Protein AF-0000000075062075 (afdb_homodimer)

Secondary structure (DSSP, 8-state):
------TT--HHHHHHHHHHHHHHHHHHHHHHHHHHHH-S-TT-HHHHHHHHHHHHHHHHHHHHHHHHHHTT-GGGGTS-TTS-HHHHHT-BTTB--THHHHHHHHHHHHHHHHHHHHHHHHHHHHTTSS---TTS--------S----HHHHHHHHHHHHHHHHHHHHHHHHHHHHHHHTTSTTHHHHHHH-S-SS---HHHHHHHHHHHHHHHHHHHHHHHHHHHHHHIIIIIIS-HHHHHHHHHHHHHHHHHHHHHHHHHHHHTT---TT-/------TT--HHHHHHHHHHHHHHHHHHHHHHHHHHHH-S-TT-HHHHHHHHHHHHHHHHHHHHHHHHHHHH-GGGGTS-TTS-HHHHHT-BTTB--THHHHHHHHHHHHHHHHHHHHHHHHHHHHTTSS---TTS-S-S----S----HHHHHHHHHHHHHHHHHHHHHHHHHHHHHHHTTSTTHHHHHHH-S-SS---HHHHHHHHHHHHHHHHHHHHHHHHHHHHHHIIIIIIS-HHHHHHHHHHHHHHHHHHHHHHHHHHHHTT---TT-

Sequence (548 aa):
MAMDTSSGTTHQERSRCCFQEWMQLQRQDLTLLQSLHKKPNHNDQEEIKTLIRSCIAHFEDYISTRSCLAQEDPSTFFAPTWCTSLENSLLWIAGCRPTIFIRLVYALSGCEVEARLRKWLEGTRNNNDDNNNNFNSISSGSDSVGELSPTQMRRVDELHMRTLRAEEKLTSEMASLQEELADQPIAVIANEMEGIEEMNEEAEMALKEHETAMRGIMEKADELRLNTLKELVLEILKPPQALHFLAASKKLHLCLHQWGKWRDEKHGRRSYYDMAMDTSSGTTHQERSRCCFQEWMQLQRQDLTLLQSLHKKPNHNDQEEIKTLIRSCIAHFEDYISTRSCLAQEDPSTFFAPTWCTSLENSLLWIAGCRPTIFIRLVYALSGCEVEARLRKWLEGTRNNNDDNNNNFNSISSGSDSVGELSPTQMRRVDELHMRTLRAEEKLTSEMASLQEELADQPIAVIANEMEGIEEMNEEAEMALKEHETAMRGIMEKADELRLNTLKELVLEILKPPQALHFLAASKKLHLCLHQWGKWRDEKHGRRSYYD

InterPro domains:
  IPR025422 Transcription factor TGA like domain [PF14144] (33-107)
  IPR025422 Transcription factor TGA like domain [PS51806] (12-266)
  IPR051886 Seed Development and Stress Response Regulator [PTHR46354] (16-269)

Solvent-accessible surface area (backbone atoms only — not comparable to full-atom values): 29353 Å² total; per-residue (Å²): 129,77,74,77,80,65,90,85,65,44,64,62,54,52,53,41,48,52,50,52,53,50,52,51,49,43,51,52,50,34,54,52,40,52,54,56,67,66,41,84,75,66,76,48,55,64,57,52,47,52,51,52,51,48,54,52,50,52,52,51,50,49,55,52,52,51,53,58,56,30,72,78,51,37,38,41,52,48,40,43,76,56,49,35,44,51,52,38,48,53,47,44,74,56,33,70,55,54,60,28,62,56,37,30,50,51,35,44,28,46,47,39,49,48,52,48,48,48,51,48,51,53,50,53,63,66,44,73,63,85,83,78,69,69,76,66,65,77,54,79,71,76,59,47,43,26,88,65,46,72,68,40,48,50,51,52,51,51,50,46,55,55,47,50,52,52,49,50,52,52,51,48,52,50,51,52,55,55,31,40,53,29,19,79,62,48,30,53,51,39,58,68,41,93,63,54,72,73,77,46,70,66,55,52,54,49,50,50,52,52,42,51,53,50,38,52,54,36,50,53,47,51,47,48,36,50,52,52,49,46,46,45,44,73,67,56,36,52,63,54,27,26,46,42,46,51,31,42,51,42,42,34,54,49,25,47,52,41,46,16,47,53,50,36,48,75,51,67,45,84,68,68,64,118,130,76,75,77,79,64,91,86,65,44,64,61,54,54,52,40,48,52,52,51,51,49,53,50,50,44,51,54,50,33,55,52,40,51,54,56,67,67,41,83,75,65,73,47,54,62,58,51,46,51,52,51,52,47,55,52,50,52,51,52,51,49,55,52,53,51,52,58,56,31,72,77,50,36,38,40,53,46,38,42,77,60,49,37,43,50,53,38,47,53,48,44,76,56,34,69,54,56,60,27,61,54,38,31,51,50,36,46,30,47,48,42,50,48,52,49,49,49,51,48,50,53,50,55,63,67,46,75,62,86,81,78,69,68,73,64,66,70,71,86,72,80,58,45,38,35,86,65,44,72,68,40,47,51,51,51,50,51,49,46,53,52,47,49,52,53,50,50,51,53,51,50,52,51,51,52,55,55,32,39,53,28,19,79,62,49,32,53,51,41,58,68,41,92,62,54,78,69,76,45,71,68,54,51,52,49,50,50,52,51,42,52,52,51,39,53,52,37,51,52,46,51,49,49,36,51,52,52,50,46,46,44,42,73,68,55,37,51,62,55,29,26,47,39,45,52,31,43,52,42,41,35,54,50,25,48,52,39,45,17,48,52,50,36,48,75,51,66,45,82,69,68,65,116

Structure (mmCIF, N/CA/C/O backbone):
data_AF-0000000075062075-model_v1
#
loop_
_entity.id
_entity.type
_entity.pdbx_description
1 polymer 'Protein DOG1-like 1'
#
loop_
_atom_site.group_PDB
_atom_site.id
_atom_site.type_symbol
_atom_site.label_atom_id
_atom_site.label_alt_id
_atom_site.label_comp_id
_atom_site.label_asym_id
_atom_site.label_entity_id
_atom_site.label_seq_id
_atom_site.pdbx_PDB_ins_code
_atom_site.Cartn_x
_atom_site.Cartn_y
_atom_site.Cartn_z
_atom_site.occupancy
_atom_site.B_iso_or_equiv
_atom_site.auth_seq_id
_atom_site.auth_comp_id
_atom_site.auth_asym_id
_atom_site.auth_atom_id
_atom_site.pdbx_PDB_model_num
ATOM 1 N N . MET A 1 1 ? 23.906 -10.258 -19.703 1 17.97 1 MET A N 1
ATOM 2 C CA . MET A 1 1 ? 23.609 -9.234 -20.703 1 17.97 1 MET A CA 1
ATOM 3 C C . MET A 1 1 ? 23.203 -7.926 -20.031 1 17.97 1 MET A C 1
ATOM 5 O O . MET A 1 1 ? 22.203 -7.883 -19.312 1 17.97 1 MET A O 1
ATOM 9 N N . ALA A 1 2 ? 24.125 -7.16 -19.609 1 26.28 2 ALA A N 1
ATOM 10 C CA . ALA A 1 2 ? 24.031 -5.801 -19.078 1 26.28 2 ALA A CA 1
ATOM 11 C C . ALA A 1 2 ? 22.984 -4.988 -19.844 1 26.28 2 ALA A C 1
ATOM 13 O O . ALA A 1 2 ? 23.016 -4.918 -21.062 1 26.28 2 ALA A O 1
ATOM 14 N N . MET A 1 3 ? 21.688 -5.074 -19.406 1 33.25 3 MET A N 1
ATOM 15 C CA . MET A 1 3 ? 20.75 -4.156 -20.031 1 33.25 3 MET A CA 1
ATOM 16 C C . MET A 1 3 ? 21.453 -2.873 -20.469 1 33.25 3 MET A C 1
ATOM 18 O O . MET A 1 3 ? 22.219 -2.285 -19.703 1 33.25 3 MET A O 1
ATOM 22 N N . ASP A 1 4 ? 21.766 -2.785 -21.594 1 34.94 4 ASP A N 1
ATOM 23 C CA . ASP A 1 4 ? 22.266 -1.606 -22.297 1 34.94 4 ASP A CA 1
ATOM 24 C C . ASP A 1 4 ? 21.578 -0.34 -21.812 1 34.94 4 ASP A C 1
ATOM 26 O O . ASP A 1 4 ? 20.344 -0.216 -21.906 1 34.94 4 ASP A O 1
ATOM 30 N N . THR A 1 5 ? 21.906 0.308 -20.688 1 41.59 5 THR A N 1
ATOM 31 C CA . THR A 1 5 ? 21.703 1.673 -20.219 1 41.59 5 THR A CA 1
ATOM 32 C C . THR A 1 5 ? 21.672 2.65 -21.391 1 41.59 5 THR A C 1
ATOM 34 O O . THR A 1 5 ? 22.672 3.336 -21.656 1 41.59 5 THR A O 1
ATOM 37 N N . SER A 1 6 ? 21.344 2.314 -22.562 1 39.72 6 SER A N 1
ATOM 38 C CA . SER A 1 6 ? 21.328 3.344 -23.594 1 39.72 6 SER A CA 1
ATOM 39 C C . SER A 1 6 ? 20.656 4.617 -23.094 1 39.72 6 SER A C 1
ATOM 41 O O . SER A 1 6 ? 19.734 4.555 -22.266 1 39.72 6 SER A O 1
ATOM 43 N N . SER A 1 7 ? 21.188 5.938 -23.281 1 50.47 7 SER A N 1
ATOM 44 C CA . SER A 1 7 ? 21.172 7.352 -22.922 1 50.47 7 SER A CA 1
ATOM 45 C C . SER A 1 7 ? 19.734 7.863 -22.75 1 50.47 7 SER A C 1
ATOM 47 O O . SER A 1 7 ? 19.484 8.711 -21.891 1 50.47 7 SER A O 1
ATOM 49 N N . GLY A 1 8 ? 18.656 7.648 -23.719 1 61.66 8 GLY A N 1
ATOM 50 C CA . GLY A 1 8 ? 17.453 8.453 -23.906 1 61.66 8 GLY A CA 1
ATOM 51 C C . GLY A 1 8 ? 16.25 7.91 -23.156 1 61.66 8 GLY A C 1
ATOM 52 O O . GLY A 1 8 ? 15.18 8.516 -23.156 1 61.66 8 GLY A O 1
ATOM 53 N N . THR A 1 9 ? 16.344 6.738 -22.484 1 81.19 9 THR A N 1
ATOM 54 C CA . THR A 1 9 ? 15.094 6.23 -21.953 1 81.19 9 THR A CA 1
ATOM 55 C C . THR A 1 9 ? 14.914 6.668 -20.5 1 81.19 9 THR A C 1
ATOM 57 O O . THR A 1 9 ? 15.875 6.699 -19.734 1 81.19 9 THR A O 1
ATOM 60 N N . THR A 1 10 ? 13.812 7.082 -20.203 1 85.06 10 THR A N 1
ATOM 61 C CA . THR A 1 10 ? 13.469 7.547 -18.859 1 85.06 10 THR A CA 1
ATOM 62 C C . THR A 1 10 ? 13.422 6.379 -17.875 1 85.06 10 THR A C 1
ATOM 64 O O . THR A 1 10 ? 13.344 5.219 -18.297 1 85.06 10 THR A O 1
ATOM 67 N N . HIS A 1 11 ? 13.688 6.609 -16.672 1 88.31 11 HIS A N 1
ATOM 68 C CA . HIS A 1 11 ? 13.555 5.609 -15.617 1 88.31 11 HIS A CA 1
ATOM 69 C C . HIS A 1 11 ? 12.219 4.891 -15.703 1 88.31 11 HIS A C 1
ATOM 71 O O . HIS A 1 11 ? 12.148 3.67 -15.531 1 88.31 11 HIS A O 1
ATOM 77 N N . GLN A 1 12 ? 11.227 5.645 -15.945 1 86.94 12 GLN A N 1
ATOM 78 C CA . GLN A 1 12 ? 9.891 5.078 -16.047 1 86.94 12 GLN A CA 1
ATOM 79 C C . GLN A 1 12 ? 9.812 4.059 -17.188 1 86.94 12 GLN A C 1
ATOM 81 O O . GLN A 1 12 ? 9.234 2.984 -17.016 1 86.94 12 GLN A O 1
ATOM 86 N N . GLU A 1 13 ? 10.406 4.371 -18.266 1 88.62 13 GLU A N 1
ATOM 87 C CA . GLU A 1 13 ? 10.391 3.475 -19.406 1 88.62 13 GLU A CA 1
ATOM 88 C C . GLU A 1 13 ? 11.195 2.207 -19.141 1 88.62 13 GLU A C 1
ATOM 90 O O . GLU A 1 13 ? 10.781 1.109 -19.516 1 88.62 13 GLU A O 1
ATOM 95 N N . ARG A 1 14 ? 12.305 2.363 -18.484 1 91.62 14 ARG A N 1
ATOM 96 C CA . ARG A 1 14 ? 13.117 1.201 -18.156 1 91.62 14 ARG A CA 1
ATOM 97 C C . ARG A 1 14 ? 12.391 0.282 -17.172 1 91.62 14 ARG A C 1
ATOM 99 O O . ARG A 1 14 ? 12.43 -0.941 -17.312 1 91.62 14 ARG A O 1
ATOM 106 N N . SER A 1 15 ? 11.75 0.896 -16.219 1 91.81 15 SER A N 1
ATOM 107 C CA . SER A 1 15 ? 11 0.123 -15.227 1 91.81 15 SER A CA 1
ATOM 108 C C . SER A 1 15 ? 9.82 -0.592 -15.867 1 91.81 15 SER A C 1
ATOM 110 O O . SER A 1 15 ? 9.555 -1.758 -15.562 1 91.81 15 SER A O 1
ATOM 112 N N . ARG A 1 16 ? 9.164 0.116 -16.719 1 91.31 16 ARG A N 1
ATOM 113 C CA . ARG A 1 16 ? 8.055 -0.473 -17.469 1 91.31 16 ARG A CA 1
ATOM 114 C C . ARG A 1 16 ? 8.531 -1.639 -18.328 1 91.31 16 ARG A C 1
ATOM 116 O O . ARG A 1 16 ? 7.891 -2.691 -18.359 1 91.31 16 ARG A O 1
ATOM 123 N N . CYS A 1 17 ? 9.586 -1.471 -18.969 1 92.44 17 CYS A N 1
ATOM 124 C CA . CYS A 1 17 ? 10.141 -2.523 -19.812 1 92.44 17 CYS A CA 1
ATOM 125 C C . CYS A 1 17 ? 10.523 -3.742 -18.984 1 92.44 17 CYS A C 1
ATOM 127 O O . CYS A 1 17 ? 10.305 -4.879 -19.406 1 92.44 17 CYS A O 1
ATOM 129 N N . CYS A 1 18 ? 11.125 -3.461 -17.891 1 94.38 18 CYS A N 1
ATOM 130 C CA . CYS A 1 18 ? 11.469 -4.547 -16.969 1 94.38 18 CYS A CA 1
ATOM 131 C C . CYS A 1 18 ? 10.242 -5.371 -16.609 1 94.38 18 CYS A C 1
ATOM 133 O O . CYS A 1 18 ? 10.281 -6.602 -16.641 1 94.38 18 CYS A O 1
ATOM 135 N N . PHE A 1 19 ? 9.172 -4.73 -16.328 1 95.38 19 PHE A N 1
ATOM 136 C CA . PHE A 1 19 ? 7.934 -5.41 -15.969 1 95.38 19 PHE A CA 1
ATOM 137 C C . PHE A 1 19 ? 7.363 -6.168 -17.156 1 95.38 19 PHE A C 1
ATOM 139 O O . PHE A 1 19 ? 6.902 -7.301 -17.016 1 95.38 19 PHE A O 1
ATOM 146 N N . GLN A 1 20 ? 7.375 -5.559 -18.281 1 94.38 20 GLN A N 1
ATOM 147 C CA . GLN A 1 20 ? 6.844 -6.195 -19.484 1 94.38 20 GLN A CA 1
ATOM 148 C C . GLN A 1 20 ? 7.633 -7.453 -19.844 1 94.38 20 GLN A C 1
ATOM 150 O O . GLN A 1 20 ? 7.051 -8.469 -20.234 1 94.38 20 GLN A O 1
ATOM 155 N N . GLU A 1 21 ? 8.891 -7.332 -19.703 1 95.69 21 GLU A N 1
ATOM 156 C CA . GLU A 1 21 ? 9.727 -8.508 -19.938 1 95.69 21 GLU A CA 1
ATOM 157 C C . GLU A 1 21 ? 9.406 -9.617 -18.922 1 95.69 21 GLU A C 1
ATOM 159 O O . GLU A 1 21 ? 9.375 -10.797 -19.281 1 95.69 21 GLU A O 1
ATOM 164 N N . TRP A 1 22 ? 9.234 -9.242 -17.734 1 96.81 22 TRP A N 1
ATOM 165 C CA . TRP A 1 22 ? 8.844 -10.195 -16.703 1 96.81 22 TRP A CA 1
ATOM 166 C C . TRP A 1 22 ? 7.52 -10.875 -17.062 1 96.81 22 TRP A C 1
ATOM 168 O O . TRP A 1 22 ? 7.398 -12.094 -16.969 1 96.81 22 TRP A O 1
ATOM 178 N N . MET A 1 23 ? 6.566 -10.164 -17.531 1 95.25 23 MET A N 1
ATOM 179 C CA . MET A 1 23 ? 5.254 -10.703 -17.875 1 95.25 23 MET A CA 1
ATOM 180 C C . MET A 1 23 ? 5.363 -11.656 -19.062 1 95.25 23 MET A C 1
ATOM 182 O O . MET A 1 23 ? 4.676 -12.68 -19.109 1 95.25 23 MET A O 1
ATOM 186 N N . GLN A 1 24 ? 6.168 -11.273 -19.953 1 96.19 24 GLN A N 1
ATOM 187 C CA . GLN A 1 24 ? 6.395 -12.148 -21.109 1 96.19 24 GLN A CA 1
ATOM 188 C C . GLN A 1 24 ? 7.02 -13.469 -20.672 1 96.19 24 GLN A C 1
ATOM 190 O O . GLN A 1 24 ? 6.629 -14.531 -21.156 1 96.19 24 GLN A O 1
ATOM 195 N N . LEU A 1 25 ? 7.965 -13.359 -19.828 1 96.62 25 LEU A N 1
ATOM 196 C CA . LEU A 1 25 ? 8.609 -14.562 -19.297 1 96.62 25 LEU A CA 1
ATOM 197 C C . LEU A 1 25 ? 7.613 -15.438 -18.547 1 96.62 25 LEU A C 1
ATOM 199 O O . LEU A 1 25 ? 7.672 -16.656 -18.641 1 96.62 25 LEU A O 1
ATOM 203 N N . GLN A 1 26 ? 6.723 -14.836 -17.781 1 96.69 26 GLN A N 1
ATOM 204 C CA . GLN A 1 26 ? 5.676 -15.57 -17.078 1 96.69 26 GLN A CA 1
ATOM 205 C C . GLN A 1 26 ? 4.789 -16.344 -18.062 1 96.69 26 GLN A C 1
ATOM 207 O O . GLN A 1 26 ? 4.406 -17.484 -17.797 1 96.69 26 GLN A O 1
ATOM 212 N N . ARG A 1 27 ? 4.488 -15.734 -19.156 1 96.19 27 ARG A N 1
ATOM 213 C CA . ARG A 1 27 ? 3.666 -16.375 -20.172 1 96.19 27 ARG A CA 1
ATOM 214 C C . ARG A 1 27 ? 4.391 -17.578 -20.781 1 96.19 27 ARG A C 1
ATOM 216 O O . ARG A 1 27 ? 3.795 -18.641 -20.984 1 96.19 27 ARG A O 1
ATOM 223 N N . GLN A 1 28 ? 5.629 -17.375 -21.094 1 97.38 28 GLN A N 1
ATOM 224 C CA . GLN A 1 28 ? 6.43 -18.453 -21.672 1 97.38 28 GLN A CA 1
ATOM 225 C C . GLN A 1 28 ? 6.547 -19.625 -20.688 1 97.38 28 GLN A C 1
ATOM 227 O O . GLN A 1 28 ? 6.367 -20.781 -21.078 1 97.38 28 GLN A O 1
ATOM 232 N N . ASP A 1 29 ? 6.895 -19.312 -19.469 1 97.31 29 ASP A N 1
ATOM 233 C CA . ASP A 1 29 ? 6.98 -20.344 -18.438 1 97.31 29 ASP A CA 1
ATOM 234 C C . ASP A 1 29 ? 5.664 -21.109 -18.312 1 97.31 29 ASP A C 1
ATOM 236 O O . ASP A 1 29 ? 5.664 -22.328 -18.203 1 97.31 29 ASP A O 1
ATOM 240 N N . LEU A 1 30 ? 4.586 -20.344 -18.297 1 96.94 30 LEU A N 1
ATOM 241 C CA . LEU A 1 30 ? 3.275 -20.969 -18.125 1 96.94 30 LEU A CA 1
ATOM 242 C C . LEU A 1 30 ? 3.01 -21.969 -19.25 1 96.94 30 LEU A C 1
ATOM 244 O O . LEU A 1 30 ? 2.533 -23.078 -18.984 1 96.94 30 LEU A O 1
ATOM 248 N N . THR A 1 31 ? 3.295 -21.562 -20.453 1 95.75 31 THR A N 1
ATOM 249 C CA . THR A 1 31 ? 3.102 -22.453 -21.609 1 95.75 31 THR A CA 1
ATOM 250 C C . THR A 1 31 ? 3.912 -23.734 -21.453 1 95.75 31 THR A C 1
ATOM 252 O O . THR A 1 31 ? 3.4 -24.828 -21.688 1 95.75 31 THR A O 1
ATOM 255 N N . LEU A 1 32 ? 5.16 -23.594 -21.016 1 95.75 32 LEU A N 1
ATOM 256 C CA . LEU A 1 32 ? 6.035 -24.734 -20.828 1 95.75 32 LEU A CA 1
ATOM 257 C C . LEU A 1 32 ? 5.547 -25.625 -19.688 1 95.75 32 LEU A C 1
ATOM 259 O O . LEU A 1 32 ? 5.535 -26.844 -19.812 1 95.75 32 LEU A O 1
ATOM 263 N N . LEU A 1 33 ? 5.152 -25.016 -18.594 1 94.81 33 LEU A N 1
ATOM 264 C CA . LEU A 1 33 ? 4.652 -25.75 -17.438 1 94.81 33 LEU A CA 1
ATOM 265 C C . LEU A 1 33 ? 3.404 -26.547 -17.797 1 94.81 33 LEU A C 1
ATOM 267 O O . LEU A 1 33 ? 3.293 -27.719 -17.438 1 94.81 33 LEU A O 1
ATOM 271 N N . GLN A 1 34 ? 2.512 -25.969 -18.516 1 92.5 34 GLN A N 1
ATOM 272 C CA . GLN A 1 34 ? 1.266 -26.625 -18.906 1 92.5 34 GLN A CA 1
ATOM 273 C C . GLN A 1 34 ? 1.522 -27.75 -19.906 1 92.5 34 GLN A C 1
ATOM 275 O O . GLN A 1 34 ? 0.851 -28.781 -19.859 1 92.5 34 GLN A O 1
ATOM 280 N N . SER A 1 35 ? 2.443 -27.5 -20.781 1 91.75 35 SER A N 1
ATOM 281 C CA . SER A 1 35 ? 2.787 -28.531 -21.75 1 91.75 35 SER A CA 1
ATOM 282 C C . SER A 1 35 ? 3.35 -29.766 -21.047 1 91.75 35 SER A C 1
ATOM 284 O O . SER A 1 35 ? 3.027 -30.906 -21.422 1 91.75 35 SER A O 1
ATOM 286 N N . LEU A 1 36 ? 4.195 -29.562 -20.047 1 89.75 36 LEU A N 1
ATOM 287 C CA . LEU A 1 36 ? 4.793 -30.672 -19.328 1 89.75 36 LEU A CA 1
ATOM 288 C C . LEU A 1 36 ? 3.75 -31.375 -18.469 1 89.75 36 LEU A C 1
ATOM 290 O O . LEU A 1 36 ? 3.834 -32.594 -18.25 1 89.75 36 LEU A O 1
ATOM 294 N N . HIS A 1 37 ? 2.85 -30.656 -17.953 1 83.81 37 HIS A N 1
ATOM 295 C CA . HIS A 1 37 ? 1.795 -31.219 -17.125 1 83.81 37 HIS A CA 1
ATOM 296 C C . HIS A 1 37 ? 0.908 -32.156 -17.922 1 83.81 37 HIS A C 1
ATOM 298 O O . HIS A 1 37 ? 0.4 -33.156 -17.391 1 83.81 37 HIS A O 1
ATOM 304 N N . LYS A 1 38 ? 0.694 -31.891 -19.141 1 81.19 38 LYS A N 1
ATOM 305 C CA . LYS A 1 38 ? -0.179 -32.688 -20 1 81.19 38 LYS A CA 1
ATOM 306 C C . LYS A 1 38 ? 0.542 -33.906 -20.531 1 81.19 38 LYS A C 1
ATOM 308 O O . LYS A 1 38 ? -0.095 -34.844 -21.031 1 81.19 38 LYS A O 1
ATOM 313 N N . LYS A 1 39 ? 1.826 -33.969 -20.375 1 77.25 39 LYS A N 1
ATOM 314 C CA . LYS A 1 39 ? 2.566 -35.094 -20.875 1 77.25 39 LYS A CA 1
ATOM 315 C C . LYS A 1 39 ? 2.324 -36.344 -20 1 77.25 39 LYS A C 1
ATOM 317 O O . LYS A 1 39 ? 2.385 -36.25 -18.781 1 77.25 39 LYS A O 1
ATOM 322 N N . PRO A 1 40 ? 1.739 -37.406 -20.641 1 62.69 40 PRO A N 1
ATOM 323 C CA . PRO A 1 40 ? 1.425 -38.625 -19.922 1 62.69 40 PRO A CA 1
ATOM 324 C C . PRO A 1 40 ? 2.625 -39.188 -19.156 1 62.69 40 PRO A C 1
ATOM 326 O O . PRO A 1 40 ? 2.459 -39.812 -18.094 1 62.69 40 PRO A O 1
ATOM 329 N N . ASN A 1 41 ? 3.785 -39.281 -19.812 1 57.88 41 ASN A N 1
ATOM 330 C CA . ASN A 1 41 ? 4.93 -39.938 -19.188 1 57.88 41 ASN A CA 1
ATOM 331 C C . ASN A 1 41 ? 5.727 -39 -18.312 1 57.88 41 ASN A C 1
ATOM 333 O O . ASN A 1 41 ? 6.578 -38.25 -18.812 1 57.88 41 ASN A O 1
ATOM 337 N N . HIS A 1 42 ? 5.055 -38.594 -17.156 1 57.16 42 HIS A N 1
ATOM 338 C CA . HIS A 1 42 ? 5.609 -37.719 -16.125 1 57.16 42 HIS A CA 1
ATOM 339 C C . HIS A 1 42 ? 7.027 -38.125 -15.758 1 57.16 42 HIS A C 1
ATOM 341 O O . HIS A 1 42 ? 7.602 -37.625 -14.797 1 57.16 42 HIS A O 1
ATOM 347 N N . ASN A 1 43 ? 7.438 -39.188 -16.562 1 54.22 43 ASN A N 1
ATOM 348 C CA . ASN A 1 43 ? 8.68 -39.812 -16.109 1 54.22 43 ASN A CA 1
ATOM 349 C C . ASN A 1 43 ? 9.867 -38.875 -16.266 1 54.22 43 ASN A C 1
ATOM 351 O O . ASN A 1 43 ? 10.984 -39.188 -15.859 1 54.22 43 ASN A O 1
ATOM 355 N N . ASP A 1 44 ? 9.562 -37.781 -16.844 1 71.44 44 ASP A N 1
ATOM 356 C CA . ASP A 1 44 ? 10.844 -37.062 -16.953 1 71.44 44 ASP A CA 1
ATOM 357 C C . ASP A 1 44 ? 11.008 -36.062 -15.82 1 71.44 44 ASP A C 1
ATOM 359 O O . ASP A 1 44 ? 10.977 -34.844 -16.062 1 71.44 44 ASP A O 1
ATOM 363 N N . GLN A 1 45 ? 11.164 -36.562 -14.672 1 80.06 45 GLN A N 1
ATOM 364 C CA . GLN A 1 45 ? 11.352 -35.812 -13.43 1 80.06 45 GLN A CA 1
ATOM 365 C C . GLN A 1 45 ? 12.469 -34.781 -13.57 1 80.06 45 GLN A C 1
ATOM 367 O O . GLN A 1 45 ? 12.383 -33.688 -13.023 1 80.06 45 GLN A O 1
ATOM 372 N N . GLU A 1 46 ? 13.375 -35.188 -14.438 1 88.69 46 GLU A N 1
ATOM 373 C CA . GLU A 1 46 ? 14.5 -34.281 -14.602 1 88.69 46 GLU A CA 1
ATOM 374 C C . GLU A 1 46 ? 14.102 -33.062 -15.398 1 88.69 46 GLU A C 1
ATOM 376 O O . GLU A 1 46 ? 14.555 -31.938 -15.109 1 88.69 46 GLU A O 1
ATOM 381 N N . GLU A 1 47 ? 13.266 -33.25 -16.344 1 91.44 47 GLU A N 1
ATOM 382 C CA . GLU A 1 47 ? 12.789 -32.125 -17.141 1 91.44 47 GLU A CA 1
ATOM 383 C C . GLU A 1 47 ? 11.945 -31.188 -16.281 1 91.44 47 GLU A C 1
ATOM 385 O O . GLU A 1 47 ? 12.078 -29.969 -16.406 1 91.44 47 GLU A O 1
ATOM 390 N N . ILE A 1 48 ? 11.164 -31.766 -15.445 1 93.38 48 ILE A N 1
ATOM 391 C CA . ILE A 1 48 ? 10.312 -30.984 -14.562 1 93.38 48 ILE A CA 1
ATOM 392 C C . ILE A 1 48 ? 11.18 -30.172 -13.594 1 93.38 48 ILE A C 1
ATOM 394 O O . ILE A 1 48 ? 10.969 -28.969 -13.43 1 93.38 48 ILE A O 1
ATOM 398 N N . LYS A 1 49 ? 12.148 -30.828 -13.055 1 94.88 49 LYS A N 1
ATOM 399 C CA . LYS A 1 49 ? 13.031 -30.172 -12.102 1 94.88 49 LYS A CA 1
ATOM 400 C C . LYS A 1 49 ? 13.797 -29.031 -12.758 1 94.88 49 LYS A C 1
ATOM 402 O O . LYS A 1 49 ? 13.977 -27.969 -12.164 1 94.88 49 LYS A O 1
ATOM 407 N N . THR A 1 50 ? 14.211 -29.266 -13.945 1 95.75 50 THR A N 1
ATOM 408 C CA . THR A 1 50 ? 14.953 -28.234 -14.68 1 95.75 50 THR A CA 1
ATOM 409 C C . THR A 1 50 ? 14.078 -27.016 -14.938 1 95.75 50 THR A C 1
ATOM 411 O O . THR A 1 50 ? 14.523 -25.875 -14.773 1 95.75 50 THR A O 1
ATOM 414 N N . LEU A 1 51 ? 12.828 -27.25 -15.367 1 96.5 51 LEU A N 1
ATOM 415 C CA . LEU A 1 51 ? 11.906 -26.156 -15.641 1 96.5 51 LEU A CA 1
ATOM 416 C C . LEU A 1 51 ? 11.602 -25.375 -14.367 1 96.5 51 LEU A C 1
ATOM 418 O O . LEU A 1 51 ? 11.562 -24.141 -14.375 1 96.5 51 LEU A O 1
ATOM 422 N N . ILE A 1 52 ? 11.43 -26.109 -13.281 1 97.12 52 ILE A N 1
ATOM 423 C CA . ILE A 1 52 ? 11.148 -25.484 -11.992 1 97.12 52 ILE A CA 1
ATOM 424 C C . ILE A 1 52 ? 12.32 -24.578 -11.602 1 97.12 52 ILE A C 1
ATOM 426 O O . ILE A 1 52 ? 12.117 -23.438 -11.195 1 97.12 52 ILE A O 1
ATOM 430 N N . ARG A 1 53 ? 13.508 -25.047 -11.734 1 97.38 53 ARG A N 1
ATOM 431 C CA . ARG A 1 53 ? 14.695 -24.281 -11.391 1 97.38 53 ARG A CA 1
ATOM 432 C C . ARG A 1 53 ? 14.812 -23.047 -12.281 1 97.38 53 ARG A C 1
ATOM 434 O O . ARG A 1 53 ? 15.258 -21.984 -11.82 1 97.38 53 ARG A O 1
ATOM 441 N N . SER A 1 54 ? 14.445 -23.219 -13.477 1 97.75 54 SER A N 1
ATOM 442 C CA . SER A 1 54 ? 14.469 -22.078 -14.398 1 97.75 54 SER A CA 1
ATOM 443 C C . SER A 1 54 ? 13.492 -21 -13.969 1 97.75 54 SER A C 1
ATOM 445 O O . SER A 1 54 ? 13.805 -19.812 -14.023 1 97.75 54 SER A O 1
ATOM 447 N N . CYS A 1 55 ? 12.305 -21.391 -13.602 1 98.06 55 CYS A N 1
ATOM 448 C CA . CYS A 1 55 ? 11.297 -20.438 -13.141 1 98.06 55 CYS A CA 1
ATOM 449 C C . CYS A 1 55 ? 11.805 -19.641 -11.938 1 98.06 55 CYS A C 1
ATOM 451 O O . CYS A 1 55 ? 11.609 -18.438 -11.867 1 98.06 55 CYS A O 1
ATOM 453 N N . ILE A 1 56 ? 12.477 -20.328 -11.023 1 98.19 56 ILE A N 1
ATOM 454 C CA . ILE A 1 56 ? 13.016 -19.688 -9.836 1 98.19 56 ILE A CA 1
ATOM 455 C C . ILE A 1 56 ? 14.133 -18.719 -10.227 1 98.19 56 ILE A C 1
ATOM 457 O O . ILE A 1 56 ? 14.227 -17.625 -9.695 1 98.19 56 ILE A O 1
ATOM 461 N N . ALA A 1 57 ? 14.93 -19.125 -11.133 1 98.06 57 ALA A N 1
ATOM 462 C CA . ALA A 1 57 ? 16.016 -18.281 -11.609 1 98.06 57 ALA A CA 1
ATOM 463 C C . ALA A 1 57 ? 15.484 -17.016 -12.281 1 98.06 57 ALA A C 1
ATOM 465 O O . ALA A 1 57 ? 16.047 -15.938 -12.109 1 98.06 57 ALA A O 1
ATOM 466 N N . HIS A 1 58 ? 14.445 -17.156 -13.031 1 98 58 HIS A N 1
ATOM 467 C CA . HIS A 1 58 ? 13.812 -16 -13.656 1 98 58 HIS A CA 1
ATOM 468 C C . HIS A 1 58 ? 13.328 -15.008 -12.602 1 98 58 HIS A C 1
ATOM 470 O O . HIS A 1 58 ? 13.492 -13.797 -12.766 1 98 58 HIS A O 1
ATOM 476 N N . PHE A 1 59 ? 12.75 -15.516 -11.594 1 98.12 59 PHE A N 1
ATOM 477 C CA . PHE A 1 59 ? 12.25 -14.641 -10.539 1 98.12 59 PHE A CA 1
ATOM 478 C C . PHE A 1 59 ? 13.398 -13.945 -9.82 1 98.12 59 PHE A C 1
ATOM 480 O O . PHE A 1 59 ? 13.312 -12.766 -9.492 1 98.12 59 PHE A O 1
ATOM 487 N N . GLU A 1 60 ? 14.445 -14.656 -9.57 1 97.94 60 GLU A N 1
ATOM 488 C CA . GLU A 1 60 ? 15.641 -14.086 -8.953 1 97.94 60 GLU A CA 1
ATOM 489 C C . GLU A 1 60 ? 16.219 -12.953 -9.797 1 97.94 60 GLU A C 1
ATOM 491 O O . GLU A 1 60 ? 16.594 -11.906 -9.266 1 97.94 60 GLU A O 1
ATOM 496 N N . ASP A 1 61 ? 16.266 -13.188 -11.016 1 97.88 61 ASP A N 1
ATOM 497 C CA . ASP A 1 61 ? 16.766 -12.172 -11.938 1 97.88 61 ASP A CA 1
ATOM 498 C C . ASP A 1 61 ? 15.867 -10.945 -11.945 1 97.88 61 ASP A C 1
ATOM 500 O O . ASP A 1 61 ? 16.344 -9.812 -11.992 1 97.88 61 ASP A O 1
ATOM 504 N N . TYR A 1 62 ? 14.609 -11.141 -11.93 1 97.88 62 TYR A N 1
ATOM 505 C CA . TYR A 1 62 ? 13.648 -10.039 -11.93 1 97.88 62 TYR A CA 1
ATOM 506 C C . TYR A 1 62 ? 13.82 -9.164 -10.695 1 97.88 62 TYR A C 1
ATOM 508 O O . TYR A 1 62 ? 13.875 -7.941 -10.797 1 97.88 62 TYR A O 1
ATOM 516 N N . ILE A 1 63 ? 13.914 -9.828 -9.5 1 97.38 63 ILE A N 1
ATOM 517 C CA . ILE A 1 63 ? 14.055 -9.109 -8.242 1 97.38 63 ILE A CA 1
ATOM 518 C C . ILE A 1 63 ? 15.359 -8.32 -8.234 1 97.38 63 ILE A C 1
ATOM 520 O O . ILE A 1 63 ? 15.414 -7.195 -7.734 1 97.38 63 ILE A O 1
ATOM 524 N N . SER A 1 64 ? 16.375 -8.914 -8.82 1 97.25 64 SER A N 1
ATOM 525 C CA . SER A 1 64 ? 17.672 -8.25 -8.891 1 97.25 64 SER A CA 1
ATOM 526 C C . SER A 1 64 ? 17.625 -7.016 -9.781 1 97.25 64 SER A C 1
ATOM 528 O O . SER A 1 64 ? 18.109 -5.949 -9.398 1 97.25 64 SER A O 1
ATOM 530 N N . THR A 1 65 ? 17.016 -7.16 -10.898 1 96.75 65 THR A N 1
ATOM 531 C CA . THR A 1 65 ? 16.906 -6.055 -11.844 1 96.75 65 THR A CA 1
ATOM 532 C C . THR A 1 65 ? 16.047 -4.934 -11.258 1 96.75 65 THR A C 1
ATOM 534 O O . THR A 1 65 ? 16.406 -3.758 -11.375 1 96.75 65 THR A O 1
ATOM 537 N N . ARG A 1 66 ? 14.953 -5.305 -10.68 1 95.75 66 ARG A N 1
ATOM 538 C CA . ARG A 1 66 ? 14.055 -4.312 -10.102 1 95.75 66 ARG A CA 1
ATOM 539 C C . ARG A 1 66 ? 14.734 -3.562 -8.961 1 95.75 66 ARG A C 1
ATOM 541 O O . ARG A 1 66 ? 14.531 -2.357 -8.797 1 95.75 66 ARG A O 1
ATOM 548 N N . SER A 1 67 ? 15.562 -4.273 -8.172 1 95.81 67 SER A N 1
ATOM 549 C CA . SER A 1 67 ? 16.312 -3.646 -7.086 1 95.81 67 SER A CA 1
ATOM 550 C C . SER A 1 67 ? 17.281 -2.6 -7.617 1 95.81 67 SER A C 1
ATOM 552 O O . SER A 1 67 ? 17.438 -1.532 -7.02 1 95.81 67 SER A O 1
ATOM 554 N N . CYS A 1 68 ? 17.891 -2.881 -8.711 1 96.31 68 CYS A N 1
ATOM 555 C CA . CYS A 1 68 ? 18.797 -1.936 -9.344 1 96.31 68 CYS A CA 1
ATOM 556 C C . CYS A 1 68 ? 18.062 -0.691 -9.812 1 96.31 68 CYS A C 1
ATOM 558 O O . CYS A 1 68 ? 18.516 0.431 -9.602 1 96.31 68 CYS A O 1
ATOM 560 N N . LEU A 1 69 ? 16.953 -0.872 -10.398 1 95.19 69 LEU A N 1
ATOM 561 C CA . LEU A 1 69 ? 16.156 0.253 -10.875 1 95.19 69 LEU A CA 1
ATOM 562 C C . LEU A 1 69 ? 15.641 1.087 -9.703 1 95.19 69 LEU A C 1
ATOM 564 O O . LEU A 1 69 ? 15.562 2.314 -9.797 1 95.19 69 LEU A O 1
ATOM 568 N N . ALA A 1 70 ? 15.344 0.43 -8.586 1 95.44 70 ALA A N 1
ATOM 569 C CA . ALA A 1 70 ? 14.797 1.097 -7.414 1 95.44 70 ALA A CA 1
ATOM 570 C C . ALA A 1 70 ? 15.844 1.985 -6.742 1 95.44 70 ALA A C 1
ATOM 572 O O . ALA A 1 70 ? 15.5 2.865 -5.949 1 95.44 70 ALA A O 1
ATOM 573 N N . GLN A 1 71 ? 17.062 1.767 -7.047 1 94.5 71 GLN A N 1
ATOM 574 C CA . GLN A 1 71 ? 18.109 2.631 -6.512 1 94.5 71 GLN A CA 1
ATOM 575 C C . GLN A 1 71 ? 17.922 4.074 -6.977 1 94.5 71 GLN A C 1
ATOM 577 O O . GLN A 1 71 ? 18.219 5.012 -6.23 1 94.5 71 GLN A O 1
ATOM 582 N N . GLU A 1 72 ? 17.406 4.172 -8.141 1 91.88 72 GLU A N 1
ATOM 583 C CA . GLU A 1 72 ? 17.219 5.496 -8.727 1 91.88 72 GLU A CA 1
ATOM 584 C C . GLU A 1 72 ? 15.938 6.148 -8.234 1 91.88 72 GLU A C 1
ATOM 586 O O . GLU A 1 72 ? 15.914 7.348 -7.938 1 91.88 72 GLU A O 1
ATOM 591 N N . ASP A 1 73 ? 14.922 5.426 -8.148 1 92.56 73 ASP A N 1
ATOM 592 C CA . ASP A 1 73 ? 13.609 5.949 -7.781 1 92.56 73 ASP A CA 1
ATOM 593 C C . ASP A 1 73 ? 12.742 4.863 -7.145 1 92.56 73 ASP A C 1
ATOM 595 O O . ASP A 1 73 ? 11.883 4.277 -7.812 1 92.56 73 ASP A O 1
ATOM 599 N N . PRO A 1 74 ? 12.883 4.695 -5.871 1 94.19 74 PRO A N 1
ATOM 600 C CA . PRO A 1 74 ? 12.18 3.584 -5.223 1 94.19 74 PRO A CA 1
ATOM 601 C C . PRO A 1 74 ? 10.672 3.814 -5.129 1 94.19 74 PRO A C 1
ATOM 603 O O . PRO A 1 74 ? 9.898 2.857 -5.16 1 94.19 74 PRO A O 1
ATOM 606 N N . SER A 1 75 ? 10.211 5.078 -5.102 1 93.69 75 SER A N 1
ATOM 607 C CA . SER A 1 75 ? 8.812 5.41 -4.863 1 93.69 75 SER A CA 1
ATOM 608 C C . SER A 1 75 ? 7.914 4.844 -5.957 1 93.69 75 SER A C 1
ATOM 610 O O . SER A 1 75 ? 6.781 4.434 -5.691 1 93.69 75 SER A O 1
ATOM 612 N N . THR A 1 76 ? 8.398 4.695 -7.117 1 92.94 76 THR A N 1
ATOM 613 C CA . THR A 1 76 ? 7.59 4.293 -8.266 1 92.94 76 THR A CA 1
ATOM 614 C C . THR A 1 76 ? 7.191 2.822 -8.156 1 92.94 76 THR A C 1
ATOM 616 O O . THR A 1 76 ? 6.184 2.402 -8.727 1 92.94 76 THR A O 1
ATOM 619 N N . PHE A 1 77 ? 7.906 2.035 -7.387 1 95.5 77 PHE A N 1
ATOM 620 C CA . PHE A 1 77 ? 7.645 0.604 -7.305 1 95.5 77 PHE A CA 1
ATOM 621 C C . PHE A 1 77 ? 6.52 0.316 -6.316 1 95.5 77 PHE A C 1
ATOM 623 O O . PHE A 1 77 ? 5.957 -0.782 -6.309 1 95.5 77 PHE A O 1
ATOM 630 N N . PHE A 1 78 ? 6.168 1.316 -5.523 1 95 78 PHE A N 1
ATOM 631 C CA . PHE A 1 78 ? 5.105 1.141 -4.543 1 95 78 PHE A CA 1
ATOM 632 C C . PHE A 1 78 ? 3.744 1.445 -5.156 1 95 78 PHE A C 1
ATOM 634 O O . PHE A 1 78 ? 2.709 1.06 -4.609 1 95 78 PHE A O 1
ATOM 641 N N . ALA A 1 79 ? 3.748 2.102 -6.199 1 91.25 79 ALA A N 1
ATOM 642 C CA . ALA A 1 79 ? 2.564 2.342 -7.02 1 91.25 79 ALA A CA 1
ATOM 643 C C . ALA A 1 79 ? 2.945 2.529 -8.484 1 91.25 79 ALA A C 1
ATOM 645 O O . ALA A 1 79 ? 2.812 3.625 -9.031 1 91.25 79 ALA A O 1
ATOM 646 N N . PRO A 1 80 ? 3.271 1.458 -9.078 1 92.25 80 PRO A N 1
ATOM 647 C CA . PRO A 1 80 ? 3.787 1.56 -10.445 1 92.25 80 PRO A CA 1
ATOM 648 C C . PRO A 1 80 ? 2.73 2.043 -11.438 1 92.25 80 PRO A C 1
ATOM 650 O O . PRO A 1 80 ? 1.592 1.571 -11.414 1 92.25 80 PRO A O 1
ATOM 653 N N . THR A 1 81 ? 3.127 2.883 -12.312 1 87.06 81 THR A N 1
ATOM 654 C CA . THR A 1 81 ? 2.213 3.408 -13.32 1 87.06 81 THR A CA 1
ATOM 655 C C . THR A 1 81 ? 2.033 2.41 -14.461 1 87.06 81 THR A C 1
ATOM 657 O O . THR A 1 81 ? 1.117 2.547 -15.273 1 87.06 81 THR A O 1
ATOM 660 N N . TRP A 1 82 ? 2.816 1.396 -14.508 1 89.69 82 TRP A N 1
ATOM 661 C CA . TRP A 1 82 ? 2.771 0.404 -15.578 1 89.69 82 TRP A CA 1
ATOM 662 C C . TRP A 1 82 ? 1.915 -0.792 -15.172 1 89.69 82 TRP A C 1
ATOM 664 O O . TRP A 1 82 ? 1.79 -1.757 -15.93 1 89.69 82 TRP A O 1
ATOM 674 N N . CYS A 1 83 ? 1.338 -0.743 -14.008 1 92.81 83 CYS A N 1
ATOM 675 C CA . CYS A 1 83 ? 0.39 -1.754 -13.555 1 92.81 83 CYS A CA 1
ATOM 676 C C . CYS A 1 83 ? -1.031 -1.204 -13.547 1 92.81 83 CYS A C 1
ATOM 678 O O . CYS A 1 83 ? -1.231 0.011 -13.523 1 92.81 83 CYS A O 1
ATOM 680 N N . THR A 1 84 ? -1.984 -2.059 -13.562 1 92.69 84 THR A N 1
ATOM 681 C CA . THR A 1 84 ? -3.385 -1.656 -13.516 1 92.69 84 THR A CA 1
ATOM 682 C C . THR A 1 84 ? -3.773 -1.216 -12.109 1 92.69 84 THR A C 1
ATOM 684 O O . THR A 1 84 ? -3.055 -1.495 -11.148 1 92.69 84 THR A O 1
ATOM 687 N N . SER A 1 85 ? -4.906 -0.529 -12.055 1 92.19 85 SER A N 1
ATOM 688 C CA . SER A 1 85 ? -5.406 -0.109 -10.75 1 92.19 85 SER A CA 1
ATOM 689 C C . SER A 1 85 ? -5.676 -1.31 -9.852 1 92.19 85 SER A C 1
ATOM 691 O O . SER A 1 85 ? -5.41 -1.261 -8.648 1 92.19 85 SER A O 1
ATOM 693 N N . LEU A 1 86 ? -6.172 -2.344 -10.469 1 93.31 86 LEU A N 1
ATOM 694 C CA . LEU A 1 86 ? -6.434 -3.566 -9.711 1 93.31 86 LEU A CA 1
ATOM 695 C C . LEU A 1 86 ? -5.141 -4.141 -9.141 1 93.31 86 LEU A C 1
ATOM 697 O O . LEU A 1 86 ? -5.055 -4.418 -7.945 1 93.31 86 LEU A O 1
ATOM 701 N N . GLU A 1 87 ? -4.168 -4.27 -9.953 1 94.44 87 GLU A N 1
ATOM 702 C CA . GLU A 1 87 ? -2.885 -4.805 -9.508 1 94.44 87 GLU A CA 1
ATOM 703 C C . GLU A 1 87 ? -2.281 -3.947 -8.398 1 94.44 87 GLU A C 1
ATOM 705 O O . GLU A 1 87 ? -1.809 -4.473 -7.391 1 94.44 87 GLU A O 1
ATOM 710 N N . ASN A 1 88 ? -2.303 -2.701 -8.594 1 94.06 88 ASN A N 1
ATOM 711 C CA . ASN A 1 88 ? -1.746 -1.771 -7.617 1 94.06 88 ASN A CA 1
ATOM 712 C C . ASN A 1 88 ? -2.457 -1.877 -6.27 1 94.06 88 ASN A C 1
ATOM 714 O O . ASN A 1 88 ? -1.824 -1.766 -5.219 1 94.06 88 ASN A O 1
ATOM 718 N N . SER A 1 89 ? -3.732 -2.062 -6.332 1 93.56 89 SER A N 1
ATOM 719 C CA . SER A 1 89 ? -4.52 -2.121 -5.105 1 93.56 89 SER A CA 1
ATOM 720 C C . SER A 1 89 ? -4.203 -3.381 -4.309 1 93.56 89 SER A C 1
ATOM 722 O O . SER A 1 89 ? -4.535 -3.471 -3.123 1 93.56 89 SER A O 1
ATOM 724 N N . LEU A 1 90 ? -3.512 -4.309 -4.906 1 94.31 90 LEU A N 1
ATOM 725 C CA . LEU A 1 90 ? -3.238 -5.594 -4.273 1 94.31 90 LEU A CA 1
ATOM 726 C C . LEU A 1 90 ? -1.793 -5.668 -3.791 1 94.31 90 LEU A C 1
ATOM 728 O O . LEU A 1 90 ? -1.363 -6.691 -3.256 1 94.31 90 LEU A O 1
ATOM 732 N N . LEU A 1 91 ? -1.084 -4.578 -3.902 1 95.25 91 LEU A N 1
ATOM 733 C CA . LEU A 1 91 ? 0.336 -4.59 -3.568 1 95.25 91 LEU A CA 1
ATOM 734 C C . LEU A 1 91 ? 0.54 -4.508 -2.059 1 95.25 91 LEU A C 1
ATOM 736 O O . LEU A 1 91 ? -0.203 -3.809 -1.366 1 95.25 91 LEU A O 1
ATOM 740 N N . TRP A 1 92 ? 1.414 -5.238 -1.577 1 97 92 TRP A N 1
ATOM 741 C CA . TRP A 1 92 ? 2.055 -5.156 -0.269 1 97 92 TRP A CA 1
ATOM 742 C C . TRP A 1 92 ? 3.555 -4.922 -0.41 1 97 92 TRP A C 1
ATOM 744 O O . TRP A 1 92 ? 4.281 -5.793 -0.896 1 97 92 TRP A O 1
ATOM 754 N N . ILE A 1 93 ? 4.035 -3.756 -0.008 1 97 93 ILE A N 1
ATOM 755 C CA . ILE A 1 93 ? 5.434 -3.352 -0.111 1 97 93 ILE A CA 1
ATOM 756 C C . ILE A 1 93 ? 5.969 -3.691 -1.501 1 97 93 ILE A C 1
ATOM 758 O O . ILE A 1 93 ? 6.855 -4.535 -1.644 1 97 93 ILE A O 1
ATOM 762 N N . ALA A 1 94 ? 5.395 -3.096 -2.545 1 96.81 94 ALA A N 1
ATOM 763 C CA . ALA A 1 94 ? 5.852 -3.074 -3.932 1 96.81 94 ALA A CA 1
ATOM 764 C C . ALA A 1 94 ? 5.68 -4.441 -4.586 1 96.81 94 ALA A C 1
ATOM 766 O O . ALA A 1 94 ? 6.301 -4.727 -5.613 1 96.81 94 ALA A O 1
ATOM 767 N N . GLY A 1 95 ? 4.926 -5.375 -4.043 1 96.5 95 GLY A N 1
ATOM 768 C CA . GLY A 1 95 ? 4.637 -6.684 -4.613 1 96.5 95 GLY A CA 1
ATOM 769 C C . GLY A 1 95 ? 3.537 -7.426 -3.877 1 96.5 95 GLY A C 1
ATOM 770 O O . GLY A 1 95 ? 2.824 -6.84 -3.061 1 96.5 95 GLY A O 1
ATOM 771 N N . CYS A 1 96 ? 3.408 -8.711 -4.234 1 95.81 96 CYS A N 1
ATOM 772 C CA . CYS A 1 96 ? 2.395 -9.508 -3.557 1 95.81 96 CYS A CA 1
ATOM 773 C C . CYS A 1 96 ? 2.867 -9.922 -2.166 1 95.81 96 CYS A C 1
ATOM 775 O O . CYS A 1 96 ? 4.066 -9.914 -1.885 1 95.81 96 CYS A O 1
ATOM 777 N N . ARG A 1 97 ? 1.96 -10.195 -1.308 1 96.38 97 ARG A N 1
ATOM 778 C CA . ARG A 1 97 ? 2.311 -10.812 -0.031 1 96.38 97 ARG A CA 1
ATOM 779 C C . ARG A 1 97 ? 2.824 -12.234 -0.23 1 96.38 97 ARG A C 1
ATOM 781 O O . ARG A 1 97 ? 2.193 -13.039 -0.92 1 96.38 97 ARG A O 1
ATOM 788 N N . PRO A 1 98 ? 3.879 -12.57 0.427 1 97.31 98 PRO A N 1
ATOM 789 C CA . PRO A 1 98 ? 4.434 -13.914 0.272 1 97.31 98 PRO A CA 1
ATOM 790 C C . PRO A 1 98 ? 3.463 -15.008 0.719 1 97.31 98 PRO A C 1
ATOM 792 O O . PRO A 1 98 ? 3.463 -16.109 0.156 1 97.31 98 PRO A O 1
ATOM 795 N N . THR A 1 99 ? 2.646 -14.727 1.628 1 96.25 99 THR A N 1
ATOM 796 C CA . THR A 1 99 ? 1.713 -15.719 2.141 1 96.25 99 THR A CA 1
ATOM 797 C C . THR A 1 99 ? 0.717 -16.141 1.062 1 96.25 99 THR A C 1
ATOM 799 O O . THR A 1 99 ? 0.042 -17.156 1.192 1 96.25 99 THR A O 1
ATOM 802 N N . ILE A 1 100 ? 0.623 -15.375 0.007 1 96.25 100 ILE A N 1
ATOM 803 C CA . ILE A 1 100 ? -0.282 -15.695 -1.092 1 96.25 100 ILE A CA 1
ATOM 804 C C . ILE A 1 100 ? 0.158 -17 -1.762 1 96.25 100 ILE A C 1
ATOM 806 O O . ILE A 1 100 ? -0.677 -17.797 -2.203 1 96.25 100 ILE A O 1
ATOM 810 N N . PHE A 1 101 ? 1.434 -17.234 -1.812 1 97 101 PHE A N 1
ATOM 811 C CA . PHE A 1 101 ? 1.942 -18.484 -2.373 1 97 101 PHE A CA 1
ATOM 812 C C . PHE A 1 101 ? 1.423 -19.672 -1.587 1 97 101 PHE A C 1
ATOM 814 O O . PHE A 1 101 ? 0.999 -20.672 -2.174 1 97 101 PHE A O 1
ATOM 821 N N . ILE A 1 102 ? 1.477 -19.562 -0.337 1 95.81 102 ILE A N 1
ATOM 822 C CA . ILE A 1 102 ? 1.089 -20.641 0.562 1 95.81 102 ILE A CA 1
ATOM 823 C C . ILE A 1 102 ? -0.42 -20.859 0.484 1 95.81 102 ILE A C 1
ATOM 825 O O . ILE A 1 102 ? -0.884 -22 0.422 1 95.81 102 ILE A O 1
ATOM 829 N N . ARG A 1 103 ? -1.116 -19.75 0.458 1 94.06 103 ARG A N 1
ATOM 830 C CA . ARG A 1 103 ? -2.568 -19.828 0.336 1 94.06 103 ARG A CA 1
ATOM 831 C C . ARG A 1 103 ? -2.973 -20.547 -0.948 1 94.06 103 ARG A C 1
ATOM 833 O O . ARG A 1 103 ? -3.943 -21.312 -0.962 1 94.06 103 ARG A O 1
ATOM 840 N N . LEU A 1 104 ? -2.312 -20.266 -1.958 1 95.31 104 LEU A N 1
ATOM 841 C CA . LEU A 1 104 ? -2.6 -20.922 -3.236 1 95.31 104 LEU A CA 1
ATOM 842 C C . LEU A 1 104 ? -2.387 -22.422 -3.145 1 95.31 104 LEU A C 1
ATOM 844 O O . LEU A 1 104 ? -3.158 -23.203 -3.713 1 95.31 104 LEU A O 1
ATOM 848 N N . VAL A 1 105 ? -1.36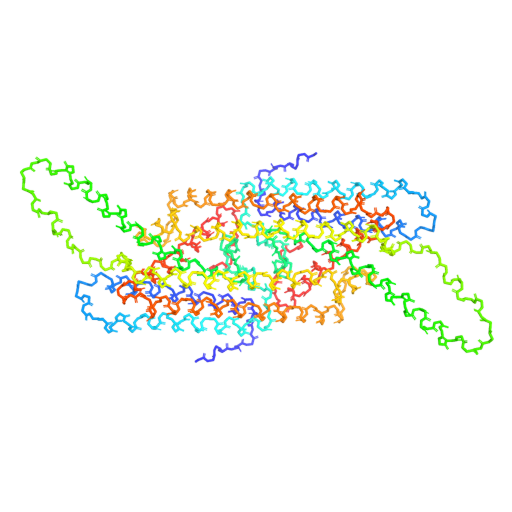6 -22.828 -2.443 1 94.12 105 VAL A N 1
ATOM 849 C CA . VAL A 1 105 ? -1.114 -24.25 -2.252 1 94.12 105 VAL A CA 1
ATOM 850 C C . VAL A 1 105 ? -2.301 -24.891 -1.537 1 94.12 105 VAL A C 1
ATOM 852 O O . VAL A 1 105 ? -2.764 -25.969 -1.932 1 94.12 105 VAL A O 1
ATOM 855 N N . TYR A 1 106 ? -2.779 -24.219 -0.54 1 88.25 106 TYR A N 1
ATOM 856 C CA . TYR A 1 106 ? -3.941 -24.719 0.185 1 88.25 106 TYR A CA 1
ATOM 857 C C . TYR A 1 106 ? -5.156 -24.812 -0.731 1 88.25 106 TYR A C 1
ATOM 859 O O . TYR A 1 106 ? -5.898 -25.797 -0.691 1 88.25 106 TYR A O 1
ATOM 867 N N . ALA A 1 107 ? -5.332 -23.828 -1.503 1 88.62 107 ALA A N 1
ATOM 868 C CA . ALA A 1 107 ? -6.477 -23.781 -2.408 1 88.62 107 ALA A CA 1
ATOM 869 C C . ALA A 1 107 ? -6.418 -24.906 -3.428 1 88.62 107 ALA A C 1
ATOM 871 O O . ALA A 1 107 ? -7.426 -25.562 -3.695 1 88.62 107 ALA A O 1
ATOM 872 N N . LEU A 1 108 ? -5.305 -25.109 -3.93 1 87 108 LEU A N 1
ATOM 873 C CA . LEU A 1 108 ? -5.117 -26.156 -4.93 1 87 108 LEU A CA 1
ATOM 874 C C . LEU A 1 108 ? -5.281 -27.547 -4.309 1 87 108 LEU A C 1
ATOM 876 O O . LEU A 1 108 ? -5.816 -28.453 -4.945 1 87 108 LEU A O 1
ATOM 880 N N . SER A 1 109 ? -4.805 -27.672 -3.102 1 83.56 109 SER A N 1
ATOM 881 C CA . SER A 1 109 ? -4.934 -28.938 -2.395 1 83.56 109 SER A CA 1
ATOM 882 C C . SER A 1 109 ? -6.387 -29.219 -2.02 1 83.56 109 SER A C 1
ATOM 884 O O . SER A 1 109 ? -6.836 -30.359 -2.053 1 83.56 109 SER A O 1
ATOM 886 N N . GLY A 1 110 ? -7.094 -28.141 -1.549 1 70.62 110 GLY A N 1
ATOM 887 C CA . GLY A 1 110 ? -8.5 -28.266 -1.203 1 70.62 110 GLY A CA 1
ATOM 888 C C . GLY A 1 110 ? -9.391 -28.531 -2.404 1 70.62 110 GLY A C 1
ATOM 889 O O . GLY A 1 110 ? -10.336 -29.312 -2.322 1 70.62 110 GLY A O 1
ATOM 890 N N . CYS A 1 111 ? -9.172 -27.859 -3.408 1 60.56 111 CYS A N 1
ATOM 891 C CA . CYS A 1 111 ? -9.938 -28.031 -4.637 1 60.56 111 CYS A CA 1
ATOM 892 C C . CYS A 1 111 ? -9.836 -29.453 -5.145 1 60.56 111 CYS A C 1
ATOM 894 O O . CYS A 1 111 ? -10.82 -30.016 -5.625 1 60.56 111 CYS A O 1
ATOM 896 N N . GLU A 1 112 ? -8.82 -29.859 -4.891 1 56.62 112 GLU A N 1
ATOM 897 C CA . GLU A 1 112 ? -8.609 -31.234 -5.336 1 56.62 112 GLU A CA 1
ATOM 898 C C . GLU A 1 112 ? -9.398 -32.219 -4.477 1 56.62 112 GLU A C 1
ATOM 900 O O . GLU A 1 112 ? -9.961 -33.188 -4.988 1 56.62 112 GLU A O 1
ATOM 905 N N . VAL A 1 113 ? -9.375 -31.719 -3.225 1 53.16 113 VAL A N 1
ATOM 906 C CA . VAL A 1 113 ? -10.164 -32.562 -2.33 1 53.16 113 VAL A CA 1
ATOM 907 C C . VAL A 1 113 ? -11.641 -32.469 -2.699 1 53.16 113 VAL A C 1
ATOM 909 O O . VAL A 1 113 ? -12.344 -33.469 -2.76 1 53.16 113 VAL A O 1
ATOM 912 N N . GLU A 1 114 ? -11.992 -31.297 -2.975 1 56.22 114 GLU A N 1
ATOM 913 C CA . GLU A 1 114 ? -13.391 -31.078 -3.357 1 56.22 114 GLU A CA 1
ATOM 914 C C . GLU A 1 114 ? -13.703 -31.766 -4.688 1 56.22 114 GLU A C 1
ATOM 916 O O . GLU A 1 114 ? -14.773 -32.375 -4.844 1 56.22 114 GLU A O 1
ATOM 921 N N . ALA A 1 115 ? -12.906 -31.625 -5.637 1 50.91 115 ALA A N 1
ATOM 922 C CA . ALA A 1 115 ? -13.102 -32.25 -6.938 1 50.91 115 ALA A CA 1
ATOM 923 C C . ALA A 1 115 ? -13.172 -33.781 -6.797 1 50.91 115 ALA A C 1
ATOM 925 O O . ALA A 1 115 ? -13.992 -34.438 -7.445 1 50.91 115 ALA A O 1
ATOM 926 N N . ARG A 1 116 ? -12.445 -34.344 -5.926 1 53.56 116 ARG A N 1
ATOM 927 C CA . ARG A 1 116 ? -12.469 -35.781 -5.664 1 53.56 116 ARG A CA 1
ATOM 928 C C . ARG A 1 116 ? -13.766 -36.188 -4.98 1 53.56 116 ARG A C 1
ATOM 930 O O . ARG A 1 116 ? -14.344 -37.219 -5.312 1 53.56 116 ARG A O 1
ATOM 937 N N . LEU A 1 117 ? -14.062 -35.219 -4.062 1 51.16 117 LEU A N 1
ATOM 938 C CA . LEU A 1 117 ? -15.312 -35.531 -3.369 1 51.16 117 LEU A CA 1
ATOM 939 C C . LEU A 1 117 ? -16.484 -35.469 -4.332 1 51.16 117 LEU A C 1
ATOM 941 O O . LEU A 1 117 ? -17.391 -36.312 -4.254 1 51.16 117 LEU A O 1
ATOM 945 N N . ARG A 1 118 ? -16.531 -34.594 -5.195 1 52.84 118 ARG A N 1
ATOM 946 C CA . ARG A 1 118 ? -17.594 -34.469 -6.176 1 52.84 118 ARG A CA 1
ATOM 947 C C . ARG A 1 118 ? -17.625 -35.688 -7.113 1 52.84 118 ARG A C 1
ATOM 949 O O . ARG A 1 118 ? -18.703 -36.219 -7.406 1 52.84 118 ARG A O 1
ATOM 956 N N . LYS A 1 119 ? -16.484 -36 -7.578 1 52.59 119 LYS A N 1
ATOM 957 C CA . LYS A 1 119 ? -16.406 -37.156 -8.43 1 52.59 119 LYS A CA 1
ATOM 958 C C . LYS A 1 119 ? -16.859 -38.406 -7.688 1 52.59 119 LYS A C 1
ATOM 960 O O . LYS A 1 119 ? -17.547 -39.281 -8.258 1 52.59 119 LYS A O 1
ATOM 965 N N . TRP A 1 120 ? -16.406 -38.438 -6.434 1 54.62 120 TRP A N 1
ATOM 966 C CA . TRP A 1 120 ? -16.844 -39.531 -5.59 1 54.62 120 TRP A CA 1
ATOM 967 C C . TRP A 1 120 ? -18.359 -39.5 -5.41 1 54.62 120 TRP A C 1
ATOM 969 O O . TRP A 1 120 ? -19.031 -40.562 -5.539 1 54.62 120 TRP A O 1
ATOM 979 N N . LEU A 1 121 ? -18.922 -38.438 -5.223 1 54.16 121 LEU A N 1
ATOM 980 C CA . LEU A 1 121 ? -20.359 -38.281 -5.023 1 54.16 121 LEU A CA 1
ATOM 981 C C . LEU A 1 121 ? -21.109 -38.562 -6.312 1 54.16 121 LEU A C 1
ATOM 983 O O . LEU A 1 121 ? -22.188 -39.188 -6.281 1 54.16 121 LEU A O 1
ATOM 987 N N . GLU A 1 122 ? -20.641 -38.125 -7.398 1 55.38 122 GLU A N 1
ATOM 988 C CA . GLU A 1 122 ? -21.266 -38.406 -8.688 1 55.38 122 GLU A CA 1
ATOM 989 C C . GLU A 1 122 ? -21.156 -39.906 -9.023 1 55.38 122 GLU A C 1
ATOM 991 O O . GLU A 1 122 ? -22.047 -40.469 -9.641 1 55.38 122 GLU A O 1
ATOM 996 N N . GLY A 1 123 ? -20 -40.344 -8.734 1 50.38 123 GLY A N 1
ATOM 997 C CA . GLY A 1 123 ? -19.812 -41.781 -8.922 1 50.38 123 GLY A CA 1
ATOM 998 C C . GLY A 1 123 ? -20.719 -42.625 -8.031 1 50.38 123 GLY A C 1
ATOM 999 O O . GLY A 1 123 ? -21.219 -43.656 -8.453 1 50.38 123 GLY A O 1
ATOM 1000 N N . THR A 1 124 ? -20.859 -42.219 -6.789 1 51.09 124 THR A N 1
ATOM 1001 C CA . THR A 1 124 ? -21.734 -42.906 -5.867 1 51.09 124 THR A CA 1
ATOM 1002 C C . THR A 1 124 ? -23.203 -42.781 -6.293 1 51.09 124 THR A C 1
ATOM 1004 O O . THR A 1 124 ? -24 -43.719 -6.117 1 51.09 124 THR A O 1
ATOM 1007 N N . ARG A 1 125 ? -23.484 -41.719 -6.754 1 51.19 125 ARG A N 1
ATOM 1008 C CA . ARG A 1 125 ? -24.875 -41.562 -7.203 1 51.19 125 ARG A CA 1
ATOM 1009 C C . ARG A 1 125 ? -25.172 -42.5 -8.375 1 51.19 125 ARG A C 1
ATOM 1011 O O . ARG A 1 125 ? -26.297 -43 -8.5 1 51.19 125 ARG A O 1
ATOM 1018 N N . ASN A 1 126 ? -24.344 -42.531 -9.242 1 42.31 126 ASN A N 1
ATOM 1019 C CA . ASN A 1 126 ? -24.562 -43.438 -10.359 1 42.31 126 ASN A CA 1
ATOM 1020 C C . ASN A 1 126 ? -24.391 -44.906 -9.945 1 42.31 126 ASN A C 1
ATOM 1022 O O . ASN A 1 126 ? -24.641 -45.812 -10.742 1 42.31 126 ASN A O 1
ATOM 1026 N N . ASN A 1 127 ? -23.672 -45.156 -8.969 1 40.22 127 ASN A N 1
ATOM 1027 C CA . ASN A 1 127 ? -23.484 -46.562 -8.602 1 40.22 127 ASN A CA 1
ATOM 1028 C C . ASN A 1 127 ? -24.672 -47.094 -7.82 1 40.22 127 ASN A C 1
ATOM 1030 O O . ASN A 1 127 ? -24.562 -48.125 -7.145 1 40.22 127 ASN A O 1
ATOM 1034 N N . ASN A 1 128 ? -25.938 -46.75 -7.793 1 36.16 128 ASN A N 1
ATOM 1035 C CA . ASN A 1 128 ? -26.875 -47.781 -7.359 1 36.16 128 ASN A CA 1
ATOM 1036 C C . ASN A 1 128 ? -26.703 -49.062 -8.148 1 36.16 128 ASN A C 1
ATOM 1038 O O . ASN A 1 128 ? -27.484 -50 -7.984 1 36.16 128 ASN A O 1
ATOM 1042 N N . ASP A 1 129 ? -26.594 -49.219 -9.477 1 34.91 129 ASP A N 1
ATOM 1043 C CA . ASP A 1 129 ? -26.438 -50.594 -9.844 1 34.91 129 ASP A CA 1
ATOM 1044 C C . ASP A 1 129 ? -25.297 -51.25 -9.07 1 34.91 129 ASP A C 1
ATOM 1046 O O . ASP A 1 129 ? -24.422 -50.562 -8.539 1 34.91 129 ASP A O 1
ATOM 1050 N N . ASP A 1 130 ? -25 -52.75 -9.203 1 33.38 130 ASP A N 1
ATOM 1051 C CA . ASP A 1 130 ? -24.297 -53.781 -8.461 1 33.38 130 ASP A CA 1
ATOM 1052 C C . ASP A 1 130 ? -22.891 -53.344 -8.078 1 33.38 130 ASP A C 1
ATOM 1054 O O . ASP A 1 130 ? -22.25 -53.938 -7.203 1 33.38 130 ASP A O 1
ATOM 1058 N N . ASN A 1 131 ? -21.922 -53.219 -9.18 1 30.97 131 ASN A N 1
ATOM 1059 C CA . ASN A 1 131 ? -20.5 -53.531 -9.078 1 30.97 131 ASN A CA 1
ATOM 1060 C C . ASN A 1 131 ? -19.781 -52.562 -8.148 1 30.97 131 ASN A C 1
ATOM 1062 O O . ASN A 1 131 ? -19.734 -51.344 -8.406 1 30.97 131 ASN A O 1
ATOM 1066 N N . ASN A 1 132 ? -19.578 -52.906 -6.84 1 32.59 132 ASN A N 1
ATOM 1067 C CA . ASN A 1 132 ? -18.875 -52.469 -5.637 1 32.59 132 ASN A CA 1
ATOM 1068 C C . ASN A 1 132 ? -17.578 -51.719 -5.973 1 32.59 132 ASN A C 1
ATOM 1070 O O . ASN A 1 132 ? -17.031 -51 -5.141 1 32.59 132 ASN A O 1
ATOM 1074 N N . ASN A 1 133 ? -16.641 -52.5 -6.789 1 28.55 133 ASN A N 1
ATOM 1075 C CA . ASN A 1 133 ? -15.188 -52.469 -6.762 1 28.55 133 ASN A CA 1
ATOM 1076 C C . ASN A 1 133 ? -14.633 -51.156 -7.25 1 28.55 133 ASN A C 1
ATOM 1078 O O . ASN A 1 133 ? -13.422 -50.938 -7.273 1 28.55 133 ASN A O 1
ATOM 1082 N N . ASN A 1 134 ? -15.383 -50.531 -8.188 1 27.64 134 ASN A N 1
ATOM 1083 C CA . ASN A 1 134 ? -14.602 -49.625 -9.023 1 27.64 134 ASN A CA 1
ATOM 1084 C C . ASN A 1 134 ? -14.219 -48.344 -8.266 1 27.64 134 ASN A C 1
ATOM 1086 O O . ASN A 1 134 ? -14.367 -47.25 -8.789 1 27.64 134 ASN A O 1
ATOM 1090 N N . PHE A 1 135 ? -14.562 -48.219 -7.035 1 32.94 135 PHE A N 1
ATOM 1091 C CA . PHE A 1 135 ? -14.062 -47.094 -6.277 1 32.94 135 PHE A CA 1
ATOM 1092 C C . PHE A 1 135 ? -12.555 -46.938 -6.434 1 32.94 135 PHE A C 1
ATOM 1094 O O . PHE A 1 135 ? -11.953 -46 -5.906 1 32.94 135 PHE A O 1
ATOM 1101 N N . ASN A 1 136 ? -11.797 -48.156 -6.555 1 30.56 136 ASN A N 1
ATOM 1102 C CA . ASN A 1 136 ? -10.344 -48.156 -6.637 1 30.56 136 ASN A CA 1
ATOM 1103 C C . ASN A 1 136 ? -9.836 -47.25 -7.734 1 30.56 136 ASN A C 1
ATOM 1105 O O . ASN A 1 136 ? -8.68 -46.812 -7.711 1 30.56 136 ASN A O 1
ATOM 1109 N N . SER A 1 137 ? -10.367 -47.406 -9.039 1 29.08 137 SER A N 1
ATOM 1110 C CA . SER A 1 137 ? -9.609 -46.906 -10.188 1 29.08 137 SER A CA 1
ATOM 1111 C C . SER A 1 137 ? -9.609 -45.375 -10.227 1 29.08 137 SER A C 1
ATOM 1113 O O . SER A 1 137 ? -9.312 -44.781 -11.258 1 29.08 137 SER A O 1
ATOM 1115 N N . ILE A 1 138 ? -10.477 -44.844 -9.508 1 32.41 138 ILE A N 1
ATOM 1116 C CA . ILE A 1 138 ? -10.148 -43.406 -9.609 1 32.41 138 ILE A CA 1
ATOM 1117 C C . ILE A 1 138 ? -8.672 -43.219 -9.273 1 32.41 138 ILE A C 1
ATOM 1119 O O . ILE A 1 138 ? -8.305 -43.094 -8.102 1 32.41 138 ILE A O 1
ATOM 1123 N N . SER A 1 139 ? -7.691 -44.031 -9.625 1 31.47 139 SER A N 1
ATOM 1124 C CA . SER A 1 139 ? -6.254 -43.938 -9.859 1 31.47 139 SER A CA 1
ATOM 1125 C C . SER A 1 139 ? -5.871 -42.594 -10.5 1 31.47 139 SER A C 1
ATOM 1127 O O . SER A 1 139 ? -4.754 -42.438 -10.992 1 31.47 139 SER A O 1
ATOM 1129 N N . SER A 1 140 ? -6.82 -42.125 -11.305 1 32 140 SER A N 1
ATOM 1130 C CA . SER A 1 140 ? -6.145 -41.219 -12.234 1 32 140 SER A CA 1
ATOM 1131 C C . SER A 1 140 ? -5.102 -40.375 -11.516 1 32 140 SER A C 1
ATOM 1133 O O . SER A 1 140 ? -5.348 -39.875 -10.414 1 32 140 SER A O 1
ATOM 1135 N N . GLY A 1 141 ? -3.809 -40.438 -11.695 1 33.59 141 GLY A N 1
ATOM 1136 C CA . GLY A 1 141 ? -2.441 -39.938 -11.734 1 33.59 141 GLY A CA 1
ATOM 1137 C C . GLY A 1 141 ? -2.361 -38.438 -11.805 1 33.59 141 GLY A C 1
ATOM 1138 O O . GLY A 1 141 ? -1.336 -37.875 -12.211 1 33.59 141 GLY A O 1
ATOM 1139 N N . SER A 1 142 ? -3.406 -37.844 -12.164 1 35.88 142 SER A N 1
ATOM 1140 C CA . SER A 1 142 ? -3.135 -36.438 -12.43 1 35.88 142 SER A CA 1
ATOM 1141 C C . SER A 1 142 ? -2.49 -35.75 -11.227 1 35.88 142 SER A C 1
ATOM 1143 O O . SER A 1 142 ? -3.055 -35.75 -10.133 1 35.88 142 SER A O 1
ATOM 1145 N N . ASP A 1 143 ? -1.225 -35.812 -10.977 1 40.56 143 ASP A N 1
ATOM 1146 C CA . ASP A 1 143 ? -0.197 -35.156 -10.18 1 40.56 143 ASP A CA 1
ATOM 1147 C C . ASP A 1 143 ? -0.593 -33.719 -9.852 1 40.56 143 ASP A C 1
ATOM 1149 O O . ASP A 1 143 ? -0.126 -32.781 -10.492 1 40.56 143 ASP A O 1
ATOM 1153 N N . SER A 1 144 ? -1.92 -33.406 -9.695 1 47.94 144 SER A N 1
ATOM 1154 C CA . SER A 1 144 ? -2.404 -32.125 -9.227 1 47.94 144 SER A CA 1
ATOM 1155 C C . SER A 1 144 ? -1.731 -31.719 -7.918 1 47.94 144 SER A C 1
ATOM 1157 O O . SER A 1 144 ? -1.151 -32.562 -7.23 1 47.94 144 SER A O 1
ATOM 1159 N N . VAL A 1 145 ? -1.399 -30.531 -7.613 1 53.25 145 VAL A N 1
ATOM 1160 C CA . VAL A 1 145 ? -0.963 -30.078 -6.293 1 53.25 145 VAL A CA 1
ATOM 1161 C C . VAL A 1 145 ? -1.742 -30.828 -5.215 1 53.25 145 VAL A C 1
ATOM 1163 O O . VAL A 1 145 ? -1.604 -30.547 -4.023 1 53.25 145 VAL A O 1
ATOM 1166 N N . GLY A 1 146 ? -2.5 -31.875 -5.605 1 56.59 146 GLY A N 1
ATOM 1167 C CA . GLY A 1 146 ? -3.492 -32.688 -4.898 1 56.59 146 GLY A CA 1
ATOM 1168 C C . GLY A 1 146 ? -3.07 -33.031 -3.486 1 56.59 146 GLY A C 1
ATOM 1169 O O . GLY A 1 146 ? -2.391 -32.25 -2.816 1 56.59 146 GLY A O 1
ATOM 1170 N N . GLU A 1 147 ? -2.664 -34.312 -3.137 1 71.81 147 GLU A N 1
ATOM 1171 C CA . GLU A 1 147 ? -2.646 -34.875 -1.782 1 71.81 147 GLU A CA 1
ATOM 1172 C C . GLU A 1 147 ? -1.322 -34.562 -1.084 1 71.81 147 GLU A C 1
ATOM 1174 O O . GLU A 1 147 ? -0.324 -35.25 -1.318 1 71.81 147 GLU A O 1
ATOM 1179 N N . LEU A 1 148 ? -1.327 -33.281 -0.611 1 85.75 148 LEU A N 1
ATOM 1180 C CA . LEU A 1 148 ? -0.179 -33.062 0.262 1 85.75 148 LEU A CA 1
ATOM 1181 C C . LEU A 1 148 ? -0.12 -34.125 1.358 1 85.75 148 LEU A C 1
ATOM 1183 O O . LEU A 1 148 ? -1.138 -34.438 1.98 1 85.75 148 LEU A O 1
ATOM 1187 N N . SER A 1 149 ? 0.986 -34.719 1.447 1 89.81 149 SER A N 1
ATOM 1188 C CA . SER A 1 149 ? 1.163 -35.625 2.574 1 89.81 149 SER A CA 1
ATOM 1189 C C . SER A 1 149 ? 1.06 -34.875 3.904 1 89.81 149 SER A C 1
ATOM 1191 O O . SER A 1 149 ? 1.21 -33.656 3.953 1 89.81 149 SER A O 1
ATOM 1193 N N . PRO A 1 150 ? 0.75 -35.625 4.922 1 88.5 150 PRO A N 1
ATOM 1194 C CA . PRO A 1 150 ? 0.713 -35 6.238 1 88.5 150 PRO A CA 1
ATOM 1195 C C . PRO A 1 150 ? 2.01 -34.25 6.574 1 88.5 150 PRO A C 1
ATOM 1197 O O . PRO A 1 150 ? 1.979 -33.188 7.18 1 88.5 150 PRO A O 1
ATOM 1200 N N . THR A 1 151 ? 3.096 -34.844 6.164 1 93.75 151 THR A N 1
ATOM 1201 C CA . THR A 1 151 ? 4.383 -34.219 6.41 1 93.75 151 THR A CA 1
ATOM 1202 C C . THR A 1 151 ? 4.5 -32.906 5.613 1 93.75 151 THR A C 1
ATOM 1204 O O . THR A 1 151 ? 4.984 -31.891 6.129 1 93.75 151 THR A O 1
ATOM 1207 N N . GLN A 1 152 ? 4.094 -32.938 4.355 1 94.88 152 GLN A N 1
ATOM 1208 C CA . GLN A 1 152 ? 4.094 -31.719 3.545 1 94.88 152 GLN A CA 1
ATOM 1209 C C . GLN A 1 152 ? 3.182 -30.656 4.145 1 94.88 152 GLN A C 1
ATOM 1211 O O . GLN A 1 152 ? 3.551 -29.484 4.219 1 94.88 152 GLN A O 1
ATOM 1216 N N . MET A 1 153 ? 2.045 -31.109 4.617 1 91.56 153 MET A N 1
ATOM 1217 C CA . MET A 1 153 ? 1.087 -30.172 5.211 1 91.56 153 MET A CA 1
ATOM 1218 C C . MET A 1 153 ? 1.679 -29.5 6.438 1 91.56 153 MET A C 1
ATOM 1220 O O . MET A 1 153 ? 1.498 -28.297 6.633 1 91.56 153 MET A O 1
ATOM 1224 N N . ARG A 1 154 ? 2.385 -30.25 7.238 1 93.5 154 ARG A N 1
ATOM 1225 C CA . ARG A 1 154 ? 3.037 -29.688 8.414 1 93.5 154 ARG A CA 1
ATOM 1226 C C . ARG A 1 154 ? 4.105 -28.672 8.023 1 93.5 154 ARG A C 1
ATOM 1228 O O . ARG A 1 154 ? 4.215 -27.609 8.633 1 93.5 154 ARG A O 1
ATOM 1235 N N . ARG A 1 155 ? 4.836 -29 7 1 96.69 155 ARG A N 1
ATOM 1236 C CA . ARG A 1 155 ? 5.906 -28.109 6.551 1 96.69 155 ARG A CA 1
ATOM 1237 C C . ARG A 1 155 ? 5.34 -26.844 5.934 1 96.69 155 ARG A C 1
ATOM 1239 O O . ARG A 1 155 ? 5.902 -25.766 6.102 1 96.69 155 ARG A O 1
ATOM 1246 N N . VAL A 1 156 ? 4.254 -26.953 5.203 1 95.62 156 VAL A N 1
ATOM 1247 C CA . VAL A 1 156 ? 3.59 -25.781 4.633 1 95.62 156 VAL A CA 1
ATOM 1248 C C . VAL A 1 156 ? 3.074 -24.875 5.75 1 95.62 156 VAL A C 1
ATOM 1250 O O . VAL A 1 156 ? 3.211 -23.656 5.684 1 95.62 156 VAL A O 1
ATOM 1253 N N . ASP A 1 157 ? 2.539 -25.516 6.801 1 93.38 157 ASP A N 1
ATOM 1254 C CA . ASP A 1 157 ? 2.023 -24.766 7.938 1 93.38 157 ASP A CA 1
ATOM 1255 C C . ASP A 1 157 ? 3.146 -24.016 8.656 1 93.38 157 ASP A C 1
ATOM 1257 O O . ASP A 1 157 ? 2.971 -22.875 9.07 1 93.38 157 ASP A O 1
ATOM 1261 N N . GLU A 1 158 ? 4.203 -24.688 8.82 1 96.5 158 GLU A N 1
ATOM 1262 C CA . GLU A 1 158 ? 5.355 -24.078 9.469 1 96.5 158 GLU A CA 1
ATOM 1263 C C . GLU A 1 158 ? 5.887 -22.906 8.641 1 96.5 158 GLU A C 1
ATOM 1265 O O . GLU A 1 158 ? 6.211 -21.844 9.188 1 96.5 158 GLU A O 1
ATOM 1270 N N . LEU A 1 159 ? 5.977 -23.094 7.328 1 97.62 159 LEU A N 1
ATOM 1271 C CA . LEU A 1 159 ? 6.395 -22.031 6.434 1 97.62 159 LEU A CA 1
ATOM 1272 C C . LEU A 1 159 ? 5.426 -20.844 6.5 1 97.62 159 LEU A C 1
ATOM 1274 O O . LEU A 1 159 ? 5.844 -19.688 6.48 1 97.62 159 LEU A O 1
ATOM 1278 N N . HIS A 1 160 ? 4.148 -21.172 6.582 1 95.56 160 HIS A N 1
ATOM 1279 C CA . HIS A 1 160 ? 3.123 -20.141 6.68 1 95.56 160 HIS A CA 1
ATOM 1280 C C . HIS A 1 160 ? 3.338 -19.266 7.91 1 95.56 160 HIS A C 1
ATOM 1282 O O . HIS A 1 160 ? 3.328 -18.031 7.812 1 95.56 160 HIS A O 1
ATOM 1288 N N . MET A 1 161 ? 3.576 -19.891 9.055 1 96.06 161 MET A N 1
ATOM 1289 C CA . MET A 1 161 ? 3.748 -19.172 10.312 1 96.06 161 MET A CA 1
ATOM 1290 C C . MET A 1 161 ? 5.004 -18.297 10.273 1 96.06 161 MET A C 1
ATOM 1292 O O . MET A 1 161 ? 4.973 -17.141 10.688 1 96.06 161 MET A O 1
ATOM 1296 N N . ARG A 1 162 ? 6.043 -18.812 9.742 1 97.56 162 ARG A N 1
ATOM 1297 C CA . ARG A 1 162 ? 7.289 -18.062 9.648 1 97.56 162 ARG A CA 1
ATOM 1298 C C . ARG A 1 162 ? 7.145 -16.891 8.688 1 97.56 162 ARG A C 1
ATOM 1300 O O . ARG A 1 162 ? 7.621 -15.781 8.969 1 97.56 162 ARG A O 1
ATOM 1307 N N . THR A 1 163 ? 6.484 -17.141 7.578 1 97.44 163 THR A N 1
ATOM 1308 C CA . THR A 1 163 ? 6.297 -16.094 6.57 1 97.44 163 THR A CA 1
ATOM 1309 C C . THR A 1 163 ? 5.379 -14.992 7.098 1 97.44 163 THR A C 1
ATOM 1311 O O . THR A 1 163 ? 5.637 -13.805 6.883 1 97.44 163 THR A O 1
ATOM 1314 N N . LEU A 1 164 ? 4.355 -15.422 7.773 1 95.5 164 LEU A N 1
ATOM 1315 C CA . LEU A 1 164 ? 3.43 -14.469 8.367 1 95.5 164 LEU A CA 1
ATOM 1316 C C . LEU A 1 164 ? 4.152 -13.547 9.344 1 95.5 164 LEU A C 1
ATOM 1318 O O . LEU A 1 164 ? 3.938 -12.336 9.336 1 95.5 164 LEU A O 1
ATOM 1322 N N . ARG A 1 165 ? 4.98 -14.07 10.172 1 96.38 165 ARG A N 1
ATOM 1323 C CA . ARG A 1 165 ? 5.738 -13.289 11.148 1 96.38 165 ARG A CA 1
ATOM 1324 C C . ARG A 1 165 ? 6.695 -12.328 10.453 1 96.38 165 ARG A C 1
ATOM 1326 O O . ARG A 1 165 ? 6.828 -11.172 10.859 1 96.38 165 ARG A O 1
ATOM 1333 N N . ALA A 1 166 ? 7.332 -12.82 9.469 1 98.31 166 ALA A N 1
ATOM 1334 C CA . ALA A 1 166 ? 8.258 -11.977 8.711 1 98.31 166 ALA A CA 1
ATOM 1335 C C .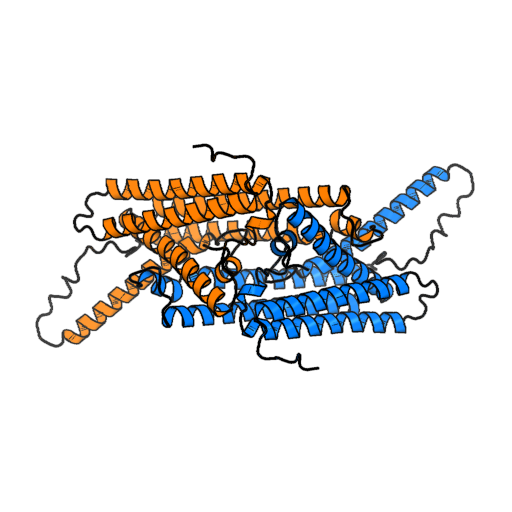 ALA A 1 166 ? 7.512 -10.836 8.023 1 98.31 166 ALA A C 1
ATOM 1337 O O . ALA A 1 166 ? 8.008 -9.703 7.973 1 98.31 166 ALA A O 1
ATOM 1338 N N . GLU A 1 167 ? 6.305 -11.109 7.477 1 97.75 167 GLU A N 1
ATOM 1339 C CA . GLU A 1 167 ? 5.469 -10.078 6.875 1 97.75 167 GLU A CA 1
ATOM 1340 C C . GLU A 1 167 ? 5.082 -9.008 7.898 1 97.75 167 GLU A C 1
ATOM 1342 O O . GLU A 1 167 ? 5.098 -7.816 7.594 1 97.75 167 GLU A O 1
ATOM 1347 N N . GLU A 1 168 ? 4.73 -9.484 9.031 1 95 168 GLU A N 1
ATOM 1348 C CA . GLU A 1 168 ? 4.344 -8.555 10.086 1 95 168 GLU A CA 1
ATOM 1349 C C . GLU A 1 168 ? 5.504 -7.637 10.469 1 95 168 GLU A C 1
ATOM 1351 O O . GLU A 1 168 ? 5.309 -6.441 10.703 1 95 168 GLU A O 1
ATOM 1356 N N . LYS A 1 169 ? 6.613 -8.227 10.586 1 96.44 169 LYS A N 1
ATOM 1357 C CA . LYS A 1 169 ? 7.797 -7.441 10.914 1 96.44 169 LYS A CA 1
ATOM 1358 C C . LYS A 1 169 ? 8.055 -6.371 9.859 1 96.44 169 LYS A C 1
ATOM 1360 O O . LYS A 1 169 ? 8.305 -5.211 10.188 1 96.44 169 LYS A O 1
ATOM 1365 N N . LEU A 1 170 ? 7.992 -6.719 8.625 1 97.94 170 LEU A N 1
ATOM 1366 C CA . LEU A 1 170 ? 8.234 -5.773 7.539 1 97.94 170 LEU A CA 1
ATOM 1367 C C . LEU A 1 170 ? 7.137 -4.719 7.477 1 97.94 170 LEU A C 1
ATOM 1369 O O . LEU A 1 170 ? 7.41 -3.549 7.191 1 97.94 170 LEU A O 1
ATOM 1373 N N . THR A 1 171 ? 5.887 -5.156 7.742 1 96.62 171 THR A N 1
ATOM 1374 C CA . THR A 1 171 ? 4.773 -4.219 7.801 1 96.62 171 THR A CA 1
ATOM 1375 C C . THR A 1 171 ? 5 -3.18 8.891 1 96.62 171 THR A C 1
ATOM 1377 O O . THR A 1 171 ? 4.738 -1.991 8.695 1 96.62 171 THR A O 1
ATOM 1380 N N . SER A 1 172 ? 5.48 -3.652 10.008 1 94.38 172 SER A N 1
ATOM 1381 C CA . SER A 1 172 ? 5.762 -2.754 11.125 1 94.38 172 SER A CA 1
ATOM 1382 C C . SER A 1 172 ? 6.898 -1.797 10.789 1 94.38 172 SER A C 1
ATOM 1384 O O . SER A 1 172 ? 6.863 -0.624 11.164 1 94.38 172 SER A O 1
ATOM 1386 N N . GLU A 1 173 ? 7.922 -2.307 10.148 1 95.31 173 GLU A N 1
ATOM 1387 C CA . GLU A 1 173 ? 9.031 -1.453 9.719 1 95.31 173 GLU A CA 1
ATOM 1388 C C . GLU A 1 173 ? 8.547 -0.362 8.766 1 95.31 173 GLU A C 1
ATOM 1390 O O . GLU A 1 173 ? 8.945 0.797 8.891 1 95.31 173 GLU A O 1
ATOM 1395 N N . MET A 1 174 ? 7.703 -0.739 7.848 1 96.12 174 MET A N 1
ATOM 1396 C CA . MET A 1 174 ? 7.16 0.225 6.895 1 96.12 174 MET A CA 1
ATOM 1397 C C . MET A 1 174 ? 6.293 1.261 7.605 1 96.12 174 MET A C 1
ATOM 1399 O O . MET A 1 174 ? 6.355 2.449 7.285 1 96.12 174 MET A O 1
ATOM 1403 N N . ALA A 1 175 ? 5.465 0.81 8.539 1 94.12 175 ALA A N 1
ATOM 1404 C CA . ALA A 1 175 ? 4.613 1.707 9.312 1 94.12 175 ALA A CA 1
ATOM 1405 C C . ALA A 1 175 ? 5.445 2.748 10.055 1 94.12 175 ALA A C 1
ATOM 1407 O O . ALA A 1 175 ? 5.105 3.934 10.07 1 94.12 175 ALA A O 1
ATOM 1408 N N . SER A 1 176 ? 6.516 2.252 10.641 1 92.81 176 SER A N 1
ATOM 1409 C CA . SER A 1 176 ? 7.406 3.148 11.367 1 92.81 176 SER A CA 1
ATOM 1410 C C . SER A 1 176 ? 8.016 4.195 10.445 1 92.81 176 SER A C 1
ATOM 1412 O O . SER A 1 176 ? 8.109 5.371 10.805 1 92.81 176 SER A O 1
ATOM 1414 N N . LEU A 1 177 ? 8.422 3.77 9.352 1 93 177 LEU A N 1
ATOM 1415 C CA . LEU A 1 177 ? 9 4.684 8.375 1 93 177 LEU A CA 1
ATOM 1416 C C . LEU A 1 177 ? 7.973 5.719 7.926 1 93 177 LEU A C 1
ATOM 1418 O O . LEU A 1 177 ? 8.305 6.895 7.754 1 93 177 LEU A O 1
ATOM 1422 N N . GLN A 1 178 ? 6.766 5.297 7.703 1 92.12 178 GLN A N 1
ATOM 1423 C CA . GLN A 1 178 ? 5.684 6.195 7.312 1 92.12 178 GLN A CA 1
ATOM 1424 C C . GLN A 1 178 ? 5.41 7.234 8.398 1 92.12 178 GLN A C 1
ATOM 1426 O O . GLN A 1 178 ? 5.168 8.406 8.094 1 92.12 178 GLN A O 1
ATOM 1431 N N . GLU A 1 179 ? 5.484 6.844 9.594 1 89.75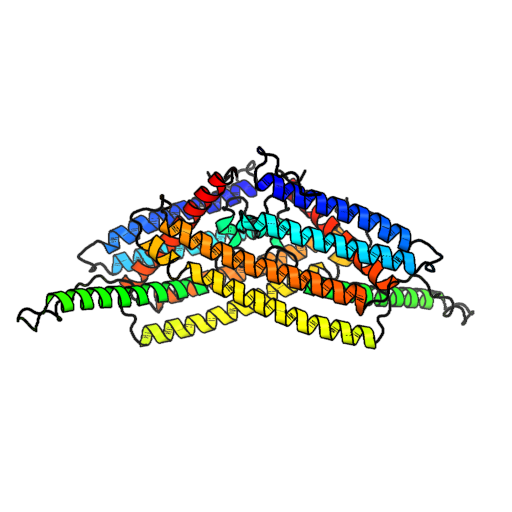 179 GLU A N 1
ATOM 1432 C CA . GLU A 1 179 ? 5.27 7.762 10.711 1 89.75 179 GLU A CA 1
ATOM 1433 C C . GLU A 1 179 ? 6.391 8.789 10.805 1 89.7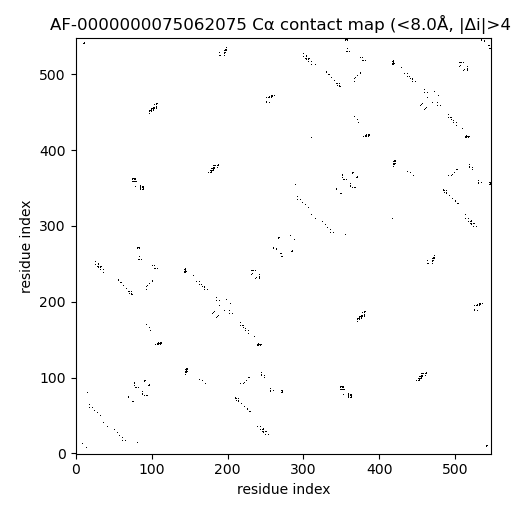5 179 GLU A C 1
ATOM 1435 O O . GLU A 1 179 ? 6.168 9.922 11.25 1 89.75 179 GLU A O 1
ATOM 1440 N N . GLU A 1 180 ? 7.516 8.391 10.375 1 89.75 180 GLU A N 1
ATOM 1441 C CA . GLU A 1 180 ? 8.688 9.25 10.469 1 89.75 180 GLU A CA 1
ATOM 1442 C C . GLU A 1 180 ? 8.555 10.469 9.562 1 89.75 180 GLU A C 1
ATOM 1444 O O . GLU A 1 180 ? 9.234 11.477 9.758 1 89.75 180 GLU A O 1
ATOM 1449 N N . LEU A 1 181 ? 7.715 10.422 8.617 1 90.56 181 LEU A N 1
ATOM 1450 C CA . LEU A 1 181 ? 7.457 11.57 7.75 1 90.56 181 LEU A CA 1
ATOM 1451 C C . LEU A 1 181 ? 6.965 12.766 8.562 1 90.56 181 LEU A C 1
ATOM 1453 O O . LEU A 1 181 ? 7.203 13.914 8.188 1 90.56 181 LEU A O 1
ATOM 1457 N N . ALA A 1 182 ? 6.273 12.43 9.633 1 91.12 182 ALA A N 1
ATOM 1458 C CA . ALA A 1 182 ? 5.676 13.469 10.469 1 91.12 182 ALA A CA 1
ATOM 1459 C C . ALA A 1 182 ? 6.602 13.844 11.625 1 91.12 182 ALA A C 1
ATOM 1461 O O . ALA A 1 182 ? 6.195 14.555 12.547 1 91.12 182 ALA A O 1
ATOM 1462 N N . ASP A 1 183 ? 7.793 13.359 11.539 1 88.56 183 ASP A N 1
ATOM 1463 C CA . ASP A 1 183 ? 8.797 13.656 12.555 1 88.56 183 ASP A CA 1
ATOM 1464 C C . ASP A 1 183 ? 9.992 14.383 11.945 1 88.56 183 ASP A C 1
ATOM 1466 O O . ASP A 1 183 ? 9.938 14.836 10.805 1 88.56 183 ASP A O 1
ATOM 1470 N N . GLN A 1 184 ? 10.984 14.633 12.766 1 85 184 GLN A N 1
ATOM 1471 C CA . GLN A 1 184 ? 12.242 15.172 12.242 1 85 184 GLN A CA 1
ATOM 1472 C C . GLN A 1 184 ? 12.906 14.188 11.297 1 85 184 GLN A C 1
ATOM 1474 O O . GLN A 1 184 ? 12.891 12.977 11.531 1 85 184 GLN A O 1
ATOM 1479 N N . PRO A 1 185 ? 13.391 14.719 10.219 1 90 185 PRO A N 1
ATOM 1480 C CA . PRO A 1 185 ? 13.547 16.141 9.906 1 90 185 PRO A CA 1
ATOM 1481 C C . PRO A 1 185 ? 12.461 16.672 8.977 1 90 185 PRO A C 1
ATOM 1483 O O . PRO A 1 185 ? 12.297 17.891 8.844 1 90 185 PRO A O 1
ATOM 1486 N N . ILE A 1 186 ? 11.695 15.828 8.367 1 91.56 186 ILE A N 1
ATOM 1487 C CA . ILE A 1 186 ? 10.852 16.188 7.238 1 91.56 186 ILE A CA 1
ATOM 1488 C C . ILE A 1 186 ? 9.758 17.141 7.699 1 91.56 186 ILE A C 1
ATOM 1490 O O . ILE A 1 186 ? 9.586 18.219 7.133 1 91.56 186 ILE A O 1
ATOM 1494 N N . ALA A 1 187 ? 9.125 16.781 8.719 1 90.69 187 ALA A N 1
ATOM 1495 C CA . ALA A 1 187 ? 8.023 17.609 9.195 1 90.69 187 ALA A CA 1
ATOM 1496 C C . ALA A 1 187 ? 8.523 18.969 9.664 1 90.69 187 ALA A C 1
ATOM 1498 O O . ALA A 1 187 ? 7.855 19.984 9.469 1 90.69 187 ALA A O 1
ATOM 1499 N N . VAL A 1 188 ? 9.68 19 10.25 1 86.62 188 VAL A N 1
ATOM 1500 C CA . VAL A 1 188 ? 10.266 20.234 10.75 1 86.62 188 VAL A CA 1
ATOM 1501 C C . VAL A 1 188 ? 10.68 21.125 9.57 1 86.62 188 VAL A C 1
ATOM 1503 O O . VAL A 1 188 ? 10.445 22.328 9.586 1 86.62 188 VAL A O 1
ATOM 1506 N N . ILE A 1 189 ? 11.242 20.516 8.633 1 89.62 189 ILE A N 1
ATOM 1507 C CA . ILE A 1 189 ? 11.625 21.25 7.43 1 89.62 189 ILE A CA 1
ATOM 1508 C C . ILE A 1 189 ? 10.391 21.875 6.793 1 89.62 189 ILE A C 1
ATOM 1510 O O . ILE A 1 189 ? 10.383 23.062 6.469 1 89.62 189 ILE A O 1
ATOM 1514 N N . ALA A 1 190 ? 9.367 21.094 6.613 1 92 190 ALA A N 1
ATOM 1515 C CA . ALA A 1 190 ? 8.125 21.578 6.023 1 92 190 ALA A CA 1
ATOM 1516 C C . ALA A 1 190 ? 7.555 22.734 6.832 1 92 190 ALA A C 1
ATOM 1518 O O . ALA A 1 190 ? 7.121 23.734 6.266 1 92 190 ALA A O 1
ATOM 1519 N N . ASN A 1 191 ? 7.598 22.578 8.07 1 88.19 191 ASN A N 1
ATOM 1520 C CA . ASN A 1 191 ? 7.016 23.562 8.969 1 88.19 191 ASN A CA 1
ATOM 1521 C C . ASN A 1 191 ? 7.797 24.875 8.93 1 88.19 191 ASN A C 1
ATOM 1523 O O . ASN A 1 191 ? 7.223 25.953 9.109 1 88.19 191 ASN A O 1
ATOM 1527 N N . GLU A 1 192 ? 9.086 24.828 8.758 1 85.88 192 GLU A N 1
ATOM 1528 C CA . GLU A 1 192 ? 9.953 26 8.812 1 85.88 192 GLU A CA 1
ATOM 1529 C C . GLU A 1 192 ? 10 26.719 7.469 1 85.88 192 GLU A C 1
ATOM 1531 O O . GLU A 1 192 ? 10.43 27.875 7.391 1 85.88 192 GLU A O 1
ATOM 1536 N N . MET A 1 193 ? 9.547 26.062 6.555 1 87.06 193 MET A N 1
ATOM 1537 C CA . MET A 1 193 ? 9.555 26.688 5.234 1 87.06 193 MET A CA 1
ATOM 1538 C C . MET A 1 193 ? 8.586 27.859 5.184 1 87.06 193 MET A C 1
ATOM 1540 O O . MET A 1 193 ? 7.535 27.828 5.82 1 87.06 193 MET A O 1
ATOM 1544 N N . GLU A 1 194 ? 8.938 28.906 4.535 1 79.81 194 GLU A N 1
ATOM 1545 C CA . GLU A 1 194 ? 8.062 30.078 4.395 1 79.81 194 GLU A CA 1
ATOM 1546 C C . GLU A 1 194 ? 6.859 29.766 3.506 1 79.81 194 GLU A C 1
ATOM 1548 O O . GLU A 1 194 ? 5.746 30.203 3.777 1 79.81 194 GLU A O 1
ATOM 1553 N N . GLY A 1 195 ? 7.09 28.906 2.438 1 81.5 195 GLY A N 1
ATOM 1554 C CA . GLY A 1 195 ? 6.035 28.516 1.522 1 81.5 195 GLY A CA 1
ATOM 1555 C C . GLY A 1 195 ? 6.023 27.016 1.233 1 81.5 195 GLY A C 1
ATOM 1556 O O . GLY A 1 195 ? 6.648 26.234 1.953 1 81.5 195 GLY A O 1
ATOM 1557 N N . ILE A 1 196 ? 5.098 26.688 0.393 1 80.62 196 ILE A N 1
ATOM 1558 C CA . ILE A 1 196 ? 4.91 25.266 0.077 1 80.62 196 ILE A CA 1
ATOM 1559 C C . ILE A 1 196 ? 5.703 24.922 -1.18 1 80.62 196 ILE A C 1
ATOM 1561 O O . ILE A 1 196 ? 6.012 23.75 -1.415 1 80.62 196 ILE A O 1
ATOM 1565 N N . GLU A 1 197 ? 6.129 25.797 -1.855 1 69.25 197 GLU A N 1
ATOM 1566 C CA . GLU A 1 197 ? 6.453 25.562 -3.26 1 69.25 197 GLU A CA 1
ATOM 1567 C C . GLU A 1 197 ? 7.871 25.016 -3.418 1 69.25 197 GLU A C 1
ATOM 1569 O O . GLU A 1 197 ? 8.141 24.234 -4.324 1 69.25 197 GLU A O 1
ATOM 1574 N N . GLU A 1 198 ? 8.719 25.422 -2.648 1 74.75 198 GLU A N 1
ATOM 1575 C CA . GLU A 1 198 ? 10.062 25.141 -3.141 1 74.75 198 GLU A CA 1
ATOM 1576 C C . GLU A 1 198 ? 10.719 24.016 -2.338 1 74.75 198 GLU A C 1
ATOM 1578 O O . GLU A 1 198 ? 10.641 24 -1.107 1 74.75 198 GLU A O 1
ATOM 1583 N N . MET A 1 199 ? 11.102 23.031 -3.24 1 82.56 199 MET A N 1
ATOM 1584 C CA . MET A 1 199 ? 11.953 22 -2.65 1 82.56 199 MET A CA 1
ATOM 1585 C C . MET A 1 199 ? 13.344 22.547 -2.354 1 82.56 199 MET A C 1
ATOM 1587 O O . MET A 1 199 ? 14.016 23.062 -3.248 1 82.56 199 MET A O 1
ATOM 1591 N N . ASN A 1 200 ? 13.672 22.547 -1.142 1 85.19 200 ASN A N 1
ATOM 1592 C CA . ASN A 1 200 ? 15.031 22.969 -0.817 1 85.19 200 ASN A CA 1
ATOM 1593 C C . ASN A 1 200 ? 15.953 21.766 -0.622 1 85.19 200 ASN A C 1
ATOM 1595 O O . ASN A 1 200 ? 15.5 20.609 -0.658 1 85.19 200 ASN A O 1
ATOM 1599 N N . GLU A 1 201 ? 17.172 22.016 -0.508 1 89.19 201 GLU A N 1
ATOM 1600 C CA . GLU A 1 201 ? 18.188 20.969 -0.458 1 89.19 201 GLU A CA 1
ATOM 1601 C C . GLU A 1 201 ? 18.016 20.094 0.776 1 89.19 201 GLU A C 1
ATOM 1603 O O . GLU A 1 201 ? 18.219 18.875 0.716 1 89.19 201 GLU A O 1
ATOM 1608 N N . GLU A 1 202 ? 17.641 20.672 1.813 1 91.06 202 GLU A N 1
ATOM 1609 C CA . GLU A 1 202 ? 17.453 19.922 3.049 1 91.06 202 GLU A CA 1
ATOM 1610 C C . GLU A 1 202 ? 16.297 18.938 2.922 1 91.06 202 GLU A C 1
ATOM 1612 O O . GLU A 1 202 ? 16.406 17.781 3.35 1 91.06 202 GLU A O 1
ATOM 1617 N N . ALA A 1 203 ? 15.25 19.453 2.369 1 91.69 203 ALA A N 1
ATOM 1618 C CA . ALA A 1 203 ? 14.086 18.594 2.152 1 91.69 203 ALA A CA 1
ATOM 1619 C C . ALA A 1 203 ? 14.414 17.438 1.2 1 91.69 203 ALA A C 1
ATOM 1621 O O . ALA A 1 203 ? 14.016 16.297 1.436 1 91.69 203 ALA A O 1
ATOM 1622 N N . GLU A 1 204 ? 15.141 17.734 0.178 1 92.19 204 GLU A N 1
ATOM 1623 C CA . GLU A 1 204 ? 15.531 16.719 -0.796 1 92.19 204 GLU A CA 1
ATOM 1624 C C . GLU A 1 204 ? 16.406 15.641 -0.154 1 92.19 204 GLU A C 1
ATOM 1626 O O . GLU A 1 204 ? 16.219 14.453 -0.404 1 92.19 204 GLU A O 1
ATOM 1631 N N . MET A 1 205 ? 17.328 16.094 0.634 1 93.94 205 MET A N 1
ATOM 1632 C CA . MET A 1 205 ? 18.219 15.141 1.298 1 93.94 205 MET A CA 1
ATOM 1633 C C . MET A 1 205 ? 17.453 14.258 2.27 1 93.94 205 MET A C 1
ATOM 1635 O O . MET A 1 205 ? 17.688 13.055 2.34 1 93.94 205 MET A O 1
ATOM 1639 N N . ALA A 1 206 ? 16.547 14.852 3.012 1 94.19 206 ALA A N 1
ATOM 1640 C CA . ALA A 1 206 ? 15.734 14.102 3.965 1 94.19 206 ALA A CA 1
ATOM 1641 C C . ALA A 1 206 ? 14.852 13.086 3.252 1 94.19 206 ALA A C 1
ATOM 1643 O O . ALA A 1 206 ? 14.719 11.945 3.705 1 94.19 206 ALA A O 1
ATOM 1644 N N . LEU A 1 207 ? 14.281 13.5 2.186 1 94.19 207 LEU A N 1
ATOM 1645 C CA . LEU A 1 207 ? 13.414 12.602 1.43 1 94.19 207 LEU A CA 1
ATOM 1646 C C . LEU A 1 207 ? 14.227 11.484 0.788 1 94.19 207 LEU A C 1
ATOM 1648 O O . LEU A 1 207 ? 13.758 10.344 0.701 1 94.19 207 LEU A O 1
ATOM 1652 N N . LYS A 1 208 ? 15.398 11.789 0.332 1 93.81 208 LYS A N 1
ATOM 1653 C CA . LYS A 1 208 ? 16.266 10.766 -0.234 1 93.81 208 LYS A CA 1
ATOM 1654 C C . LYS A 1 208 ? 16.625 9.703 0.809 1 93.81 208 LYS A C 1
ATOM 1656 O O . LYS A 1 208 ? 16.688 8.516 0.499 1 93.81 208 LYS A O 1
ATOM 1661 N N . GLU A 1 209 ? 16.906 10.156 1.972 1 95.38 209 GLU A N 1
ATOM 1662 C CA . GLU A 1 209 ? 17.188 9.219 3.055 1 95.38 209 GLU A CA 1
ATOM 1663 C C . GLU A 1 209 ? 15.977 8.344 3.35 1 95.38 209 GLU A C 1
ATOM 1665 O O . GLU A 1 209 ? 16.125 7.137 3.57 1 95.38 209 GLU A O 1
ATOM 1670 N N . HIS A 1 210 ? 14.859 8.977 3.393 1 95.5 210 HIS A N 1
ATOM 1671 C CA . HIS A 1 210 ? 13.617 8.242 3.611 1 95.5 210 HIS A CA 1
ATOM 1672 C C . HIS A 1 210 ? 13.398 7.195 2.521 1 95.5 210 HIS A C 1
ATOM 1674 O O . HIS A 1 210 ? 13.031 6.055 2.816 1 95.5 210 HIS A O 1
ATOM 1680 N N . GLU A 1 211 ? 13.625 7.547 1.326 1 94.81 211 GLU A N 1
ATOM 1681 C CA . GLU A 1 211 ? 13.445 6.645 0.192 1 94.81 211 GLU A CA 1
ATOM 1682 C C . GLU A 1 211 ? 14.453 5.496 0.235 1 94.81 211 GLU A C 1
ATOM 1684 O O . GLU A 1 211 ? 14.141 4.375 -0.169 1 94.81 211 GLU A O 1
ATOM 1689 N N . THR A 1 212 ? 15.648 5.816 0.653 1 95.75 212 THR A N 1
ATOM 1690 C CA . THR A 1 212 ? 16.656 4.77 0.796 1 95.75 212 THR A CA 1
ATOM 1691 C C . THR A 1 212 ? 16.203 3.715 1.8 1 95.75 212 THR A C 1
ATOM 1693 O O . THR A 1 212 ? 16.375 2.518 1.566 1 95.75 212 THR A O 1
ATOM 1696 N N . ALA A 1 213 ? 15.648 4.203 2.869 1 96.38 213 ALA A N 1
ATOM 1697 C CA . ALA A 1 213 ? 15.109 3.275 3.861 1 96.38 213 ALA A CA 1
ATOM 1698 C C . ALA A 1 213 ? 13.961 2.455 3.281 1 96.38 213 ALA A C 1
ATOM 1700 O O . ALA A 1 213 ? 13.859 1.251 3.525 1 96.38 213 ALA A O 1
ATOM 1701 N N . MET A 1 214 ? 13.102 3.084 2.533 1 96.38 214 MET A N 1
ATOM 1702 C CA . MET A 1 214 ? 11.984 2.41 1.877 1 96.38 214 MET A CA 1
ATOM 1703 C C . MET A 1 214 ? 12.484 1.321 0.933 1 96.38 214 MET A C 1
ATOM 1705 O O . MET A 1 214 ? 11.93 0.223 0.894 1 96.38 214 MET A O 1
ATOM 1709 N N . ARG A 1 215 ? 13.492 1.638 0.195 1 97.25 215 ARG A N 1
ATOM 1710 C CA . ARG A 1 215 ? 14.094 0.667 -0.711 1 97.25 215 ARG A CA 1
ATOM 1711 C C . ARG A 1 215 ? 14.625 -0.541 0.054 1 97.25 215 ARG A C 1
ATOM 1713 O O . ARG A 1 215 ? 14.461 -1.681 -0.385 1 97.25 215 ARG A O 1
ATOM 1720 N N . GLY A 1 216 ? 15.273 -0.275 1.157 1 97.88 216 GLY A N 1
ATOM 1721 C CA . GLY A 1 216 ? 15.75 -1.373 1.982 1 97.88 216 GLY A CA 1
ATOM 1722 C C . GLY A 1 216 ? 14.648 -2.326 2.406 1 97.88 216 GLY A C 1
ATOM 1723 O O . GLY A 1 216 ? 14.828 -3.545 2.361 1 97.88 216 GLY A O 1
ATOM 1724 N N . ILE A 1 217 ? 13.531 -1.793 2.803 1 97.94 217 ILE A N 1
ATOM 1725 C CA . ILE A 1 217 ? 12.391 -2.605 3.221 1 97.94 217 ILE A CA 1
ATOM 1726 C C . ILE A 1 217 ? 11.844 -3.379 2.023 1 97.94 217 ILE A C 1
ATOM 1728 O O . ILE A 1 217 ? 11.492 -4.555 2.145 1 97.94 217 ILE A O 1
ATOM 1732 N N . MET A 1 218 ? 11.766 -2.715 0.871 1 98.19 218 MET A N 1
ATOM 1733 C CA . MET A 1 218 ? 11.32 -3.363 -0.359 1 98.19 218 MET A CA 1
ATOM 1734 C C . MET A 1 218 ? 12.203 -4.555 -0.7 1 98.19 218 MET A C 1
ATOM 1736 O O . MET A 1 218 ? 11.711 -5.617 -1.076 1 98.19 218 MET A O 1
ATOM 1740 N N . GLU A 1 219 ? 13.469 -4.406 -0.561 1 98.25 219 GLU A N 1
ATOM 1741 C CA . GLU A 1 219 ? 14.422 -5.477 -0.865 1 98.25 219 GLU A CA 1
ATOM 1742 C C . GLU A 1 219 ? 14.242 -6.656 0.087 1 98.25 219 GLU A C 1
ATOM 1744 O O . GLU A 1 219 ? 14.305 -7.812 -0.332 1 98.25 219 GLU A O 1
ATOM 1749 N N . LYS A 1 220 ? 14.023 -6.355 1.335 1 98.56 220 LYS A N 1
ATOM 1750 C CA . LYS A 1 220 ? 13.75 -7.414 2.301 1 98.56 220 LYS A CA 1
ATOM 1751 C C . LYS A 1 220 ? 12.469 -8.164 1.939 1 98.56 220 LYS A C 1
ATOM 1753 O O . LYS A 1 220 ? 12.398 -9.383 2.088 1 98.56 220 LYS A O 1
ATOM 1758 N N . ALA A 1 221 ? 11.508 -7.422 1.52 1 98.69 221 ALA A N 1
ATOM 1759 C CA . ALA A 1 221 ? 10.242 -8.039 1.119 1 98.69 221 ALA A CA 1
ATOM 1760 C C . ALA A 1 221 ? 10.438 -8.945 -0.09 1 98.69 221 ALA A C 1
ATOM 1762 O O . ALA A 1 221 ? 9.875 -10.047 -0.145 1 98.69 221 ALA A O 1
ATOM 1763 N N . ASP A 1 222 ? 11.203 -8.5 -1.057 1 98.56 222 ASP A N 1
ATOM 1764 C CA . ASP A 1 222 ? 11.492 -9.312 -2.234 1 98.56 222 ASP A CA 1
ATOM 1765 C C . ASP A 1 222 ? 12.25 -10.578 -1.854 1 98.56 222 ASP A C 1
ATOM 1767 O O . ASP A 1 222 ? 12.008 -11.648 -2.414 1 98.56 222 ASP A O 1
ATOM 1771 N N . GLU A 1 223 ? 13.172 -10.414 -0.97 1 98.5 223 GLU A N 1
ATOM 1772 C CA . GLU A 1 223 ? 13.898 -11.586 -0.483 1 98.5 223 GLU A CA 1
ATOM 1773 C C . GLU A 1 223 ? 12.961 -12.578 0.195 1 98.5 223 GLU A C 1
ATOM 1775 O O . GLU A 1 223 ? 13.094 -13.789 0.021 1 98.5 223 GLU A O 1
ATOM 1780 N N . LEU A 1 224 ? 12.078 -12.094 0.99 1 98.81 224 LEU A N 1
ATOM 1781 C CA . LEU A 1 224 ? 11.094 -12.953 1.646 1 98.81 224 LEU A CA 1
ATOM 1782 C C . LEU A 1 224 ? 10.242 -13.688 0.617 1 98.81 224 LEU A C 1
ATOM 1784 O O . LEU A 1 224 ? 9.969 -14.883 0.773 1 98.81 224 LEU A O 1
ATOM 1788 N N . ARG A 1 225 ? 9.773 -13.016 -0.423 1 98.62 225 ARG A N 1
ATOM 1789 C CA . ARG A 1 225 ? 9.008 -13.633 -1.502 1 98.62 225 ARG A CA 1
ATOM 1790 C C . ARG A 1 225 ? 9.797 -14.75 -2.162 1 98.62 225 ARG A C 1
ATOM 1792 O O . ARG A 1 225 ? 9.289 -15.859 -2.338 1 98.62 225 ARG A O 1
ATOM 1799 N N . LEU A 1 226 ? 11.062 -14.414 -2.475 1 98.69 226 LEU A N 1
ATOM 1800 C CA . LEU A 1 226 ? 11.914 -15.375 -3.158 1 98.69 226 LEU A CA 1
ATOM 1801 C C . LEU A 1 226 ? 12.164 -16.594 -2.281 1 98.69 226 LEU A C 1
ATOM 1803 O O . LEU A 1 226 ? 12.039 -17.734 -2.742 1 98.69 226 LEU A O 1
ATOM 1807 N N . ASN A 1 227 ? 12.5 -16.359 -1.029 1 98.62 227 ASN A N 1
ATOM 1808 C CA . ASN A 1 227 ? 12.812 -17.469 -0.122 1 98.62 227 ASN A CA 1
ATOM 1809 C C . ASN A 1 227 ? 11.586 -18.328 0.153 1 98.62 227 ASN A C 1
ATOM 1811 O O . ASN A 1 227 ? 11.695 -19.547 0.265 1 98.62 227 ASN A O 1
ATOM 1815 N N . THR A 1 228 ? 10.438 -17.703 0.286 1 98.62 228 THR A N 1
ATOM 1816 C CA . THR A 1 228 ? 9.203 -18.453 0.496 1 98.62 228 THR A CA 1
ATOM 1817 C C . THR A 1 228 ? 8.891 -19.328 -0.71 1 98.62 228 THR A C 1
ATOM 1819 O O . THR A 1 228 ? 8.57 -20.516 -0.557 1 98.62 228 THR A O 1
ATOM 1822 N N . LEU A 1 229 ? 9.039 -18.766 -1.858 1 98.5 229 LEU A N 1
ATOM 1823 C CA . LEU A 1 229 ? 8.773 -19.5 -3.088 1 98.5 229 LEU A CA 1
ATOM 1824 C C . LEU A 1 229 ? 9.75 -20.672 -3.248 1 98.5 229 LEU A C 1
ATOM 1826 O O . LEU A 1 229 ? 9.344 -21.781 -3.582 1 98.5 229 LEU A O 1
ATOM 1830 N N . LYS A 1 230 ? 11.016 -20.406 -3.006 1 98.31 230 LYS A N 1
ATOM 1831 C CA . LYS A 1 230 ? 12.047 -21.422 -3.123 1 98.31 230 LYS A CA 1
ATOM 1832 C C . LYS A 1 230 ? 11.781 -22.594 -2.178 1 98.31 230 LYS A C 1
ATOM 1834 O O . LYS A 1 230 ? 11.844 -23.75 -2.584 1 98.31 230 LYS A O 1
ATOM 1839 N N . GLU A 1 231 ? 11.555 -22.281 -0.943 1 98.5 231 GLU A N 1
ATOM 1840 C CA . GLU A 1 231 ? 11.32 -23.344 0.035 1 98.5 231 GLU A CA 1
ATOM 1841 C C . GLU A 1 231 ? 10.078 -24.156 -0.325 1 98.5 231 GLU A C 1
ATOM 1843 O O . GLU A 1 231 ? 10.078 -25.391 -0.198 1 98.5 231 GLU A O 1
ATOM 1848 N N . LEU A 1 232 ? 9.055 -23.516 -0.784 1 97.81 232 LEU A N 1
ATOM 1849 C CA . LEU A 1 232 ? 7.812 -24.172 -1.147 1 97.81 232 LEU A CA 1
ATOM 1850 C C . LEU A 1 232 ? 8.023 -25.125 -2.328 1 97.81 232 LEU A C 1
ATOM 1852 O O . LEU A 1 232 ? 7.664 -26.297 -2.262 1 97.81 232 LEU A O 1
ATOM 1856 N N . VAL A 1 233 ? 8.695 -24.672 -3.367 1 97.5 233 VAL A N 1
ATOM 1857 C CA . VAL A 1 233 ? 8.727 -25.359 -4.656 1 97.5 233 VAL A CA 1
ATOM 1858 C C . VAL A 1 233 ? 9.891 -26.344 -4.691 1 97.5 233 VAL A C 1
ATOM 1860 O O . VAL A 1 233 ? 9.797 -27.406 -5.316 1 97.5 233 VAL A O 1
ATOM 1863 N N . LEU A 1 234 ? 11 -26.031 -3.98 1 97.12 234 LEU A N 1
ATOM 1864 C CA . LEU A 1 234 ? 12.195 -26.859 -4.09 1 97.12 234 LEU A CA 1
ATOM 1865 C C . LEU A 1 234 ? 12.312 -27.812 -2.906 1 97.12 234 LEU A C 1
ATOM 1867 O O . LEU A 1 234 ? 12.984 -28.844 -2.994 1 97.12 234 LEU A O 1
ATOM 1871 N N . GLU A 1 235 ? 11.648 -27.5 -1.8 1 97.31 235 GLU A N 1
ATOM 1872 C CA . GLU A 1 235 ? 11.922 -28.281 -0.599 1 97.31 235 GLU A CA 1
ATOM 1873 C C . GLU A 1 235 ? 10.664 -29 -0.109 1 97.31 235 GLU A C 1
ATOM 1875 O O . GLU A 1 235 ? 10.742 -30.109 0.41 1 97.31 235 GLU A O 1
ATOM 1880 N N . ILE A 1 236 ? 9.531 -28.406 -0.248 1 97.62 236 ILE A N 1
ATOM 1881 C CA . ILE A 1 236 ? 8.336 -28.969 0.384 1 97.62 236 ILE A CA 1
ATOM 1882 C C . ILE A 1 236 ? 7.543 -29.781 -0.639 1 97.62 236 ILE A C 1
ATOM 1884 O O . ILE A 1 236 ? 7.211 -30.938 -0.4 1 97.62 236 ILE A O 1
ATOM 1888 N N . LEU A 1 237 ? 7.277 -29.203 -1.825 1 95.88 237 LEU A N 1
ATOM 1889 C CA . LEU A 1 237 ? 6.438 -29.844 -2.83 1 95.88 237 LEU A CA 1
ATOM 1890 C C . LEU A 1 237 ? 7.242 -30.844 -3.652 1 95.88 237 LEU A C 1
ATOM 1892 O O . LEU A 1 237 ? 8.43 -30.641 -3.9 1 95.88 237 LEU A O 1
ATOM 1896 N N . LYS A 1 238 ? 6.566 -31.891 -3.984 1 93.19 238 LYS A N 1
ATOM 1897 C CA . LYS A 1 238 ? 7.164 -32.781 -4.98 1 93.19 238 LYS A CA 1
ATOM 1898 C C . LYS A 1 238 ? 7.156 -32.125 -6.363 1 93.19 238 LYS A C 1
ATOM 1900 O O . LYS A 1 238 ? 6.328 -31.266 -6.645 1 93.19 238 LYS A O 1
ATOM 1905 N N . PRO A 1 239 ? 8.016 -32.562 -7.188 1 92.75 239 PRO A N 1
ATOM 1906 C CA . PRO A 1 239 ? 8.188 -31.922 -8.484 1 92.75 239 PRO A CA 1
ATOM 1907 C C . PRO A 1 239 ? 6.871 -31.766 -9.242 1 92.75 239 PRO A C 1
ATOM 1909 O O . PRO A 1 239 ? 6.566 -30.688 -9.758 1 92.75 239 PRO A O 1
ATOM 1912 N N . PRO A 1 240 ? 6.016 -32.781 -9.328 1 90.12 240 PRO A N 1
ATOM 1913 C CA . PRO A 1 240 ? 4.754 -32.594 -10.039 1 90.12 240 PRO A CA 1
ATOM 1914 C C . PRO A 1 240 ? 3.848 -31.562 -9.359 1 90.12 240 PRO A C 1
ATOM 1916 O O . PRO A 1 240 ? 3.135 -30.812 -10.031 1 90.12 240 PRO A O 1
ATOM 1919 N N . GLN A 1 241 ? 3.887 -31.578 -8 1 91.75 241 GLN A N 1
ATOM 1920 C CA . GLN A 1 241 ? 3.107 -30.609 -7.242 1 91.75 241 GLN A CA 1
ATOM 1921 C C . GLN A 1 241 ? 3.602 -29.188 -7.492 1 91.75 241 GLN A C 1
ATOM 1923 O O . GLN A 1 241 ? 2.801 -28.266 -7.656 1 91.75 241 GLN A O 1
ATOM 1928 N N . ALA A 1 242 ? 4.91 -29.078 -7.496 1 95.31 242 ALA A N 1
ATOM 1929 C CA . ALA A 1 242 ? 5.531 -27.781 -7.738 1 95.31 242 ALA A CA 1
ATOM 1930 C C . ALA A 1 242 ? 5.207 -27.266 -9.141 1 95.31 242 ALA A C 1
ATOM 1932 O O . ALA A 1 242 ? 4.969 -26.062 -9.328 1 95.31 242 ALA A O 1
ATOM 1933 N N . LEU A 1 243 ? 5.242 -28.156 -10.047 1 94.56 243 LEU A N 1
ATOM 1934 C CA . LEU A 1 243 ? 4.898 -27.812 -11.422 1 94.56 243 LEU A CA 1
ATOM 1935 C C . LEU A 1 243 ? 3.492 -27.234 -11.508 1 94.56 243 LEU A C 1
ATOM 1937 O O . LEU A 1 243 ? 3.279 -26.203 -12.141 1 94.56 243 LEU A O 1
ATOM 1941 N N . HIS A 1 244 ? 2.553 -27.875 -10.859 1 92.75 244 HIS A N 1
ATOM 1942 C CA . HIS A 1 244 ? 1.163 -27.422 -10.852 1 92.75 244 HIS A CA 1
ATOM 1943 C C . HIS A 1 244 ? 1.017 -26.094 -10.141 1 92.75 244 HIS A C 1
ATOM 1945 O O . HIS A 1 244 ? 0.296 -25.203 -10.609 1 92.75 244 HIS A O 1
ATOM 1951 N N . PHE A 1 245 ? 1.63 -26 -9.062 1 95.69 245 PHE A N 1
ATOM 1952 C CA . PHE A 1 245 ? 1.581 -24.766 -8.281 1 95.69 245 PHE A CA 1
ATOM 1953 C C . PHE A 1 245 ? 2.1 -23.578 -9.102 1 95.69 245 PHE A C 1
ATOM 1955 O O . PHE A 1 245 ? 1.475 -22.531 -9.133 1 95.69 245 PHE A O 1
ATOM 1962 N N . LEU A 1 246 ? 3.268 -23.766 -9.695 1 97.5 246 LEU A N 1
ATOM 1963 C CA . LEU A 1 246 ? 3.873 -22.688 -10.461 1 97.5 246 LEU A CA 1
ATOM 1964 C C . LEU A 1 246 ? 2.979 -22.281 -11.633 1 97.5 246 LEU A C 1
ATOM 1966 O O . LEU A 1 246 ? 2.828 -21.094 -11.922 1 97.5 246 LEU A O 1
ATOM 1970 N N . ALA A 1 247 ? 2.412 -23.25 -12.273 1 96.12 247 ALA A N 1
ATOM 1971 C CA . ALA A 1 247 ? 1.494 -22.953 -13.375 1 96.12 247 ALA A CA 1
ATOM 1972 C C . ALA A 1 247 ? 0.302 -22.141 -12.883 1 96.12 247 ALA A C 1
ATOM 1974 O O . ALA A 1 247 ? -0.056 -21.125 -13.492 1 96.12 247 ALA A O 1
ATOM 1975 N N . ALA A 1 248 ? -0.256 -22.562 -11.758 1 94.38 248 ALA A N 1
ATOM 1976 C CA . ALA A 1 248 ? -1.416 -21.875 -11.203 1 94.38 248 ALA A CA 1
ATOM 1977 C C . ALA A 1 248 ? -1.052 -20.453 -10.758 1 94.38 248 ALA A C 1
ATOM 1979 O O . ALA A 1 248 ? -1.827 -19.516 -10.953 1 94.38 248 ALA A O 1
ATOM 1980 N N . SER A 1 249 ? 0.067 -20.344 -10.133 1 96.62 249 SER A N 1
ATOM 1981 C CA . SER A 1 249 ? 0.526 -19.047 -9.641 1 96.62 249 SER A CA 1
ATOM 1982 C C . SER A 1 249 ? 0.732 -18.062 -10.781 1 96.62 249 SER A C 1
ATOM 1984 O O . SER A 1 249 ? 0.275 -16.922 -10.719 1 96.62 249 SER A O 1
ATOM 1986 N N . LYS A 1 250 ? 1.441 -18.5 -11.805 1 96.94 250 LYS A N 1
ATOM 1987 C CA . LYS A 1 250 ? 1.699 -17.656 -12.953 1 96.94 250 LYS A CA 1
ATOM 1988 C C . LYS A 1 250 ? 0.404 -17.312 -13.688 1 96.94 250 LYS A C 1
ATOM 1990 O O . LYS A 1 250 ? 0.233 -16.188 -14.172 1 96.94 250 LYS A O 1
ATOM 1995 N N . LYS A 1 251 ? -0.418 -18.297 -13.836 1 95.56 251 LYS A N 1
ATOM 1996 C CA . LYS A 1 251 ? -1.7 -18.062 -14.492 1 95.56 251 LYS A CA 1
ATOM 1997 C C . LYS A 1 251 ? -2.527 -17.031 -13.727 1 95.56 251 LYS A C 1
ATOM 1999 O O . LYS A 1 251 ? -3.133 -16.141 -14.336 1 95.56 251 LYS A O 1
ATOM 2004 N N . LEU A 1 252 ? -2.574 -17.203 -12.414 1 95.31 252 LEU A N 1
ATOM 2005 C CA . LEU A 1 252 ? -3.293 -16.25 -11.586 1 95.31 252 LEU A CA 1
ATOM 2006 C C . LEU A 1 252 ? -2.758 -14.836 -11.805 1 95.31 252 LEU A C 1
ATOM 2008 O O . LEU A 1 252 ? -3.533 -13.891 -11.969 1 95.31 252 LEU A O 1
ATOM 2012 N N . HIS A 1 253 ? -1.475 -14.672 -11.742 1 95.75 253 HIS A N 1
ATOM 2013 C CA . HIS A 1 253 ? -0.841 -13.375 -11.953 1 95.75 253 HIS A CA 1
ATOM 2014 C C . HIS A 1 253 ? -1.221 -12.789 -13.305 1 95.75 253 HIS A C 1
ATOM 2016 O O . HIS A 1 253 ? -1.591 -11.617 -13.398 1 95.75 253 HIS A O 1
ATOM 2022 N N . LEU A 1 254 ? -1.125 -13.555 -14.312 1 95.88 254 LEU A N 1
ATOM 2023 C CA . LEU A 1 254 ? -1.424 -13.109 -15.672 1 95.88 254 LEU A CA 1
ATOM 2024 C C . LEU A 1 254 ? -2.902 -12.766 -15.812 1 95.88 254 LEU A C 1
ATOM 2026 O O . LEU A 1 254 ? -3.254 -11.781 -16.469 1 95.88 254 LEU A O 1
ATOM 2030 N N . CYS A 1 255 ? -3.744 -13.57 -15.219 1 95 255 CYS A N 1
ATOM 2031 C CA . CYS A 1 255 ? -5.176 -13.297 -15.25 1 95 255 CYS A CA 1
ATOM 2032 C C . CYS A 1 255 ? -5.496 -11.977 -14.562 1 95 255 CYS A C 1
ATOM 2034 O O . CYS A 1 255 ? -6.242 -11.156 -15.102 1 95 255 CYS A O 1
ATOM 2036 N N . LEU A 1 256 ? -4.926 -11.797 -13.453 1 94.19 256 LEU A N 1
ATOM 2037 C CA . LEU A 1 256 ? -5.168 -10.562 -12.727 1 94.19 256 LEU A CA 1
ATOM 2038 C C . LEU A 1 256 ? -4.727 -9.352 -13.539 1 94.19 256 LEU A C 1
ATOM 2040 O O . LEU A 1 256 ? -5.371 -8.305 -13.508 1 94.19 256 LEU A O 1
ATOM 2044 N N . HIS A 1 257 ? -3.639 -9.484 -14.203 1 94.31 257 HIS A N 1
ATOM 2045 C CA . HIS A 1 257 ? -3.162 -8.422 -15.078 1 94.31 257 HIS A CA 1
ATOM 2046 C C . HIS A 1 257 ? -4.164 -8.133 -16.188 1 94.31 257 HIS A C 1
ATOM 2048 O O . HIS A 1 257 ? -4.508 -6.973 -16.438 1 94.31 257 HIS A O 1
ATOM 2054 N N . GLN A 1 258 ? -4.633 -9.117 -16.797 1 93.38 258 GLN A N 1
ATOM 2055 C CA . GLN A 1 258 ? -5.57 -8.961 -17.906 1 93.38 258 GLN A CA 1
ATOM 2056 C C . GLN A 1 258 ? -6.914 -8.438 -17.406 1 93.38 258 GLN A C 1
ATOM 2058 O O . GLN A 1 258 ? -7.527 -7.586 -18.062 1 93.38 258 GLN A O 1
ATOM 2063 N N . TRP A 1 259 ? -7.355 -9.039 -16.328 1 93.19 259 TRP A N 1
ATOM 2064 C CA . TRP A 1 259 ? -8.609 -8.57 -15.742 1 93.19 259 TRP A CA 1
ATOM 2065 C C . TRP A 1 259 ? -8.516 -7.102 -15.344 1 93.19 259 TRP A C 1
ATOM 2067 O O . TRP A 1 259 ? -9.469 -6.344 -15.516 1 93.19 259 TRP A O 1
ATOM 2077 N N . GLY A 1 260 ? -7.371 -6.734 -14.781 1 93 260 GLY A N 1
ATOM 2078 C CA . GLY A 1 260 ? -7.141 -5.336 -14.453 1 93 260 GLY A CA 1
ATOM 2079 C C . GLY A 1 260 ? -7.176 -4.426 -15.664 1 93 260 GLY A C 1
ATOM 2080 O O . GLY A 1 260 ? -7.734 -3.326 -15.602 1 93 260 GLY A O 1
ATOM 2081 N N . LYS A 1 261 ? -6.598 -4.844 -16.719 1 91.44 261 LYS A N 1
ATOM 2082 C CA . LYS A 1 261 ? -6.613 -4.074 -17.953 1 91.44 261 LYS A CA 1
ATOM 2083 C C . LYS A 1 261 ? -8.039 -3.873 -18.453 1 91.44 261 LYS A C 1
ATOM 2085 O O . LYS A 1 261 ? -8.414 -2.771 -18.859 1 91.44 261 LYS A O 1
ATOM 2090 N N . TRP A 1 262 ? -8.719 -4.941 -18.422 1 90.19 262 TRP A N 1
ATOM 2091 C CA . TRP A 1 262 ? -10.109 -4.895 -18.859 1 90.19 262 TRP A CA 1
ATOM 2092 C C . TRP A 1 262 ? -10.914 -3.9 -18.016 1 90.19 262 TRP A C 1
ATOM 2094 O O . TRP A 1 262 ? -11.695 -3.113 -18.562 1 90.19 262 TRP A O 1
ATOM 2104 N N . ARG A 1 263 ? -10.688 -3.916 -16.812 1 89.25 263 ARG A N 1
ATOM 2105 C CA . ARG A 1 263 ? -11.43 -3.045 -15.906 1 89.25 263 ARG A CA 1
ATOM 2106 C C . ARG A 1 263 ? -11.016 -1.589 -16.094 1 89.25 263 ARG A C 1
ATOM 2108 O O . ARG A 1 263 ? -11.859 -0.689 -16.031 1 89.25 263 ARG A O 1
ATOM 2115 N N . ASP A 1 264 ? -9.766 -1.365 -16.188 1 89.31 264 ASP A N 1
ATOM 2116 C CA . ASP A 1 264 ? -9.305 -0.006 -16.453 1 89.31 264 ASP A CA 1
ATOM 2117 C C . ASP A 1 264 ? -9.93 0.549 -17.734 1 89.31 264 ASP A C 1
ATOM 2119 O O . ASP A 1 264 ? -10.352 1.707 -17.766 1 89.31 264 ASP A O 1
ATOM 2123 N N . GLU A 1 265 ? -9.977 -0.207 -18.719 1 86.62 265 GLU A N 1
ATOM 2124 C CA . GLU A 1 265 ? -10.586 0.205 -19.984 1 86.62 265 GLU A CA 1
ATOM 2125 C C . GLU A 1 265 ? -12.07 0.52 -19.797 1 86.62 265 GLU A C 1
ATOM 2127 O O . GLU A 1 265 ? -12.578 1.495 -20.359 1 86.62 265 GLU A O 1
ATOM 2132 N N . LYS A 1 266 ? -12.68 -0.303 -19.094 1 84.12 266 LYS A N 1
ATOM 2133 C CA . LYS A 1 266 ? -14.102 -0.107 -18.828 1 84.12 266 LYS A CA 1
ATOM 2134 C C . LYS A 1 266 ? -14.352 1.223 -18.125 1 84.12 266 LYS A C 1
ATOM 2136 O O . LYS A 1 266 ? -15.383 1.862 -18.328 1 84.12 266 LYS A O 1
ATOM 2141 N N . HIS A 1 267 ? -13.391 1.594 -17.359 1 84.31 267 HIS A N 1
ATOM 2142 C CA . HIS A 1 267 ? -13.531 2.832 -16.609 1 84.31 267 HIS A CA 1
ATOM 2143 C C . HIS A 1 267 ? -12.898 4.008 -17.344 1 84.31 267 HIS A C 1
ATOM 2145 O O . HIS A 1 267 ? -12.781 5.102 -16.797 1 84.31 267 HIS A O 1
ATOM 2151 N N . GLY A 1 268 ? -12.391 3.785 -18.516 1 77.44 268 GLY A N 1
ATOM 2152 C CA . GLY A 1 268 ? -11.898 4.848 -19.375 1 77.44 268 GLY A CA 1
ATOM 2153 C C . GLY A 1 268 ? -10.453 5.219 -19.094 1 77.44 268 GLY A C 1
ATOM 2154 O O . GLY A 1 268 ? -10.016 6.324 -19.422 1 77.44 268 GLY A O 1
ATOM 2155 N N . ARG A 1 269 ? -9.812 4.414 -18.328 1 77.69 269 ARG A N 1
ATOM 2156 C CA . ARG A 1 269 ? -8.414 4.711 -18.047 1 77.69 269 ARG A CA 1
ATOM 2157 C C . ARG A 1 269 ? -7.504 4.18 -19.156 1 77.69 269 ARG A C 1
ATOM 2159 O O . ARG A 1 269 ? -7.797 3.148 -19.766 1 77.69 269 ARG A O 1
ATOM 2166 N N . ARG A 1 270 ? -6.621 5.172 -19.703 1 58.75 270 ARG A N 1
ATOM 2167 C CA . ARG A 1 270 ? -5.707 4.758 -20.766 1 58.75 270 ARG A CA 1
ATOM 2168 C C . ARG A 1 270 ? -4.531 3.965 -20.188 1 58.75 270 ARG A C 1
ATOM 2170 O O . ARG A 1 270 ? -4.008 4.297 -19.125 1 58.75 270 ARG A O 1
ATOM 2177 N N . SER A 1 271 ? -4.453 2.65 -20.438 1 55.53 271 SER A N 1
ATOM 2178 C CA . SER A 1 271 ? -3.445 1.705 -19.969 1 55.53 271 SER A CA 1
ATOM 2179 C C . SER A 1 271 ? -2.072 2.033 -20.547 1 55.53 271 SER A C 1
ATOM 2181 O O . SER A 1 271 ? -1.925 2.211 -21.75 1 55.53 271 SER A O 1
ATOM 2183 N N . TYR A 1 272 ? -1.188 2.777 -19.859 1 51.22 272 TYR A N 1
ATOM 2184 C CA . TYR A 1 272 ? 0.193 2.738 -20.328 1 51.22 272 TYR A CA 1
ATOM 2185 C C . TYR A 1 272 ? 0.693 1.304 -20.438 1 51.22 272 TYR A C 1
ATOM 2187 O O . TYR A 1 272 ? 1.896 1.067 -20.578 1 51.22 272 TYR A O 1
ATOM 2195 N N . TYR A 1 273 ? -0.233 0.309 -20.406 1 49.19 273 TYR A N 1
ATOM 2196 C CA . TYR A 1 273 ? 0.195 -1.061 -20.141 1 49.19 273 TYR A CA 1
ATOM 2197 C C . TYR A 1 273 ? 0.759 -1.707 -21.406 1 49.19 273 TYR A C 1
ATOM 2199 O O . TYR A 1 273 ? 1.431 -2.738 -21.328 1 49.19 273 TYR A O 1
ATOM 2207 N N . ASP A 1 274 ? 0.27 -1.17 -22.578 1 45.53 274 ASP A N 1
ATOM 2208 C CA . ASP A 1 274 ? 0.751 -1.794 -23.812 1 45.53 274 ASP A CA 1
ATOM 2209 C C . ASP A 1 274 ? 1.96 -1.046 -24.375 1 45.53 274 ASP A C 1
ATOM 2211 O O . ASP A 1 274 ? 2.037 0.18 -24.281 1 45.53 274 ASP A O 1
ATOM 2215 N N . MET B 1 1 ? -24.422 20.812 -2.025 1 18 1 MET B N 1
ATOM 2216 C CA . MET B 1 1 ? -24.234 20.938 -3.467 1 18 1 MET B CA 1
ATOM 2217 C C . MET B 1 1 ? -23.812 19.609 -4.09 1 18 1 MET B C 1
ATOM 2219 O O . MET B 1 1 ? -22.766 19.062 -3.748 1 18 1 MET B O 1
ATOM 2223 N N . ALA B 1 2 ? -24.719 18.766 -4.336 1 26.09 2 ALA B N 1
ATOM 2224 C CA . ALA B 1 2 ? -24.641 17.516 -5.09 1 26.09 2 ALA B CA 1
ATOM 2225 C C . ALA B 1 2 ? -23.703 17.656 -6.285 1 26.09 2 ALA B C 1
ATOM 2227 O O . ALA B 1 2 ? -23.844 18.594 -7.086 1 26.09 2 ALA B O 1
ATOM 2228 N N . MET B 1 3 ? -22.375 17.391 -6.078 1 33.66 3 MET B N 1
ATOM 2229 C CA . MET B 1 3 ? -21.547 17.375 -7.289 1 33.66 3 MET B CA 1
ATOM 2230 C C . MET B 1 3 ? -22.375 16.938 -8.492 1 33.66 3 MET B C 1
ATOM 2232 O O . MET B 1 3 ? -23.109 15.953 -8.43 1 33.66 3 MET B O 1
ATOM 2236 N N . ASP B 1 4 ? -22.781 17.797 -9.203 1 34.94 4 ASP B N 1
ATOM 2237 C CA . ASP B 1 4 ? -23.406 17.625 -10.516 1 34.94 4 ASP B CA 1
ATOM 2238 C C . ASP B 1 4 ? -22.75 16.5 -11.305 1 34.94 4 ASP B C 1
ATOM 2240 O O . ASP B 1 4 ? -21.562 16.531 -11.578 1 34.94 4 ASP B O 1
ATOM 2244 N N . THR B 1 5 ? -23.016 15.195 -11.102 1 41.88 5 THR B N 1
ATOM 2245 C CA . THR B 1 5 ? -22.828 14.016 -11.938 1 41.88 5 THR B CA 1
ATOM 2246 C C . THR B 1 5 ? -22.969 14.367 -13.414 1 41.88 5 THR B C 1
ATOM 2248 O O . THR B 1 5 ? -24.016 14.117 -14.016 1 41.88 5 THR B O 1
ATOM 2251 N N . SER B 1 6 ? -22.734 15.508 -13.859 1 39.75 6 SER B N 1
ATOM 2252 C CA . SER B 1 6 ? -22.875 15.719 -15.297 1 39.75 6 SER B CA 1
ATOM 2253 C C . SER B 1 6 ? -22.234 14.586 -16.094 1 39.75 6 SER B C 1
ATOM 2255 O O . SER B 1 6 ? -21.25 13.984 -15.641 1 39.75 6 SER B O 1
ATOM 2257 N N . SER B 1 7 ? -22.844 13.914 -17.203 1 50.56 7 SER B N 1
ATOM 2258 C CA . SER B 1 7 ? -22.875 12.781 -18.125 1 50.56 7 SER B CA 1
ATOM 2259 C C . SER B 1 7 ? -21.469 12.406 -18.578 1 50.56 7 SER B C 1
ATOM 2261 O O . SER B 1 7 ? -21.188 11.227 -18.797 1 50.56 7 SER B O 1
ATOM 2263 N N . GLY B 1 8 ? -20.453 13.359 -19.031 1 62.03 8 GLY B N 1
ATOM 2264 C CA . GLY B 1 8 ? -19.312 13.078 -19.891 1 62.03 8 GLY B CA 1
ATOM 2265 C C . GLY B 1 8 ? -18.031 12.852 -19.109 1 62.03 8 GLY B C 1
ATOM 2266 O O . GLY B 1 8 ? -16.984 12.531 -19.703 1 62.03 8 GLY B O 1
ATOM 2267 N N . THR B 1 9 ? -18.016 13.016 -17.75 1 81.19 9 THR B N 1
ATOM 2268 C CA . THR B 1 9 ? -16.688 12.938 -17.141 1 81.19 9 THR B CA 1
ATOM 2269 C C . THR B 1 9 ? -16.406 11.523 -16.625 1 81.19 9 THR B C 1
ATOM 2271 O O . THR B 1 9 ? -17.312 10.859 -16.109 1 81.19 9 THR B O 1
ATOM 2274 N N . THR B 1 10 ? -15.305 11.086 -16.859 1 85.06 10 THR B N 1
ATOM 2275 C CA . THR B 1 10 ? -14.883 9.75 -16.453 1 85.06 10 THR B CA 1
ATOM 2276 C C . THR B 1 10 ? -14.703 9.68 -14.938 1 85.06 10 THR B C 1
ATOM 2278 O O . THR B 1 10 ? -14.609 10.711 -14.273 1 85.06 10 THR B O 1
ATOM 2281 N N . HIS B 1 11 ? -14.891 8.562 -14.375 1 88.31 11 HIS B N 1
ATOM 2282 C CA . HIS B 1 11 ? -14.641 8.328 -12.953 1 88.31 11 HIS B CA 1
ATOM 2283 C C . HIS B 1 11 ? -13.281 8.883 -12.539 1 88.31 11 HIS B C 1
ATOM 2285 O O . HIS B 1 11 ? -13.156 9.492 -11.469 1 88.31 11 HIS B O 1
ATOM 2291 N N . GLN B 1 12 ? -12.352 8.656 -13.367 1 86.94 12 GLN B N 1
ATOM 2292 C CA . GLN B 1 12 ? -11 9.133 -13.086 1 86.94 12 GLN B CA 1
ATOM 2293 C C . GLN B 1 12 ? -10.969 10.648 -12.961 1 86.94 12 GLN B C 1
ATOM 2295 O O . GLN B 1 12 ? -10.336 11.188 -12.047 1 86.94 12 GLN B O 1
ATOM 2300 N N . GLU B 1 13 ? -11.656 11.297 -13.805 1 88.81 13 GLU B N 1
ATOM 2301 C CA . GLU B 1 13 ? -11.688 12.758 -13.789 1 88.81 13 GLU B CA 1
ATOM 2302 C C . GLU B 1 13 ? -12.414 13.281 -12.555 1 88.81 13 GLU B C 1
ATOM 2304 O O . GLU B 1 13 ? -11.992 14.258 -11.938 1 88.81 13 GLU B O 1
ATOM 2309 N N . ARG B 1 14 ? -13.477 12.625 -12.195 1 91.69 14 ARG B N 1
ATOM 2310 C CA . ARG B 1 14 ? -14.219 13.039 -11.008 1 91.69 14 ARG B CA 1
ATOM 2311 C C . ARG B 1 14 ? -13.391 12.836 -9.742 1 91.69 14 ARG B C 1
ATOM 2313 O O . ARG B 1 14 ? -13.398 13.688 -8.852 1 91.69 14 ARG B O 1
ATOM 2320 N N . SER B 1 15 ? -12.703 11.727 -9.703 1 91.88 15 SER B N 1
ATOM 2321 C CA . SER B 1 15 ? -11.859 11.43 -8.555 1 91.88 15 SER B CA 1
ATOM 2322 C C . SER B 1 15 ? -10.695 12.414 -8.453 1 91.88 15 SER B C 1
ATOM 2324 O O . SER B 1 15 ? -10.367 12.891 -7.367 1 91.88 15 SER B O 1
ATOM 2326 N N . ARG B 1 16 ? -10.141 12.703 -9.586 1 91.5 16 ARG B N 1
ATOM 2327 C CA . ARG B 1 16 ? -9.07 13.688 -9.648 1 91.5 16 ARG B CA 1
ATOM 2328 C C . ARG B 1 16 ? -9.562 15.055 -9.203 1 91.5 16 ARG B C 1
ATOM 2330 O O . ARG B 1 16 ? -8.883 15.742 -8.43 1 91.5 16 ARG B O 1
ATOM 2337 N N . CYS B 1 17 ? -10.656 15.43 -9.641 1 92.56 17 CYS B N 1
ATOM 2338 C CA . CYS B 1 17 ? -11.234 16.719 -9.273 1 92.56 17 CYS B CA 1
ATOM 2339 C C . CYS B 1 17 ? -11.516 16.781 -7.773 1 92.56 17 CYS B C 1
ATOM 2341 O O . CYS B 1 17 ? -11.281 17.812 -7.141 1 92.56 17 CYS B O 1
ATOM 2343 N N . CYS B 1 18 ? -12.023 15.719 -7.289 1 94.25 18 CYS B N 1
ATOM 2344 C CA . CYS B 1 18 ? -12.266 15.641 -5.852 1 94.25 18 CYS B CA 1
ATOM 2345 C C . CYS B 1 18 ? -10.984 15.898 -5.07 1 94.25 18 CYS B C 1
ATOM 2347 O O . CYS B 1 18 ? -10.984 16.672 -4.105 1 94.25 18 CYS B O 1
ATOM 2349 N N . PHE B 1 19 ? -9.93 15.328 -5.484 1 95.31 19 PHE B N 1
ATOM 2350 C CA . PHE B 1 19 ? -8.641 15.5 -4.82 1 95.31 19 PHE B CA 1
ATOM 2351 C C . PHE B 1 19 ? -8.133 16.922 -4.984 1 95.31 19 PHE B C 1
ATOM 2353 O O . PHE B 1 19 ? -7.617 17.516 -4.035 1 95.31 19 PHE B O 1
ATOM 2360 N N . GLN B 1 20 ? -8.25 17.453 -6.145 1 94.38 20 GLN B N 1
ATOM 2361 C CA . GLN B 1 20 ? -7.781 18.812 -6.41 1 94.38 20 GLN B CA 1
ATOM 2362 C C . GLN B 1 20 ? -8.547 19.828 -5.57 1 94.38 20 GLN B C 1
ATOM 2364 O O . GLN B 1 20 ? -7.957 20.781 -5.055 1 94.38 20 GLN B O 1
ATOM 2369 N N . GLU B 1 21 ? -9.789 19.594 -5.488 1 95.69 21 GLU B N 1
ATOM 2370 C CA . GLU B 1 21 ? -10.594 20.469 -4.633 1 95.69 21 GLU B CA 1
ATOM 2371 C C . GLU B 1 21 ? -10.172 20.359 -3.174 1 95.69 21 GLU B C 1
ATOM 2373 O O . GLU B 1 21 ? -10.117 21.359 -2.457 1 95.69 21 GLU B O 1
ATOM 2378 N N . TRP B 1 22 ? -9.922 19.188 -2.764 1 96.75 22 TRP B N 1
ATOM 2379 C CA . TRP B 1 22 ? -9.422 18.953 -1.41 1 96.75 22 TRP B CA 1
ATOM 2380 C C . TRP B 1 22 ? -8.109 19.688 -1.181 1 96.75 22 TRP B C 1
ATOM 2382 O O . TRP B 1 22 ? -7.93 20.359 -0.157 1 96.75 22 TRP B O 1
ATOM 2392 N N . MET B 1 23 ? -7.23 19.656 -2.096 1 95.19 23 MET B N 1
ATOM 2393 C CA . MET B 1 23 ? -5.93 20.312 -1.982 1 95.19 23 MET B CA 1
ATOM 2394 C C . MET B 1 23 ? -6.086 21.828 -1.935 1 95.19 23 MET B C 1
ATOM 2396 O O . MET B 1 23 ? -5.367 22.516 -1.2 1 95.19 23 MET B O 1
ATOM 2400 N N . GLN B 1 24 ? -6.961 22.297 -2.715 1 96.12 24 GLN B N 1
ATOM 2401 C CA . GLN B 1 24 ? -7.238 23.719 -2.695 1 96.12 24 GLN B CA 1
ATOM 2402 C C . GLN B 1 24 ? -7.785 24.156 -1.339 1 96.12 24 GLN B C 1
ATOM 2404 O O . GLN B 1 24 ? -7.391 25.203 -0.812 1 96.12 24 GLN B O 1
ATOM 2409 N N . LEU B 1 25 ? -8.656 23.375 -0.837 1 96.62 25 LEU B N 1
ATOM 2410 C CA . LEU B 1 25 ? -9.219 23.672 0.476 1 96.62 25 LEU B CA 1
ATOM 2411 C C . LEU B 1 25 ? -8.141 23.641 1.551 1 96.62 25 LEU B C 1
ATOM 2413 O O . LEU B 1 25 ? -8.164 24.438 2.482 1 96.62 25 LEU B O 1
ATOM 2417 N N . GLN B 1 26 ? -7.215 22.703 1.46 1 96.56 26 GLN B N 1
ATOM 2418 C CA . GLN B 1 26 ? -6.098 22.625 2.393 1 96.56 26 GLN B CA 1
ATOM 2419 C C . GLN B 1 26 ? -5.258 23.906 2.342 1 96.56 26 GLN B C 1
ATOM 2421 O O . GLN B 1 26 ? -4.812 24.391 3.379 1 96.56 26 GLN B O 1
ATOM 2426 N N . ARG B 1 27 ? -5.062 24.422 1.19 1 96 27 ARG B N 1
ATOM 2427 C CA . ARG B 1 27 ? -4.293 25.641 1.027 1 96 27 ARG B CA 1
ATOM 2428 C C . ARG B 1 27 ? -5.02 26.828 1.66 1 96 27 ARG B C 1
ATOM 2430 O O . ARG B 1 27 ? -4.398 27.656 2.334 1 96 27 ARG B O 1
ATOM 2437 N N . GLN B 1 28 ? -6.281 26.906 1.415 1 97.25 28 GLN B N 1
ATOM 2438 C CA . GLN B 1 28 ? -7.082 27.984 1.986 1 97.25 28 GLN B CA 1
ATOM 2439 C C . GLN B 1 28 ? -7.086 27.922 3.512 1 97.25 28 GLN B C 1
ATOM 2441 O O . GLN B 1 28 ? -6.895 28.938 4.184 1 97.25 28 GLN B O 1
ATOM 2446 N N . ASP B 1 29 ? -7.34 26.734 4.023 1 97.25 29 ASP B N 1
ATOM 2447 C CA . ASP B 1 29 ? -7.312 26.531 5.469 1 97.25 29 ASP B CA 1
ATOM 2448 C C . ASP B 1 29 ? -5.965 26.953 6.055 1 97.25 29 ASP B C 1
ATOM 2450 O O . ASP B 1 29 ? -5.91 27.609 7.094 1 97.25 29 ASP B O 1
ATOM 2454 N N . LEU B 1 30 ? -4.918 26.516 5.387 1 96.81 30 LEU B N 1
ATOM 2455 C CA . LEU B 1 30 ? -3.578 26.812 5.875 1 96.81 30 LEU B CA 1
ATOM 2456 C C . LEU B 1 30 ? -3.355 28.312 5.977 1 96.81 30 LEU B C 1
ATOM 2458 O O . LEU B 1 30 ? -2.816 28.797 6.977 1 96.81 30 LEU B O 1
ATOM 2462 N N . THR B 1 31 ? -3.752 29.031 4.961 1 95.62 31 THR B N 1
ATOM 2463 C CA . THR B 1 31 ? -3.607 30.484 4.953 1 95.62 31 THR B CA 1
ATOM 2464 C C . THR B 1 31 ? -4.355 31.109 6.125 1 95.62 31 THR B C 1
ATOM 2466 O O . THR B 1 31 ? -3.818 31.984 6.816 1 95.62 31 THR B O 1
ATOM 2469 N N . LEU B 1 32 ? -5.57 30.625 6.371 1 95.69 32 LEU B N 1
ATOM 2470 C CA . LEU B 1 32 ? -6.387 31.156 7.461 1 95.69 32 LEU B CA 1
ATOM 2471 C C . LEU B 1 32 ? -5.777 30.797 8.812 1 95.69 32 LEU B C 1
ATOM 2473 O O . LEU B 1 32 ? -5.727 31.641 9.711 1 95.69 32 LEU B O 1
ATOM 2477 N N . LEU B 1 33 ? -5.312 29.594 8.961 1 94.69 33 LEU B N 1
ATOM 2478 C CA . LEU B 1 33 ? -4.703 29.125 10.203 1 94.69 33 LEU B CA 1
ATOM 2479 C C . LEU B 1 33 ? -3.451 29.938 10.523 1 94.69 33 LEU B C 1
ATOM 2481 O O . LEU B 1 33 ? -3.264 30.375 11.664 1 94.69 33 LEU B O 1
ATOM 2485 N N . GLN B 1 34 ? -2.652 30.188 9.555 1 92.31 34 GLN B N 1
ATOM 2486 C CA . GLN B 1 34 ? -1.412 30.938 9.742 1 92.31 34 GLN B CA 1
ATOM 2487 C C . GLN B 1 34 ? -1.693 32.406 10.062 1 92.31 34 GLN B C 1
ATOM 2489 O O . GLN B 1 34 ? -0.977 33.031 10.852 1 92.31 34 GLN B O 1
ATOM 2494 N N . SER B 1 35 ? -2.686 32.906 9.398 1 91.75 35 SER B N 1
ATOM 2495 C CA . SER B 1 35 ? -3.057 34.312 9.664 1 91.75 35 SER B CA 1
ATOM 2496 C C . SER B 1 35 ? -3.512 34.469 11.109 1 91.75 35 SER B C 1
ATOM 2498 O O . SER B 1 35 ? -3.172 35.469 11.758 1 91.75 35 SER B O 1
ATOM 2500 N N . LEU B 1 36 ? -4.277 33.5 11.602 1 89.62 36 LEU B N 1
ATOM 2501 C CA . LEU B 1 36 ? -4.773 33.594 12.977 1 89.62 36 LEU B CA 1
ATOM 2502 C C . LEU B 1 36 ? -3.643 33.375 13.969 1 89.62 36 LEU B C 1
ATOM 2504 O O . LEU B 1 36 ? -3.66 33.938 15.07 1 89.62 36 LEU B O 1
ATOM 2508 N N . HIS B 1 37 ? -2.748 32.562 13.633 1 83.75 37 HIS B N 1
ATOM 2509 C CA . HIS B 1 37 ? -1.612 32.281 14.5 1 83.75 37 HIS B CA 1
ATOM 2510 C C . HIS B 1 37 ? -0.75 33.531 14.703 1 83.75 37 HIS B C 1
ATOM 2512 O O . HIS B 1 37 ? -0.163 33.719 15.766 1 83.75 37 HIS B O 1
ATOM 2518 N N . LYS B 1 38 ? -0.639 34.344 13.742 1 80.69 38 LYS B N 1
ATOM 2519 C CA . LYS B 1 38 ? 0.198 35.531 13.781 1 80.69 38 LYS B CA 1
ATOM 2520 C C . LYS B 1 38 ? -0.509 36.688 14.5 1 80.69 38 LYS B C 1
ATOM 2522 O O . LYS B 1 38 ? 0.128 37.656 14.898 1 80.69 38 LYS B O 1
ATOM 2527 N N . LYS B 1 39 ? -1.767 36.562 14.75 1 77.25 39 LYS B N 1
ATOM 2528 C CA . LYS B 1 39 ? -2.492 37.625 15.43 1 77.25 39 LYS B CA 1
ATOM 2529 C C . LYS B 1 39 ? -2.135 37.688 16.906 1 77.25 39 LYS B C 1
ATOM 2531 O O . LYS B 1 39 ? -2.111 36.656 17.578 1 77.25 39 LYS B O 1
ATOM 2536 N N . PRO B 1 40 ? -1.546 38.812 17.312 1 62.91 40 PRO B N 1
ATOM 2537 C CA . PRO B 1 40 ? -1.128 39 18.703 1 62.91 40 PRO B CA 1
ATOM 2538 C C . PRO B 1 40 ? -2.244 38.688 19.703 1 62.91 40 PRO B C 1
ATOM 2540 O O . PRO B 1 40 ? -1.978 38.188 20.797 1 62.91 40 PRO B O 1
ATOM 2543 N N . ASN B 1 41 ? -3.453 39.188 19.453 1 57.91 41 ASN B N 1
ATOM 2544 C CA . ASN B 1 41 ? -4.512 39.062 20.453 1 57.91 41 ASN B CA 1
ATOM 2545 C C . ASN B 1 41 ? -5.293 37.75 20.266 1 57.91 41 ASN B C 1
ATOM 2547 O O . ASN B 1 41 ? -6.215 37.688 19.453 1 57.91 41 ASN B O 1
ATOM 2551 N N . HIS B 1 42 ? -4.555 36.562 20.594 1 57.41 42 HIS B N 1
ATOM 2552 C CA . HIS B 1 42 ? -5.074 35.219 20.562 1 57.41 42 HIS B CA 1
ATOM 2553 C C . HIS B 1 42 ? -6.441 35.125 21.219 1 57.41 42 HIS B C 1
ATOM 2555 O O . HIS B 1 42 ? -6.965 34.031 21.438 1 57.41 42 HIS B O 1
ATOM 2561 N N . ASN B 1 43 ? -6.859 36.406 21.594 1 54.06 43 ASN B N 1
ATOM 2562 C CA . ASN B 1 43 ? -8.031 36.375 22.469 1 54.06 43 ASN B CA 1
ATOM 2563 C C . ASN B 1 43 ? -9.273 35.906 21.719 1 54.06 43 ASN B C 1
ATOM 2565 O O . ASN B 1 43 ? -10.328 35.719 22.328 1 54.06 43 ASN B O 1
ATOM 2569 N N . ASP B 1 44 ? -9.07 35.719 20.484 1 71.31 44 ASP B N 1
ATOM 2570 C CA . ASP B 1 44 ? -10.383 35.344 19.969 1 71.31 44 ASP B CA 1
ATOM 2571 C C . ASP B 1 44 ? -10.516 33.844 19.844 1 71.31 44 ASP B C 1
ATOM 2573 O O . ASP B 1 44 ? -10.539 33.281 18.734 1 71.31 44 ASP B O 1
ATOM 2577 N N . GLN B 1 45 ? -10.562 33.219 20.969 1 80.25 45 GLN B N 1
ATOM 2578 C CA . GLN B 1 45 ? -10.68 31.766 21.125 1 80.25 45 GLN B CA 1
ATOM 2579 C C . GLN B 1 45 ? -11.844 31.219 20.312 1 80.25 45 GLN B C 1
ATOM 2581 O O . GLN B 1 45 ? -11.758 30.125 19.75 1 80.25 45 GLN B O 1
ATOM 2586 N N . GLU B 1 46 ? -12.797 32.125 20.172 1 88.69 46 GLU B N 1
ATOM 2587 C CA . GLU B 1 46 ? -13.969 31.641 19.438 1 88.69 46 GLU B CA 1
ATOM 2588 C C . GLU B 1 46 ? -13.672 31.547 17.938 1 88.69 46 GLU B C 1
ATOM 2590 O O . GLU B 1 46 ? -14.148 30.641 17.266 1 88.69 46 GLU B O 1
ATOM 2595 N N . GLU B 1 47 ? -12.914 32.469 17.469 1 91.5 47 GLU B N 1
ATOM 2596 C CA . GLU B 1 47 ? -12.539 32.438 16.062 1 91.5 47 GLU B CA 1
ATOM 2597 C C . GLU B 1 47 ? -11.68 31.219 15.75 1 91.5 47 GLU B C 1
ATOM 2599 O O . GLU B 1 47 ? -11.867 30.578 14.719 1 91.5 47 GLU B O 1
ATOM 2604 N N . ILE B 1 48 ? -10.805 30.938 16.656 1 93.31 48 ILE B N 1
ATOM 2605 C CA . ILE B 1 48 ? -9.922 29.781 16.5 1 93.31 48 ILE B CA 1
ATOM 2606 C C . ILE B 1 48 ? -10.742 28.5 16.5 1 93.31 48 ILE B C 1
ATOM 2608 O O . ILE B 1 48 ? -10.57 27.641 15.633 1 93.31 48 ILE B O 1
ATOM 2612 N N . LYS B 1 49 ? -11.641 28.422 17.422 1 94.81 49 LYS B N 1
ATOM 2613 C CA . LYS B 1 49 ? -12.477 27.234 17.547 1 94.81 49 LYS B CA 1
ATOM 2614 C C . LYS B 1 49 ? -13.328 27.047 16.297 1 94.81 49 LYS B C 1
ATOM 2616 O O . LYS B 1 49 ? -13.516 25.922 15.828 1 94.81 49 LYS B O 1
ATOM 2621 N N . THR B 1 50 ? -13.82 28.125 15.797 1 95.69 50 THR B N 1
ATOM 2622 C CA . THR B 1 50 ? -14.648 28.062 14.602 1 95.69 50 THR B CA 1
ATOM 2623 C C . THR B 1 50 ? -13.844 27.562 13.406 1 95.69 50 THR B C 1
ATOM 2625 O O . THR B 1 50 ? -14.328 26.734 12.633 1 95.69 50 THR B O 1
ATOM 2628 N N . LEU B 1 51 ? -12.633 28.094 13.25 1 96.44 51 LEU B N 1
ATOM 2629 C CA . LEU B 1 51 ? -11.781 27.672 12.141 1 96.44 51 LEU B CA 1
ATOM 2630 C C . LEU B 1 51 ? -11.414 26.203 12.273 1 96.44 51 LEU B C 1
ATOM 2632 O O . LEU B 1 51 ? -11.414 25.469 11.281 1 96.44 51 LEU B O 1
ATOM 2636 N N . ILE B 1 52 ? -11.141 25.781 13.484 1 97.06 52 ILE B N 1
ATOM 2637 C CA . ILE B 1 52 ? -10.805 24.391 13.742 1 97.06 52 ILE B CA 1
ATOM 2638 C C . ILE B 1 52 ? -11.969 23.484 13.352 1 97.06 52 ILE B C 1
ATOM 2640 O O . ILE B 1 52 ? -11.789 22.469 12.672 1 97.06 52 ILE B O 1
ATOM 2644 N N . ARG B 1 53 ? -13.148 23.844 13.742 1 97.31 53 ARG B N 1
ATOM 2645 C CA . ARG B 1 53 ? -14.336 23.062 13.422 1 97.31 53 ARG B CA 1
ATOM 2646 C C . ARG B 1 53 ? -14.562 23.016 11.914 1 97.31 53 ARG B C 1
ATOM 2648 O O . ARG B 1 53 ? -15.008 22 11.375 1 97.31 53 ARG B O 1
ATOM 2655 N N . SER B 1 54 ? -14.273 24.094 11.312 1 97.75 54 SER B N 1
ATOM 2656 C CA . SER B 1 54 ? -14.406 24.125 9.859 1 97.75 54 SER B CA 1
ATOM 2657 C C . SER B 1 54 ? -13.445 23.156 9.18 1 97.75 54 SER B C 1
ATOM 2659 O O . SER B 1 54 ? -13.805 22.469 8.227 1 97.75 54 SER B O 1
ATOM 2661 N N . CYS B 1 55 ? -12.227 23.141 9.609 1 98 55 CYS B N 1
ATOM 2662 C CA . CYS B 1 55 ? -11.227 22.234 9.062 1 98 55 CYS B CA 1
ATOM 2663 C C . CYS B 1 55 ? -11.672 20.781 9.195 1 98 55 CYS B C 1
ATOM 2665 O O . CYS B 1 55 ? -11.523 20 8.258 1 98 55 CYS B O 1
ATOM 2667 N N . ILE B 1 56 ? -12.25 20.453 10.344 1 98.12 56 ILE B N 1
ATOM 2668 C CA . ILE B 1 56 ? -12.727 19.094 10.594 1 98.12 56 ILE B CA 1
ATOM 2669 C C . ILE B 1 56 ? -13.906 18.781 9.672 1 98.12 56 ILE B C 1
ATOM 2671 O O . ILE B 1 56 ? -14 17.688 9.125 1 98.12 56 ILE B O 1
ATOM 2675 N N . ALA B 1 57 ? -14.742 19.719 9.508 1 98.06 57 ALA B N 1
ATOM 2676 C CA . ALA B 1 57 ? -15.898 19.547 8.633 1 98.06 57 ALA B CA 1
ATOM 2677 C C . ALA B 1 57 ? -15.461 19.328 7.188 1 98.06 57 ALA B C 1
ATOM 2679 O O . ALA B 1 57 ? -16.047 18.516 6.469 1 98.06 57 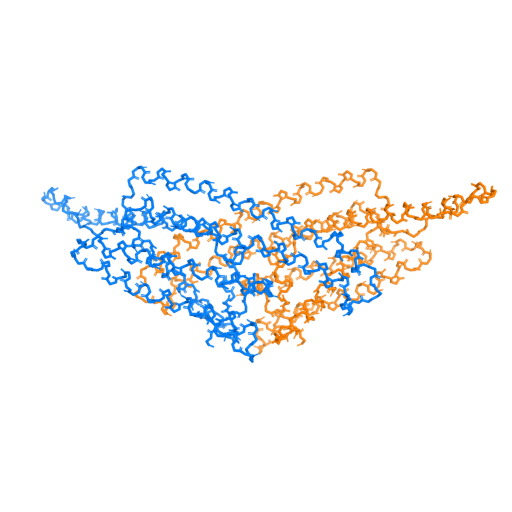ALA B O 1
ATOM 2680 N N . HIS B 1 58 ? -14.484 20.062 6.766 1 97.94 58 HIS B N 1
ATOM 2681 C CA . HIS B 1 58 ? -13.938 19.875 5.426 1 97.94 58 HIS B CA 1
ATOM 2682 C C . HIS B 1 58 ? -13.43 18.453 5.238 1 97.94 58 HIS B C 1
ATOM 2684 O O . HIS B 1 58 ? -13.648 17.844 4.191 1 97.94 58 HIS B O 1
ATOM 2690 N N . PHE B 1 59 ? -12.75 17.984 6.199 1 98.12 59 PHE B N 1
ATOM 2691 C CA . PHE B 1 59 ? -12.211 16.625 6.105 1 98.12 59 PHE B CA 1
ATOM 2692 C C . PHE B 1 59 ? -13.328 15.594 6.078 1 98.12 59 PHE B C 1
ATOM 2694 O O . PHE B 1 59 ? -13.266 14.617 5.324 1 98.12 59 PHE B O 1
ATOM 2701 N N . GLU B 1 60 ? -14.32 15.797 6.867 1 97.94 60 GLU B N 1
ATOM 2702 C CA . GLU B 1 60 ? -15.484 14.922 6.875 1 97.94 60 GLU B CA 1
ATOM 2703 C C . GLU B 1 60 ? -16.156 14.883 5.508 1 97.94 60 GLU B C 1
ATOM 2705 O O . GLU B 1 60 ? -16.531 13.812 5.02 1 97.94 60 GLU B O 1
ATOM 2710 N N . ASP B 1 61 ? -16.297 15.992 4.973 1 97.81 61 ASP B N 1
ATOM 2711 C CA . ASP B 1 61 ? -16.906 16.078 3.648 1 97.81 61 ASP B CA 1
ATOM 2712 C C . ASP B 1 61 ? -16.047 15.383 2.6 1 97.81 61 ASP B C 1
ATOM 2714 O O . ASP B 1 61 ? -16.578 14.711 1.707 1 97.81 61 ASP B O 1
ATOM 2718 N N . TYR B 1 62 ? -14.789 15.539 2.662 1 97.88 62 TYR B N 1
ATOM 2719 C CA . TYR B 1 62 ? -13.867 14.906 1.721 1 97.88 62 TYR B CA 1
ATOM 2720 C C . TYR B 1 62 ? -13.984 13.391 1.785 1 97.88 62 TYR B C 1
ATOM 2722 O O . TYR B 1 62 ? -14.102 12.727 0.753 1 97.88 62 TYR B O 1
ATOM 2730 N N . ILE B 1 63 ? -13.969 12.836 3.031 1 97.38 63 ILE B N 1
ATOM 2731 C CA . ILE B 1 63 ? -14.039 11.398 3.227 1 97.38 63 ILE B CA 1
ATOM 2732 C C . ILE B 1 63 ? -15.367 10.867 2.699 1 97.38 63 ILE B C 1
ATOM 2734 O O . ILE B 1 63 ? -15.422 9.781 2.111 1 97.38 63 ILE B O 1
ATOM 2738 N N . SER B 1 64 ? -16.406 11.664 2.908 1 97.25 64 SER B N 1
ATOM 2739 C CA . SER B 1 64 ? -17.719 11.258 2.439 1 97.25 64 SER B CA 1
ATOM 2740 C C . SER B 1 64 ? -17.781 11.211 0.916 1 97.25 64 SER B C 1
ATOM 2742 O O . SER B 1 64 ? -18.281 10.25 0.337 1 97.25 64 SER B O 1
ATOM 2744 N N . THR B 1 65 ? -17.25 12.219 0.304 1 96.69 65 THR B N 1
ATOM 2745 C CA . THR B 1 65 ? -17.25 12.297 -1.153 1 96.69 65 THR B CA 1
ATOM 2746 C C . THR B 1 65 ? -16.391 11.18 -1.75 1 96.69 65 THR B C 1
ATOM 2748 O O . THR B 1 65 ? -16.797 10.539 -2.729 1 96.69 65 THR B O 1
ATOM 2751 N N . ARG B 1 66 ? -15.258 10.984 -1.192 1 95.69 66 ARG B N 1
ATOM 2752 C CA . ARG B 1 66 ? -14.352 9.953 -1.688 1 95.69 66 ARG B CA 1
ATOM 2753 C C . ARG B 1 66 ? -14.977 8.57 -1.552 1 95.69 66 ARG B C 1
ATOM 2755 O O . ARG B 1 66 ? -14.805 7.715 -2.424 1 95.69 66 ARG B O 1
ATOM 2762 N N . SER B 1 67 ? -15.719 8.352 -0.457 1 95.62 67 SER B N 1
ATOM 2763 C CA . SER B 1 67 ? -16.406 7.078 -0.247 1 95.62 67 SER B CA 1
ATOM 2764 C C . SER B 1 67 ? -17.453 6.828 -1.328 1 95.62 67 SER B C 1
ATOM 2766 O O . SER B 1 67 ? -17.594 5.699 -1.805 1 95.62 67 SER B O 1
ATOM 2768 N N . CYS B 1 68 ? -18.125 7.844 -1.717 1 96.19 68 CYS B N 1
ATOM 2769 C CA . CYS B 1 68 ? -19.109 7.738 -2.781 1 96.19 68 CYS B CA 1
ATOM 2770 C C . CYS B 1 68 ? -18.453 7.387 -4.109 1 96.19 68 CYS B C 1
ATOM 2772 O O . CYS B 1 68 ? -18.938 6.516 -4.836 1 96.19 68 CYS B O 1
ATOM 2774 N N . LEU B 1 69 ? -17.391 8.008 -4.398 1 95.12 69 LEU B N 1
ATOM 2775 C CA . LEU B 1 69 ? -16.672 7.727 -5.637 1 95.12 69 LEU B CA 1
ATOM 2776 C C . LEU B 1 69 ? -16.109 6.312 -5.633 1 95.12 69 LEU B C 1
ATOM 2778 O O . LEU B 1 69 ? -16.078 5.645 -6.668 1 95.12 69 LEU B O 1
ATOM 2782 N N . ALA B 1 70 ? -15.695 5.836 -4.457 1 95.38 70 ALA B N 1
ATOM 2783 C CA . ALA B 1 70 ? -15.086 4.516 -4.32 1 95.38 70 ALA B CA 1
ATOM 2784 C C . ALA B 1 70 ? -16.109 3.408 -4.547 1 95.38 70 ALA B C 1
ATOM 2786 O O . ALA B 1 70 ? -15.742 2.258 -4.797 1 95.38 70 ALA B O 1
ATOM 2787 N N . GLN B 1 71 ? -17.344 3.736 -4.465 1 94.5 71 GLN B N 1
ATOM 2788 C CA . GLN B 1 71 ? -18.375 2.746 -4.75 1 94.5 71 GLN B CA 1
ATOM 2789 C C . GLN B 1 71 ? -18.281 2.248 -6.188 1 94.5 71 GLN B C 1
ATOM 2791 O O . GLN B 1 71 ? -18.547 1.079 -6.469 1 94.5 71 GLN B O 1
ATOM 2796 N N . GLU B 1 72 ? -17.859 3.131 -7.008 1 91.88 72 GLU B N 1
ATOM 2797 C CA . GLU B 1 72 ? -17.781 2.801 -8.43 1 91.88 72 GLU B CA 1
ATOM 2798 C C . GLU B 1 72 ? -16.484 2.057 -8.75 1 91.88 72 GLU B C 1
ATOM 2800 O O . GLU B 1 72 ? -16.484 1.1 -9.523 1 91.88 72 GLU B O 1
ATOM 2805 N N . ASP B 1 73 ? -15.438 2.453 -8.195 1 92.56 73 ASP B N 1
ATOM 2806 C CA . ASP B 1 73 ? -14.125 1.887 -8.492 1 92.56 73 ASP B CA 1
ATOM 2807 C C . ASP B 1 73 ? -13.172 2.068 -7.309 1 92.56 73 ASP B C 1
ATOM 2809 O O . ASP B 1 73 ? -12.336 2.979 -7.309 1 92.56 73 ASP B O 1
ATOM 2813 N N . PRO B 1 74 ? -13.219 1.159 -6.395 1 94.12 74 PRO B N 1
ATOM 2814 C CA . PRO B 1 74 ? -12.422 1.336 -5.176 1 94.12 74 PRO B CA 1
ATOM 2815 C C . PRO B 1 74 ? -10.93 1.172 -5.414 1 94.12 74 PRO B C 1
ATOM 2817 O O . PRO B 1 74 ? -10.117 1.798 -4.727 1 94.12 74 PRO B O 1
ATOM 2820 N N . SER B 1 75 ? -10.516 0.399 -6.434 1 93.75 75 SER B N 1
ATOM 2821 C CA . SER B 1 75 ? -9.117 0.06 -6.664 1 93.75 75 SER B CA 1
ATOM 2822 C C . SER B 1 75 ? -8.281 1.308 -6.941 1 93.75 75 SER B C 1
ATOM 2824 O O . SER B 1 75 ? -7.121 1.387 -6.535 1 93.75 75 SER B O 1
ATOM 2826 N N . THR B 1 76 ? -8.844 2.312 -7.48 1 93 76 THR B N 1
ATOM 2827 C CA . THR B 1 76 ? -8.109 3.498 -7.914 1 93 76 THR B CA 1
ATOM 2828 C C . THR B 1 76 ? -7.66 4.32 -6.711 1 93 76 THR B C 1
ATOM 2830 O O . THR B 1 76 ? -6.695 5.086 -6.801 1 93 76 THR B O 1
ATOM 2833 N N . PHE B 1 77 ? -8.281 4.145 -5.559 1 95.5 77 PHE B N 1
ATOM 2834 C CA . PHE B 1 77 ? -7.961 4.957 -4.391 1 95.5 77 PHE B CA 1
ATOM 2835 C C . PHE B 1 77 ? -6.754 4.391 -3.648 1 95.5 77 PHE B C 1
ATOM 2837 O O . PHE B 1 77 ? -6.156 5.074 -2.812 1 95.5 77 PHE B O 1
ATOM 2844 N N . PHE B 1 78 ? -6.371 3.172 -4.008 1 95 78 PHE B N 1
ATOM 2845 C CA . PHE B 1 78 ? -5.23 2.537 -3.355 1 95 78 PHE B CA 1
ATOM 2846 C C . PHE B 1 78 ? -3.93 2.895 -4.066 1 95 78 PHE B C 1
ATOM 2848 O O . PHE B 1 78 ? -2.844 2.727 -3.508 1 95 78 PHE B O 1
ATOM 2855 N N . ALA B 1 79 ? -4.027 3.332 -5.211 1 91.12 79 ALA B N 1
ATOM 2856 C CA . ALA B 1 79 ? -2.918 3.889 -5.98 1 91.12 79 ALA B CA 1
ATOM 2857 C C . ALA B 1 79 ? -3.414 4.926 -6.984 1 91.12 79 ALA B C 1
ATOM 2859 O O . ALA B 1 79 ? -3.365 4.699 -8.195 1 91.12 79 ALA B O 1
ATOM 2860 N N . PRO B 1 80 ? -3.76 6.035 -6.453 1 92.25 80 PRO B N 1
ATOM 2861 C CA . PRO B 1 80 ? -4.383 7.039 -7.32 1 92.25 80 PRO B CA 1
ATOM 2862 C C . PRO B 1 80 ? -3.422 7.574 -8.383 1 92.25 80 PRO B C 1
ATOM 2864 O O . PRO B 1 80 ? -2.27 7.887 -8.07 1 92.25 80 PRO B O 1
ATOM 2867 N N . THR B 1 81 ? -3.908 7.734 -9.555 1 87.06 81 THR B N 1
ATOM 2868 C CA . THR B 1 81 ? -3.094 8.25 -10.656 1 87.06 81 THR B CA 1
ATOM 2869 C C . THR B 1 81 ? -2.963 9.766 -10.562 1 87.06 81 THR B C 1
ATOM 2871 O O . THR B 1 81 ? -2.117 10.359 -11.234 1 87.06 81 THR B O 1
ATOM 2874 N N . TRP B 1 82 ? -3.717 10.383 -9.727 1 89.69 82 TRP B N 1
ATOM 2875 C CA . TRP B 1 82 ? -3.717 11.836 -9.586 1 89.69 82 TRP B CA 1
ATOM 2876 C C . TRP B 1 82 ? -2.787 12.281 -8.461 1 89.69 82 TRP B C 1
ATOM 2878 O O . TRP B 1 82 ? -2.68 13.469 -8.172 1 89.69 82 TRP B O 1
ATOM 2888 N N . CYS B 1 83 ? -2.131 11.344 -7.84 1 92.88 83 CYS B N 1
ATOM 2889 C CA . CYS B 1 83 ? -1.113 11.633 -6.836 1 92.88 83 CYS B CA 1
ATOM 2890 C C . CYS B 1 83 ? 0.283 11.344 -7.371 1 92.88 83 CYS B C 1
ATOM 2892 O O . CYS B 1 83 ? 0.438 10.594 -8.336 1 92.88 83 CYS B O 1
ATOM 2894 N N . THR B 1 84 ? 1.261 11.922 -6.777 1 92.69 84 THR B N 1
ATOM 2895 C CA . THR B 1 84 ? 2.645 11.688 -7.172 1 92.69 84 THR B CA 1
ATOM 2896 C C . THR B 1 84 ? 3.121 10.312 -6.699 1 92.69 84 THR B C 1
ATOM 2898 O O . THR B 1 84 ? 2.488 9.695 -5.844 1 92.69 84 THR B O 1
ATOM 2901 N N . SER B 1 85 ? 4.223 9.891 -7.293 1 92.31 85 SER B N 1
ATOM 2902 C CA . SER B 1 85 ? 4.805 8.617 -6.879 1 92.31 85 SER B CA 1
ATOM 2903 C C . SER B 1 85 ? 5.184 8.641 -5.402 1 92.31 85 SER B C 1
ATOM 2905 O O . SER B 1 85 ? 5.008 7.648 -4.695 1 92.31 85 SER B O 1
ATOM 2907 N N . LEU B 1 86 ? 5.68 9.781 -4.992 1 93.25 86 LEU B N 1
ATOM 2908 C CA . LEU B 1 86 ? 6.039 9.93 -3.586 1 93.25 86 LEU B CA 1
ATOM 2909 C C . LEU B 1 86 ? 4.812 9.781 -2.691 1 93.25 86 LEU B C 1
ATOM 2911 O O . LEU B 1 86 ? 4.824 9 -1.737 1 93.25 86 LEU B O 1
ATOM 2915 N N . GLU B 1 87 ? 3.793 10.469 -3.016 1 94.5 87 GLU B N 1
ATOM 2916 C CA . GLU B 1 87 ? 2.566 10.398 -2.229 1 94.5 87 GLU B CA 1
ATOM 2917 C C . GLU B 1 87 ? 2.016 8.977 -2.193 1 94.5 87 GLU B C 1
ATOM 2919 O O . GLU B 1 87 ? 1.628 8.477 -1.134 1 94.5 87 GLU B O 1
ATOM 2924 N N . ASN B 1 88 ? 1.985 8.375 -3.293 1 94.12 88 ASN B N 1
ATOM 2925 C CA . ASN B 1 88 ? 1.471 7.012 -3.402 1 94.12 88 ASN B CA 1
ATOM 2926 C C . ASN B 1 88 ? 2.285 6.035 -2.559 1 94.12 88 ASN B C 1
ATOM 2928 O O . ASN B 1 88 ? 1.729 5.105 -1.969 1 94.12 88 ASN B O 1
ATOM 2932 N N . SER B 1 89 ? 3.553 6.246 -2.549 1 93.62 89 SER B N 1
ATOM 2933 C CA . SER B 1 89 ? 4.434 5.336 -1.821 1 93.62 89 SER B CA 1
ATOM 2934 C C . SER B 1 89 ? 4.223 5.453 -0.315 1 93.62 89 SER B C 1
ATOM 2936 O O . SER B 1 89 ? 4.645 4.574 0.444 1 93.62 89 SER B O 1
ATOM 2938 N N . LEU B 1 90 ? 3.521 6.469 0.125 1 94.31 90 LEU B N 1
ATOM 2939 C CA . LEU B 1 90 ? 3.344 6.734 1.55 1 94.31 90 LEU B CA 1
ATOM 2940 C C . LEU B 1 90 ? 1.945 6.332 2.008 1 94.31 90 LEU B C 1
ATOM 2942 O O . LEU B 1 90 ? 1.596 6.512 3.176 1 94.31 90 LEU B O 1
ATOM 2946 N N . LEU B 1 91 ? 1.183 5.738 1.126 1 95.31 91 LEU B N 1
ATOM 2947 C CA . LEU B 1 91 ? -0.206 5.422 1.441 1 95.31 91 LEU B CA 1
ATOM 2948 C C . LEU B 1 91 ? -0.295 4.168 2.305 1 95.31 91 LEU B C 1
ATOM 2950 O O . LEU B 1 91 ? 0.484 3.229 2.127 1 95.31 91 LEU B O 1
ATOM 2954 N N . TRP B 1 92 ? -1.097 4.207 3.242 1 97 92 TRP B N 1
ATOM 2955 C CA . TRP B 1 92 ? -1.642 3.096 4.016 1 97 92 TRP B CA 1
ATOM 2956 C C . TRP B 1 92 ? -3.156 3.012 3.859 1 97 92 TRP B C 1
ATOM 2958 O O . TRP B 1 92 ? -3.883 3.9 4.312 1 97 92 TRP B O 1
ATOM 2968 N N . ILE B 1 93 ? -3.668 1.959 3.205 1 97 93 ILE B N 1
ATOM 2969 C CA . ILE B 1 93 ? -5.082 1.743 2.926 1 97 93 ILE B CA 1
ATOM 2970 C C . ILE B 1 93 ? -5.707 3.031 2.396 1 97 93 ILE B C 1
ATOM 2972 O O . ILE B 1 93 ? -6.57 3.625 3.047 1 97 93 ILE B O 1
ATOM 2976 N N . ALA B 1 94 ? -5.246 3.521 1.26 1 96.81 94 ALA B N 1
ATOM 2977 C CA . ALA B 1 94 ? -5.809 4.594 0.44 1 96.81 94 ALA B CA 1
ATOM 2978 C C . ALA B 1 94 ? -5.637 5.949 1.115 1 96.81 94 ALA B C 1
ATOM 2980 O O . ALA B 1 94 ? -6.316 6.918 0.763 1 96.81 94 ALA B O 1
ATOM 2981 N N . GLY B 1 95 ? -4.785 6.113 2.123 1 96.5 95 GLY B N 1
ATOM 2982 C CA . GLY B 1 95 ? -4.492 7.367 2.795 1 96.5 95 GLY B CA 1
ATOM 2983 C C . GLY B 1 95 ? -3.312 7.273 3.744 1 96.5 95 GLY B C 1
ATOM 2984 O O . GLY B 1 95 ? -2.559 6.301 3.711 1 96.5 95 GLY B O 1
ATOM 2985 N N . CYS B 1 96 ? -3.16 8.336 4.539 1 95.88 96 CYS B N 1
ATOM 2986 C CA . CYS B 1 96 ? -2.068 8.312 5.508 1 95.88 96 CYS B CA 1
ATOM 2987 C C . CYS B 1 96 ? -2.42 7.449 6.711 1 95.88 96 CYS B C 1
ATOM 2989 O O . CYS B 1 96 ? -3.596 7.176 6.965 1 95.88 96 CYS B O 1
ATOM 2991 N N . ARG B 1 97 ? -1.45 6.977 7.387 1 96.5 97 ARG B N 1
ATOM 2992 C CA . ARG B 1 97 ? -1.678 6.316 8.672 1 96.5 97 ARG B CA 1
ATOM 2993 C C . ARG B 1 97 ? -2.156 7.316 9.719 1 96.5 97 ARG B C 1
ATOM 2995 O O . ARG B 1 97 ? -1.553 8.375 9.898 1 96.5 97 ARG B O 1
ATOM 3002 N N . PRO B 1 98 ? -3.145 6.957 10.469 1 97.38 98 PRO B N 1
ATOM 3003 C CA . PRO B 1 98 ? -3.656 7.871 11.492 1 97.38 98 PRO B CA 1
ATOM 3004 C C . PRO B 1 98 ? -2.613 8.219 12.547 1 97.38 98 PRO B C 1
ATOM 3006 O O . PRO B 1 98 ? -2.613 9.328 13.078 1 97.38 98 PRO B O 1
ATOM 3009 N N . THR B 1 99 ? -1.736 7.352 12.797 1 96.12 99 THR B N 1
ATOM 3010 C CA . THR B 1 99 ? -0.725 7.578 13.82 1 96.12 99 THR B CA 1
ATOM 3011 C C . THR B 1 99 ? 0.2 8.727 13.422 1 96.12 99 THR B C 1
ATOM 3013 O O . THR B 1 99 ? 0.921 9.266 14.266 1 96.12 99 THR B O 1
ATOM 3016 N N . ILE B 1 100 ? 0.181 9.117 12.172 1 96.19 100 ILE B N 1
ATOM 3017 C CA . ILE B 1 100 ? 1.013 10.219 11.695 1 96.19 100 ILE B CA 1
ATOM 3018 C C . ILE B 1 100 ? 0.573 11.523 12.359 1 96.19 100 ILE B C 1
ATOM 3020 O O . ILE B 1 100 ? 1.401 12.383 12.648 1 96.19 100 ILE B O 1
ATOM 3024 N N . PHE B 1 101 ? -0.695 11.648 12.609 1 96.94 101 PHE B N 1
ATOM 3025 C CA . PHE B 1 101 ? -1.199 12.836 13.305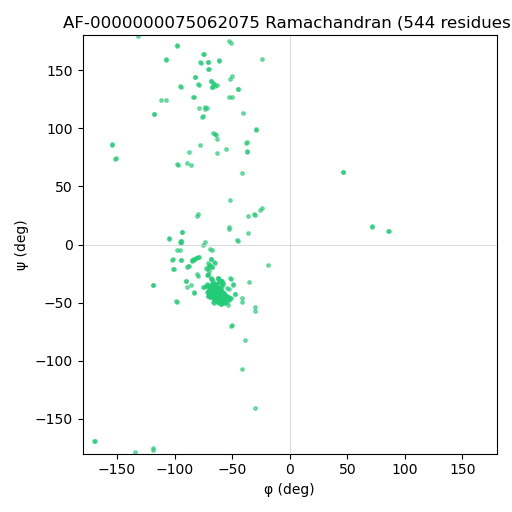 1 96.94 101 PHE B CA 1
ATOM 3026 C C . PHE B 1 101 ? -0.576 12.961 14.688 1 96.94 101 PHE B C 1
ATOM 3028 O O . PHE B 1 101 ? -0.163 14.047 15.094 1 96.94 101 PHE B O 1
ATOM 3035 N N . ILE B 1 102 ? -0.525 11.891 15.359 1 95.75 102 ILE B N 1
ATOM 3036 C CA . ILE B 1 102 ? -0.03 11.852 16.734 1 95.75 102 ILE B CA 1
ATOM 3037 C C . ILE B 1 102 ? 1.476 12.102 16.734 1 95.75 102 ILE B C 1
ATOM 3039 O O . ILE B 1 102 ? 1.978 12.867 17.578 1 95.75 102 ILE B O 1
ATOM 3043 N N . ARG B 1 103 ? 2.123 11.477 15.789 1 94.06 103 ARG B N 1
ATOM 3044 C CA . ARG B 1 103 ? 3.562 11.672 15.672 1 94.06 103 ARG B CA 1
ATOM 3045 C C . ARG B 1 103 ? 3.896 13.141 15.438 1 94.06 103 ARG B C 1
ATOM 3047 O O . ARG B 1 103 ? 4.895 13.648 15.953 1 94.06 103 ARG B O 1
ATOM 3054 N N . LEU B 1 104 ? 3.141 13.758 14.656 1 95.25 104 LEU B N 1
ATOM 3055 C CA . LEU B 1 104 ? 3.355 15.172 14.375 1 95.25 104 LEU B CA 1
ATOM 3056 C C . LEU B 1 104 ? 3.207 16.016 15.641 1 95.25 104 LEU B C 1
ATOM 3058 O O . LEU B 1 104 ? 3.961 16.969 15.852 1 95.25 104 LEU B O 1
ATOM 3062 N N . VAL B 1 105 ? 2.27 15.648 16.469 1 94 105 VAL B N 1
ATOM 3063 C CA . VAL B 1 105 ? 2.086 16.359 17.734 1 94 105 VAL B CA 1
ATOM 3064 C C . VAL B 1 105 ? 3.346 16.219 18.578 1 94 105 VAL B C 1
ATOM 3066 O O . VAL B 1 105 ? 3.822 17.203 19.156 1 94 105 VAL B O 1
ATOM 3069 N N . TYR B 1 106 ? 3.869 15.031 18.609 1 88.19 106 TYR B N 1
ATOM 3070 C CA . TYR B 1 106 ? 5.102 14.805 19.359 1 88.19 106 TYR B CA 1
ATOM 3071 C C . TYR B 1 106 ? 6.246 15.633 18.781 1 88.19 106 TYR B C 1
ATOM 3073 O O . TYR B 1 106 ? 7.027 16.219 19.531 1 88.19 106 TYR B O 1
ATOM 3081 N N . ALA B 1 107 ? 6.32 15.664 17.516 1 88.69 107 ALA B N 1
ATOM 3082 C CA . ALA B 1 107 ? 7.391 16.391 16.844 1 88.69 107 ALA B CA 1
ATOM 3083 C C . ALA B 1 107 ? 7.301 17.891 17.125 1 88.69 107 ALA B C 1
ATOM 3085 O O . ALA B 1 107 ? 8.312 18.531 17.406 1 88.69 107 ALA B O 1
ATOM 3086 N N . LEU B 1 108 ? 6.168 18.359 17.078 1 87 108 LEU B N 1
ATOM 3087 C CA . LEU B 1 108 ? 5.949 19.781 17.312 1 87 108 LEU B CA 1
ATOM 3088 C C . LEU B 1 108 ? 6.211 20.125 18.781 1 87 108 LEU B C 1
ATOM 3090 O O . LEU B 1 108 ? 6.734 21.203 19.078 1 87 108 LEU B O 1
ATOM 3094 N N . SER B 1 109 ? 5.828 19.234 19.641 1 83.38 109 SER B N 1
ATOM 3095 C CA . SER B 1 109 ? 6.059 19.438 21.078 1 83.38 109 SER B CA 1
ATOM 3096 C C . SER B 1 109 ? 7.547 19.359 21.406 1 83.38 109 SER B C 1
ATOM 3098 O O . SER B 1 109 ? 8.039 20.094 22.266 1 83.38 109 SER B O 1
ATOM 3100 N N . GLY B 1 110 ? 8.234 18.359 20.797 1 70.31 110 GLY B N 1
ATOM 3101 C CA . GLY B 1 110 ? 9.664 18.203 21 1 70.31 110 GLY B CA 1
ATOM 3102 C C . GLY B 1 110 ? 10.469 19.359 20.422 1 70.31 110 GLY B C 1
ATOM 3103 O O . GLY B 1 110 ? 11.445 19.812 21.031 1 70.31 110 GLY B O 1
ATOM 3104 N N . CYS B 1 111 ? 10.148 19.734 19.297 1 60.34 111 CYS B N 1
ATOM 3105 C CA . CYS B 1 111 ? 10.82 20.844 18.625 1 60.34 111 CYS B CA 1
ATOM 3106 C C . CYS B 1 111 ? 10.727 22.109 19.469 1 60.34 111 CYS B C 1
ATOM 3108 O O . CYS B 1 111 ? 11.695 22.875 19.562 1 60.34 111 CYS B O 1
ATOM 3110 N N . GLU B 1 112 ? 9.734 22.109 20.016 1 56.41 112 GLU B N 1
ATOM 3111 C CA . GLU B 1 112 ? 9.539 23.297 20.859 1 56.41 112 GLU B CA 1
ATOM 3112 C C . GLU B 1 112 ? 10.422 23.234 22.094 1 56.41 112 GLU B C 1
ATOM 3114 O O . GLU B 1 112 ? 10.984 24.25 22.516 1 56.41 112 GLU B O 1
ATOM 3119 N N . VAL B 1 113 ? 10.492 21.938 22.469 1 53.59 113 VAL B N 1
ATOM 3120 C CA . VAL B 1 113 ? 11.375 21.766 23.625 1 53.59 113 VAL B CA 1
ATOM 3121 C C . VAL B 1 113 ? 12.812 22.062 23.203 1 53.59 113 VAL B C 1
ATOM 3123 O O . VAL B 1 113 ? 13.547 22.75 23.922 1 53.59 113 VAL B O 1
ATOM 3126 N N . GLU B 1 114 ? 13.109 21.594 22.094 1 56.47 114 GLU B N 1
ATOM 3127 C CA . GLU B 1 114 ? 14.461 21.828 21.594 1 56.47 114 GLU B CA 1
ATOM 3128 C C . GLU B 1 114 ? 14.711 23.297 21.297 1 56.47 114 GLU B C 1
ATOM 3130 O O . GLU B 1 114 ? 15.781 23.828 21.609 1 56.47 114 GLU B O 1
ATOM 3135 N N . ALA B 1 115 ? 13.844 23.938 20.688 1 51.12 115 ALA B N 1
ATOM 3136 C CA . ALA B 1 115 ? 13.969 25.375 20.391 1 51.12 115 ALA B CA 1
ATOM 3137 C C . ALA B 1 115 ? 14.102 26.188 21.672 1 51.12 115 ALA B C 1
ATOM 3139 O O . ALA B 1 115 ? 14.898 27.125 21.734 1 51.12 115 ALA B O 1
ATOM 3140 N N . ARG B 1 116 ? 13.484 25.812 22.703 1 53.53 116 ARG B N 1
ATOM 3141 C CA . ARG B 1 116 ? 13.578 26.469 24 1 53.53 116 ARG B CA 1
ATOM 3142 C C . ARG B 1 116 ? 14.938 26.234 24.641 1 53.53 116 ARG B C 1
ATOM 3144 O O . ARG B 1 116 ? 15.531 27.141 25.219 1 53.53 116 ARG B O 1
ATOM 3151 N N . LEU B 1 117 ? 15.266 24.938 24.406 1 51.78 117 LEU B N 1
ATOM 3152 C CA . LEU B 1 117 ? 16.578 24.609 24.969 1 51.78 117 LEU B CA 1
ATOM 3153 C C . LEU B 1 117 ? 17.672 25.391 24.266 1 51.78 117 LEU B C 1
ATOM 3155 O O . LEU B 1 117 ? 18.609 25.859 24.906 1 51.78 117 LEU B O 1
ATOM 3159 N N . ARG B 1 118 ? 17.609 25.531 23.047 1 52.91 118 ARG B N 1
ATOM 3160 C CA . ARG B 1 118 ? 18.594 26.281 22.281 1 52.91 118 ARG B CA 1
ATOM 3161 C C . ARG B 1 118 ? 18.594 27.75 22.656 1 52.91 118 ARG B C 1
ATOM 3163 O O . ARG B 1 118 ? 19.656 28.359 22.828 1 52.91 118 ARG B O 1
ATOM 3170 N N . LYS B 1 119 ? 17.453 28.281 22.703 1 52.59 119 LYS B N 1
ATOM 3171 C CA . LYS B 1 119 ? 17.344 29.672 23.125 1 52.59 119 LYS B CA 1
ATOM 3172 C C . LYS B 1 119 ? 17.906 29.859 24.531 1 52.59 119 LYS B C 1
ATOM 3174 O O . LYS B 1 119 ? 18.578 30.859 24.812 1 52.59 119 LYS B O 1
ATOM 3179 N N . TRP B 1 120 ? 17.562 28.844 25.344 1 54.97 120 TRP B N 1
ATOM 3180 C CA . TRP B 1 120 ? 18.094 28.875 26.688 1 54.97 120 TRP B CA 1
ATOM 3181 C C . TRP B 1 120 ? 19.625 28.781 26.672 1 54.97 120 TRP B C 1
ATOM 3183 O O . TRP B 1 120 ? 20.297 29.531 27.375 1 54.97 120 TRP B O 1
ATOM 3193 N N . LEU B 1 121 ? 20.156 28.016 25.875 1 54.78 121 LEU B N 1
ATOM 3194 C CA . LEU B 1 121 ? 21.609 27.812 25.781 1 54.78 121 LEU B CA 1
ATOM 3195 C C . LEU B 1 121 ? 22.281 29.047 25.156 1 54.78 121 LEU B C 1
ATOM 3197 O O . LEU B 1 121 ? 23.359 29.438 25.578 1 54.78 121 LEU B O 1
ATOM 3201 N N . GLU B 1 122 ? 21.703 29.609 24.188 1 55.66 122 GLU B N 1
ATOM 3202 C CA . GLU B 1 122 ? 22.234 30.828 23.578 1 55.66 122 GLU B CA 1
ATOM 3203 C C . GLU B 1 122 ? 22.156 32 24.547 1 55.66 122 GLU B C 1
ATOM 3205 O O . GLU B 1 122 ? 23.016 32.875 24.562 1 55.66 122 GLU B O 1
ATOM 3210 N N . GLY B 1 123 ? 21.031 32.031 25.172 1 50.69 123 GLY B N 1
ATOM 3211 C CA . GLY B 1 123 ? 20.891 33.031 26.203 1 50.69 123 GLY B CA 1
ATOM 3212 C C . GLY B 1 123 ? 21.891 32.875 27.328 1 50.69 123 GLY B C 1
ATOM 3213 O O . GLY B 1 123 ? 22.391 33.875 27.859 1 50.69 123 GLY B O 1
ATOM 3214 N N . THR B 1 124 ? 22.125 31.672 27.734 1 51.25 124 THR B N 1
ATOM 3215 C CA . THR B 1 124 ? 23.094 31.422 28.797 1 51.25 124 THR B CA 1
ATOM 3216 C C . THR B 1 124 ? 24.516 31.734 28.328 1 51.25 124 THR B C 1
ATOM 3218 O O . THR B 1 124 ? 25.344 32.188 29.094 1 51.25 124 THR B O 1
ATOM 3221 N N . ARG B 1 125 ? 24.75 31.484 27.172 1 51.12 125 ARG B N 1
ATOM 3222 C CA . ARG B 1 125 ? 26.094 31.797 26.672 1 51.12 125 ARG B CA 1
ATOM 3223 C C . ARG B 1 125 ? 26.328 33.312 26.656 1 51.12 125 ARG B C 1
ATOM 3225 O O . ARG B 1 125 ? 27.453 33.75 26.891 1 51.12 125 ARG B O 1
ATOM 3232 N N . ASN B 1 126 ? 25.469 34 26.203 1 41.5 126 ASN B N 1
ATOM 3233 C CA . ASN B 1 126 ? 25.641 35.469 26.203 1 41.5 126 ASN B CA 1
ATOM 3234 C C . ASN B 1 126 ? 25.562 36.031 27.609 1 41.5 126 ASN B C 1
ATOM 3236 O O . ASN B 1 126 ? 25.719 37.25 27.797 1 41.5 126 ASN B O 1
ATOM 3240 N N . ASN B 1 127 ? 24.984 35.406 28.5 1 39.66 127 ASN B N 1
ATOM 3241 C CA . ASN B 1 127 ? 24.875 36 29.828 1 39.66 127 ASN B CA 1
ATOM 3242 C C . ASN B 1 127 ? 26.172 35.812 30.625 1 39.66 127 ASN B C 1
ATOM 3244 O O . ASN B 1 127 ? 26.188 35.938 31.844 1 39.66 127 ASN B O 1
ATOM 3248 N N . ASN B 1 128 ? 27.422 35.625 30.234 1 35.78 128 ASN B N 1
ATOM 3249 C CA . ASN B 1 128 ? 28.469 36 31.188 1 35.78 128 ASN B CA 1
ATOM 3250 C C . ASN B 1 128 ? 28.344 37.438 31.609 1 35.78 128 ASN B C 1
ATOM 3252 O O . ASN B 1 128 ? 29.203 37.969 32.344 1 35.78 128 ASN B O 1
ATOM 3256 N N . ASP B 1 129 ? 28.219 38.531 30.844 1 34.78 129 ASP B N 1
ATOM 3257 C CA . ASP B 1 129 ? 28.109 39.75 31.641 1 34.78 129 ASP B CA 1
ATOM 3258 C C . ASP B 1 129 ? 27.031 39.625 32.719 1 34.78 129 ASP B C 1
ATOM 3260 O O . ASP B 1 129 ? 26.156 38.75 32.625 1 34.78 129 ASP B O 1
ATOM 3264 N N . ASP B 1 130 ? 26.828 40.719 33.781 1 32.91 130 ASP B N 1
ATOM 3265 C CA . ASP B 1 130 ? 26.219 40.812 35.125 1 32.91 130 ASP B CA 1
ATOM 3266 C C . ASP B 1 130 ? 24.812 40.25 35.125 1 32.91 130 ASP B C 1
ATOM 3268 O O . ASP B 1 130 ? 24.25 40 36.188 1 32.91 130 ASP B O 1
ATOM 3272 N N . ASN B 1 131 ? 23.812 41.031 34.406 1 30.27 131 ASN B N 1
ATOM 3273 C CA . ASN B 1 131 ? 22.406 41.125 34.781 1 30.27 131 ASN B CA 1
ATOM 3274 C C . ASN B 1 131 ? 21.703 39.781 34.688 1 30.27 131 ASN B C 1
ATOM 3276 O O . ASN B 1 131 ? 21.625 39.188 33.594 1 30.27 131 ASN B O 1
ATOM 3280 N N . ASN B 1 132 ? 21.594 39 35.781 1 31.56 132 ASN B N 1
ATOM 3281 C CA . ASN B 1 132 ? 20.938 37.781 36.281 1 31.56 132 ASN B CA 1
ATOM 3282 C C . ASN B 1 132 ? 19.594 37.562 35.594 1 31.56 132 ASN B C 1
ATOM 3284 O O . ASN B 1 132 ? 19.047 36.469 35.625 1 31.56 132 ASN B O 1
ATOM 3288 N N . ASN B 1 133 ? 18.688 38.688 35.656 1 27.86 133 ASN B N 1
ATOM 3289 C CA . ASN B 1 133 ? 17.234 38.688 35.719 1 27.86 133 ASN B CA 1
ATOM 3290 C C . ASN B 1 133 ? 16.625 38.188 34.406 1 27.86 133 ASN B C 1
ATOM 3292 O O . ASN B 1 133 ? 15.406 38.094 34.25 1 27.86 133 ASN B O 1
ATOM 3296 N N . ASN B 1 134 ? 17.375 38.438 33.312 1 27.16 134 ASN B N 1
ATOM 3297 C CA . ASN B 1 134 ? 16.562 38.469 32.094 1 27.16 134 ASN B CA 1
ATOM 3298 C C . ASN B 1 134 ? 16.172 37.062 31.672 1 27.16 134 ASN B C 1
ATOM 3300 O O . ASN B 1 134 ? 16.25 36.719 30.484 1 27.16 134 ASN B O 1
ATOM 3304 N N . PHE B 1 135 ? 16.578 36.062 32.375 1 32.5 135 PHE B N 1
ATOM 3305 C CA . PHE B 1 135 ? 16.047 34.75 32.062 1 32.5 135 PHE B CA 1
ATOM 3306 C C . PHE B 1 135 ? 14.531 34.781 31.969 1 32.5 135 PHE B C 1
ATOM 3308 O O . PHE B 1 135 ? 13.906 33.75 31.672 1 32.5 135 PHE B O 1
ATOM 3315 N N . ASN B 1 136 ? 13.867 35.688 32.844 1 29.66 136 ASN B N 1
ATOM 3316 C CA . ASN B 1 136 ? 12.414 35.781 32.906 1 29.66 136 ASN B CA 1
ATOM 3317 C C . ASN B 1 136 ? 11.805 36.031 31.531 1 29.66 136 ASN B C 1
ATOM 3319 O O . ASN B 1 136 ? 10.594 35.875 31.359 1 29.66 136 ASN B O 1
ATOM 3323 N N . SER B 1 137 ? 12.336 37.031 30.797 1 27.81 137 SER B N 1
ATOM 3324 C CA . SER B 1 137 ? 11.539 37.531 29.672 1 27.81 137 SER B CA 1
ATOM 3325 C C . SER B 1 137 ? 11.461 36.5 28.547 1 27.81 137 SER B C 1
ATOM 3327 O O . SER B 1 137 ? 11.484 36.875 27.375 1 27.81 137 SER B O 1
ATOM 3329 N N . ILE B 1 138 ? 12.367 35.594 28.578 1 32.66 138 ILE B N 1
ATOM 3330 C CA . ILE B 1 138 ? 11.875 34.594 27.641 1 32.66 138 ILE B CA 1
ATOM 3331 C C . ILE B 1 138 ? 10.367 34.406 27.812 1 32.66 138 ILE B C 1
ATOM 3333 O O . ILE B 1 138 ? 9.906 33.875 28.812 1 32.66 138 ILE B O 1
ATOM 3337 N N . SER B 1 139 ? 9.547 35.469 27.578 1 30.23 139 SER B N 1
ATOM 3338 C CA . SER B 1 139 ? 8.102 35.625 27.453 1 30.23 139 SER B CA 1
ATOM 3339 C C . SER B 1 139 ? 7.434 34.312 27.031 1 30.23 139 SER B C 1
ATOM 3341 O O . SER B 1 139 ? 8.078 33.438 26.469 1 30.23 139 SER B O 1
ATOM 3343 N N . SER B 1 140 ? 6.047 34.219 27.312 1 30.92 140 SER B N 1
ATOM 3344 C CA . SER B 1 140 ? 4.73 33.594 27.281 1 30.92 140 SER B CA 1
ATOM 3345 C C . SER B 1 140 ? 4.453 32.938 25.938 1 30.92 140 SER B C 1
ATOM 3347 O O . SER B 1 140 ? 3.936 31.812 25.875 1 30.92 140 SER B O 1
ATOM 3349 N N . GLY B 1 141 ? 3.984 33.688 24.797 1 31.75 141 GLY B N 1
ATOM 3350 C CA . GLY B 1 141 ? 2.828 33.75 23.922 1 31.75 141 GLY B CA 1
ATOM 3351 C C . GLY B 1 141 ? 2.924 32.844 22.719 1 31.75 141 GLY B C 1
ATOM 3352 O O . GLY B 1 141 ? 2.105 32.906 21.812 1 31.75 141 GLY B O 1
ATOM 3353 N N . SER B 1 142 ? 4.082 32.719 22.203 1 35.34 142 SER B N 1
ATOM 3354 C CA . SER B 1 142 ? 3.885 32.062 20.922 1 35.34 142 SER B CA 1
ATOM 3355 C C . SER B 1 142 ? 3.307 30.656 21.109 1 35.34 142 SER B C 1
ATOM 3357 O O . SER B 1 142 ? 3.924 29.812 21.766 1 35.34 142 SER B O 1
ATOM 3359 N N . ASP B 1 143 ? 2.039 30.438 21.359 1 40.25 143 ASP B N 1
ATOM 3360 C CA . ASP B 1 143 ? 1.046 29.375 21.391 1 40.25 143 ASP B CA 1
ATOM 3361 C C . ASP B 1 143 ? 1.428 28.234 20.438 1 40.25 143 ASP B C 1
ATOM 3363 O O . ASP B 1 143 ? 0.906 28.156 19.328 1 40.25 143 ASP B O 1
ATOM 3367 N N . SER B 1 144 ? 2.73 28 20.203 1 47.38 144 SER B N 1
ATOM 3368 C CA . SER B 1 144 ? 3.197 26.844 19.438 1 47.38 144 SER B CA 1
ATOM 3369 C C . SER B 1 144 ? 2.564 25.547 19.953 1 47.38 144 SER B C 1
ATOM 3371 O O . SER B 1 144 ? 2.025 25.516 21.062 1 47.38 144 SER B O 1
ATOM 3373 N N . VAL B 1 145 ? 2.246 24.562 19.219 1 53.22 145 VAL B N 1
ATOM 3374 C CA . VAL B 1 145 ? 1.876 23.25 19.734 1 53.22 145 VAL B CA 1
ATOM 3375 C C . VAL B 1 145 ? 2.711 22.938 20.969 1 53.22 145 VAL B C 1
ATOM 3377 O O . VAL B 1 145 ? 2.869 21.766 21.344 1 53.22 145 VAL B O 1
ATOM 3380 N N . GLY B 1 146 ? 3.221 24.031 21.688 1 55.91 146 GLY B N 1
ATOM 3381 C CA . GLY B 1 146 ? 4.078 24.141 22.859 1 55.91 146 GLY B CA 1
ATOM 3382 C C . GLY B 1 146 ? 3.922 22.969 23.828 1 55.91 146 GLY B C 1
ATOM 3383 O O . GLY B 1 146 ? 3.301 21.969 23.484 1 55.91 146 GLY B O 1
ATOM 3384 N N . GLU B 1 147 ? 3.934 23.219 25.172 1 71.62 147 GLU B N 1
ATOM 3385 C CA . GLU B 1 147 ? 4.082 22.328 26.328 1 71.62 147 GLU B CA 1
ATOM 3386 C C . GLU B 1 147 ? 2.789 21.578 26.625 1 71.62 147 GLU B C 1
ATOM 3388 O O . GLU B 1 147 ? 1.821 22.156 27.125 1 71.62 147 GLU B O 1
ATOM 3393 N N . LEU B 1 148 ? 2.754 20.469 25.859 1 85.75 148 LEU B N 1
ATOM 3394 C CA . LEU B 1 148 ? 1.664 19.609 26.312 1 85.75 148 LEU B CA 1
ATOM 3395 C C . LEU B 1 148 ? 1.73 19.391 27.812 1 85.75 148 LEU B C 1
ATOM 3397 O O . LEU B 1 148 ? 2.805 19.125 28.359 1 85.75 148 LEU B O 1
ATOM 3401 N N . SER B 1 149 ? 0.662 19.656 28.422 1 89.88 149 SER B N 1
ATOM 3402 C CA . SER B 1 149 ? 0.61 19.312 29.844 1 89.88 149 SER B CA 1
ATOM 3403 C C . SER B 1 149 ? 0.786 17.812 30.047 1 89.88 149 SER B C 1
ATOM 3405 O O . SER B 1 149 ? 0.59 17.016 29.125 1 89.88 149 SER B O 1
ATOM 3407 N N . PRO B 1 150 ? 1.186 17.469 31.234 1 88.31 150 PRO B N 1
ATOM 3408 C CA . PRO B 1 150 ? 1.294 16.047 31.516 1 88.31 150 PRO B CA 1
ATOM 3409 C C . PRO B 1 150 ? -0.003 15.289 31.234 1 88.31 150 PRO B C 1
ATOM 3411 O O . PRO B 1 150 ? 0.033 14.156 30.75 1 88.31 150 PRO B O 1
ATOM 3414 N N . THR B 1 151 ? -1.082 15.922 31.531 1 93.62 151 THR B N 1
ATOM 3415 C CA . THR B 1 151 ? -2.371 15.297 31.266 1 93.62 151 THR B CA 1
ATOM 3416 C C . THR B 1 151 ? -2.596 15.133 29.766 1 93.62 151 THR B C 1
ATOM 3418 O O . THR B 1 151 ? -3.072 14.094 29.312 1 93.62 151 THR B O 1
ATOM 3421 N N . GLN B 1 152 ? -2.281 16.172 29 1 94.88 152 GLN B N 1
ATOM 3422 C CA . GLN B 1 152 ? -2.387 16.078 27.547 1 94.88 152 GLN B CA 1
ATOM 3423 C C . GLN B 1 152 ? -1.474 14.992 26.984 1 94.88 152 GLN B C 1
ATOM 3425 O O . GLN B 1 152 ? -1.882 14.203 26.141 1 94.88 152 GLN B O 1
ATOM 3430 N N . MET B 1 153 ? -0.289 14.93 27.547 1 91.5 153 MET B N 1
ATOM 3431 C CA . MET B 1 153 ? 0.674 13.938 27.094 1 91.5 153 MET B CA 1
ATOM 3432 C C . MET B 1 153 ? 0.15 12.523 27.344 1 91.5 153 MET B C 1
ATOM 3434 O O . MET B 1 153 ? 0.299 11.641 26.484 1 91.5 153 MET B O 1
ATOM 3438 N N . ARG B 1 154 ? -0.461 12.32 28.484 1 93.38 154 ARG B N 1
ATOM 3439 C CA . ARG B 1 154 ? -1.044 11.023 28.797 1 93.38 154 ARG B CA 1
ATOM 3440 C C . ARG B 1 154 ? -2.176 10.68 27.828 1 93.38 154 ARG B C 1
ATOM 3442 O O . ARG B 1 154 ? -2.277 9.547 27.375 1 93.38 154 ARG B O 1
ATOM 3449 N N . ARG B 1 155 ? -2.977 11.656 27.531 1 96.62 155 ARG B N 1
ATOM 3450 C CA . ARG B 1 155 ? -4.109 11.438 26.641 1 96.62 155 ARG B CA 1
ATOM 3451 C C . ARG B 1 155 ? -3.639 11.18 25.203 1 96.62 155 ARG B C 1
ATOM 3453 O O . ARG B 1 155 ? -4.227 10.367 24.5 1 96.62 155 ARG B O 1
ATOM 3460 N N . VAL B 1 156 ? -2.611 11.867 24.766 1 95.69 156 VAL B N 1
ATOM 3461 C CA . VAL B 1 156 ? -2.037 11.641 23.453 1 95.69 156 VAL B CA 1
ATOM 3462 C C . VAL B 1 156 ? -1.472 10.219 23.375 1 95.69 156 VAL B C 1
ATOM 3464 O O . VAL B 1 156 ? -1.658 9.531 22.359 1 95.69 156 VAL B O 1
ATOM 3467 N N . ASP B 1 157 ? -0.838 9.789 24.469 1 93.06 157 ASP B N 1
ATOM 3468 C CA . ASP B 1 157 ? -0.269 8.453 24.516 1 93.06 157 ASP B CA 1
ATOM 3469 C C . ASP B 1 157 ? -1.362 7.387 24.438 1 93.06 157 ASP B C 1
ATOM 3471 O O . ASP B 1 157 ? -1.199 6.371 23.766 1 93.06 157 ASP B O 1
ATOM 3475 N N . GLU B 1 158 ? -2.373 7.637 25.172 1 96.44 158 GLU B N 1
ATOM 3476 C CA . GLU B 1 158 ? -3.498 6.707 25.156 1 96.44 158 GLU B CA 1
ATOM 3477 C C . GLU B 1 158 ? -4.129 6.633 23.766 1 96.44 158 GLU B C 1
ATOM 3479 O O . GLU B 1 158 ? -4.453 5.547 23.281 1 96.44 158 GLU B O 1
ATOM 3484 N N . LEU B 1 159 ? -4.309 7.781 23.125 1 97.56 159 LEU B N 1
ATOM 3485 C CA . LEU B 1 159 ? -4.832 7.828 21.766 1 97.56 159 LEU B CA 1
ATOM 3486 C C . LEU B 1 159 ? -3.906 7.098 20.797 1 97.56 159 LEU B C 1
ATOM 3488 O O . LEU B 1 159 ? -4.371 6.395 19.906 1 97.56 159 LEU B O 1
ATOM 3492 N N . HIS B 1 160 ? -2.615 7.285 21.016 1 95.38 160 HIS B N 1
ATOM 3493 C CA . HIS B 1 160 ? -1.626 6.617 20.172 1 95.38 160 HIS B CA 1
ATOM 3494 C C . HIS B 1 160 ? -1.782 5.102 20.234 1 95.38 160 HIS B C 1
ATOM 3496 O O . HIS B 1 160 ? -1.825 4.43 19.203 1 95.38 160 HIS B O 1
ATOM 3502 N N . MET B 1 161 ? -1.913 4.555 21.453 1 96 161 MET B N 1
ATOM 3503 C CA . MET B 1 161 ? -2.018 3.111 21.641 1 96 161 MET B CA 1
ATOM 3504 C C . MET B 1 161 ? -3.301 2.57 21.031 1 96 161 MET B C 1
ATOM 3506 O O . MET B 1 161 ? -3.285 1.536 20.359 1 96 161 MET B O 1
ATOM 3510 N N . ARG B 1 162 ? -4.348 3.264 21.188 1 97.56 162 ARG B N 1
ATOM 3511 C CA . ARG B 1 162 ? -5.625 2.832 20.625 1 97.56 162 ARG B CA 1
ATOM 3512 C C . ARG B 1 162 ? -5.598 2.889 19.109 1 97.56 162 ARG B C 1
ATOM 3514 O O . ARG B 1 162 ? -6.094 1.981 18.438 1 97.56 162 ARG B O 1
ATOM 3521 N N . THR B 1 163 ? -5.023 3.947 18.594 1 97.5 163 THR B N 1
ATOM 3522 C CA . THR B 1 163 ? -4.953 4.121 17.156 1 97.5 163 THR B CA 1
ATOM 3523 C C . THR B 1 163 ? -4.043 3.068 16.516 1 97.5 163 THR B C 1
ATOM 3525 O O . THR B 1 163 ? -4.363 2.514 15.469 1 97.5 163 THR B O 1
ATOM 3528 N N . LEU B 1 164 ? -2.951 2.828 17.188 1 95.62 164 LEU B N 1
ATOM 3529 C CA . LEU B 1 164 ? -2.021 1.81 16.719 1 95.62 164 LEU B CA 1
ATOM 3530 C C . LEU B 1 164 ? -2.705 0.449 16.625 1 95.62 164 LEU B C 1
ATOM 3532 O O . LEU B 1 164 ? -2.543 -0.271 15.641 1 95.62 164 LEU B O 1
ATOM 3536 N N . ARG B 1 165 ? -3.445 0.08 17.609 1 96.44 165 ARG B N 1
ATOM 3537 C CA . ARG B 1 165 ? -4.16 -1.192 17.625 1 96.44 165 ARG B CA 1
ATOM 3538 C C . ARG B 1 165 ? -5.199 -1.258 16.516 1 96.44 165 ARG B C 1
ATOM 3540 O O . ARG B 1 165 ? -5.348 -2.289 15.859 1 96.44 165 ARG B O 1
ATOM 3547 N N . ALA B 1 166 ? -5.895 -0.199 16.359 1 98.31 166 ALA B N 1
ATOM 3548 C CA . ALA B 1 166 ? -6.902 -0.151 15.305 1 98.31 166 ALA B CA 1
ATOM 3549 C C . ALA B 1 166 ? -6.254 -0.269 13.93 1 98.31 166 ALA B C 1
ATOM 3551 O O . ALA B 1 166 ? -6.793 -0.931 13.039 1 98.31 166 ALA B O 1
ATOM 3552 N N . GLU B 1 167 ? -5.098 0.382 13.719 1 97.75 167 GLU B N 1
ATOM 3553 C CA . GLU B 1 167 ? -4.348 0.266 12.469 1 97.75 167 GLU B CA 1
ATOM 3554 C C . GLU B 1 167 ? -3.928 -1.178 12.211 1 97.75 167 GLU B C 1
ATOM 3556 O O . GLU B 1 167 ? -4.016 -1.66 11.078 1 97.75 167 GLU B O 1
ATOM 3561 N N . GLU B 1 168 ? -3.457 -1.776 13.242 1 95 168 GLU B N 1
ATOM 3562 C CA . GLU B 1 168 ? -3.027 -3.166 13.109 1 95 168 GLU B CA 1
ATOM 3563 C C . GLU B 1 168 ? -4.188 -4.066 12.703 1 95 168 GLU B C 1
ATOM 3565 O O . GLU B 1 168 ? -4.02 -4.965 11.875 1 95 168 GLU B O 1
ATOM 3570 N N . LYS B 1 169 ? -5.262 -3.848 13.328 1 96.56 169 LYS B N 1
ATOM 3571 C CA . LYS B 1 169 ? -6.445 -4.629 12.984 1 96.56 169 LYS B CA 1
ATOM 3572 C C . LYS B 1 169 ? -6.824 -4.449 11.516 1 96.56 169 LYS B C 1
ATOM 3574 O O . LYS B 1 169 ? -7.09 -5.426 10.812 1 96.56 169 LYS B O 1
ATOM 3579 N N . LEU B 1 170 ? -6.848 -3.25 11.039 1 98 170 LEU B N 1
ATOM 3580 C CA . LEU B 1 170 ? -7.211 -2.971 9.656 1 98 170 LEU B CA 1
ATOM 3581 C C . LEU B 1 170 ? -6.16 -3.514 8.695 1 98 170 LEU B C 1
ATOM 3583 O O . LEU B 1 170 ? -6.492 -4.008 7.617 1 98 170 LEU B O 1
ATOM 3587 N N . THR B 1 171 ? -4.887 -3.41 9.102 1 96.75 171 THR B N 1
ATOM 3588 C CA . THR B 1 171 ? -3.807 -3.98 8.312 1 96.75 171 THR B CA 1
ATOM 3589 C C . THR B 1 171 ? -3.986 -5.488 8.156 1 96.75 171 THR B C 1
ATOM 3591 O O . THR B 1 171 ? -3.783 -6.039 7.07 1 96.75 171 THR B O 1
ATOM 3594 N N . SER B 1 172 ? -4.355 -6.105 9.242 1 94.56 172 SER B N 1
ATOM 3595 C CA . SER B 1 172 ? -4.582 -7.547 9.219 1 94.56 172 SER B CA 1
ATOM 3596 C C . SER B 1 172 ? -5.777 -7.906 8.344 1 94.56 172 SER B C 1
ATOM 3598 O O . SER B 1 172 ? -5.758 -8.914 7.641 1 94.56 172 SER B O 1
ATOM 3600 N N . GLU B 1 173 ? -6.82 -7.129 8.453 1 95.5 173 GLU B N 1
ATOM 3601 C CA . GLU B 1 173 ? -7.984 -7.348 7.598 1 95.5 173 GLU B CA 1
ATOM 3602 C C . GLU B 1 173 ? -7.613 -7.234 6.125 1 95.5 173 GLU B C 1
ATOM 3604 O O . GLU B 1 173 ? -8.047 -8.055 5.305 1 95.5 173 GLU B O 1
ATOM 3609 N N . MET B 1 174 ? -6.832 -6.25 5.793 1 96.31 174 MET B N 1
ATOM 3610 C CA . MET B 1 174 ? -6.398 -6.062 4.41 1 96.31 174 MET B CA 1
ATOM 3611 C C . MET B 1 174 ? -5.52 -7.219 3.955 1 96.31 174 MET B C 1
ATOM 3613 O O . MET B 1 174 ? -5.645 -7.691 2.824 1 96.31 174 MET B O 1
ATOM 3617 N N . ALA B 1 175 ? -4.602 -7.652 4.812 1 94.12 175 ALA B N 1
ATOM 3618 C CA . ALA B 1 175 ? -3.729 -8.781 4.512 1 94.12 175 ALA B CA 1
ATOM 3619 C C . ALA B 1 175 ? -4.543 -10.031 4.195 1 94.12 175 ALA B C 1
ATOM 3621 O O . ALA B 1 175 ? -4.246 -10.742 3.23 1 94.12 175 ALA B O 1
ATOM 3622 N N . SER B 1 176 ? -5.543 -10.234 5.02 1 92.88 176 SER B N 1
ATOM 3623 C CA . SER B 1 176 ? -6.41 -11.391 4.816 1 92.88 176 SER B CA 1
ATOM 3624 C C . SER B 1 176 ? -7.121 -11.32 3.471 1 92.88 176 SER B C 1
ATOM 3626 O O . SER B 1 176 ? -7.234 -12.328 2.766 1 92.88 176 SER B O 1
ATOM 3628 N N . LEU B 1 177 ? -7.602 -10.211 3.189 1 93.19 177 LEU B N 1
ATOM 3629 C CA . LEU B 1 177 ? -8.289 -10.016 1.918 1 93.19 177 LEU B CA 1
ATOM 3630 C C . LEU B 1 177 ? -7.336 -10.25 0.747 1 93.19 177 LEU B C 1
ATOM 3632 O O . LEU B 1 177 ? -7.723 -10.844 -0.262 1 93.19 177 LEU B O 1
ATOM 3636 N N . GLN B 1 178 ? -6.137 -9.773 0.839 1 92.19 178 GLN B N 1
ATOM 3637 C CA . GLN B 1 178 ? -5.125 -9.969 -0.194 1 92.19 178 GLN B CA 1
ATOM 3638 C C . GLN B 1 178 ? -4.809 -11.445 -0.385 1 92.19 178 GLN B C 1
ATOM 3640 O O . GLN B 1 178 ? -4.625 -11.906 -1.514 1 92.19 178 GLN B O 1
ATOM 3645 N N . GLU B 1 179 ? -4.766 -12.156 0.66 1 89.81 179 GLU B N 1
ATOM 3646 C CA . GLU B 1 179 ? -4.496 -13.594 0.59 1 89.81 179 GLU B CA 1
ATOM 3647 C C . GLU B 1 179 ? -5.641 -14.336 -0.095 1 89.81 179 GLU B C 1
ATOM 3649 O O . GLU B 1 179 ? -5.422 -15.367 -0.727 1 89.81 179 GLU B O 1
ATOM 3654 N N . GLU B 1 180 ? -6.785 -13.789 0.048 1 89.94 180 GLU B N 1
ATOM 3655 C CA . GLU B 1 180 ? -7.973 -14.438 -0.498 1 89.94 180 GLU B CA 1
ATOM 3656 C C . GLU B 1 180 ? -7.945 -14.445 -2.023 1 89.94 180 GLU B C 1
ATOM 3658 O O . GLU B 1 180 ? -8.641 -15.242 -2.658 1 89.94 180 GLU B O 1
ATOM 3663 N N . LEU B 1 181 ? -7.188 -13.625 -2.613 1 90.88 181 LEU B N 1
ATOM 3664 C CA . LEU B 1 181 ? -7.031 -13.625 -4.062 1 90.88 181 LEU B CA 1
ATOM 3665 C C . LEU B 1 181 ? -6.523 -14.977 -4.555 1 90.88 181 LEU B C 1
ATOM 3667 O O . LEU B 1 181 ? -6.832 -15.391 -5.676 1 90.88 181 LEU B O 1
ATOM 3671 N N . ALA B 1 182 ? -5.734 -15.602 -3.695 1 91.19 182 ALA B N 1
ATOM 3672 C CA . ALA B 1 182 ? -5.113 -16.875 -4.066 1 91.19 182 ALA B CA 1
ATOM 3673 C C . ALA B 1 182 ? -5.961 -18.047 -3.604 1 91.19 182 ALA B C 1
ATOM 3675 O O . ALA B 1 182 ? -5.512 -19.203 -3.643 1 91.19 182 ALA B O 1
ATOM 3676 N N . ASP B 1 183 ? -7.137 -17.75 -3.18 1 89.06 183 ASP B N 1
ATOM 3677 C CA . ASP B 1 183 ? -8.07 -18.781 -2.732 1 89.06 183 ASP B CA 1
ATOM 3678 C C . ASP B 1 183 ? -9.336 -18.781 -3.586 1 89.06 183 ASP B C 1
ATOM 3680 O O . ASP B 1 183 ? -9.383 -18.141 -4.641 1 89.06 183 ASP B O 1
ATOM 3684 N N . GLN B 1 184 ? -10.297 -19.609 -3.203 1 85.56 184 GLN B N 1
ATOM 3685 C CA . GLN B 1 184 ? -11.602 -19.562 -3.852 1 85.56 184 GLN B CA 1
ATOM 3686 C C . GLN B 1 184 ? -12.305 -18.234 -3.594 1 85.56 184 GLN B C 1
ATOM 3688 O O . GLN B 1 184 ? -12.227 -17.703 -2.488 1 85.56 184 GLN B O 1
ATOM 3693 N N . PRO B 1 185 ? -12.875 -17.719 -4.613 1 90.56 185 PRO B N 1
ATOM 3694 C CA . PRO B 1 185 ? -13.109 -18.344 -5.918 1 90.56 185 PRO B CA 1
ATOM 3695 C C . PRO B 1 185 ? -12.109 -17.875 -6.977 1 90.56 185 PRO B C 1
ATOM 3697 O O . PRO B 1 185 ? -11.992 -18.5 -8.039 1 90.56 185 PRO B O 1
ATOM 3700 N N . ILE B 1 186 ? -11.375 -16.859 -6.754 1 91.88 186 ILE B N 1
ATOM 3701 C CA . ILE B 1 186 ? -10.625 -16.141 -7.785 1 91.88 186 ILE B CA 1
ATOM 3702 C C . ILE B 1 186 ? -9.539 -17.047 -8.344 1 91.88 186 ILE B C 1
ATOM 3704 O O . ILE B 1 186 ? -9.445 -17.25 -9.562 1 91.88 186 ILE B O 1
ATOM 3708 N N . ALA B 1 187 ? -8.812 -17.609 -7.496 1 91.06 187 ALA B N 1
ATOM 3709 C CA . ALA B 1 187 ? -7.711 -18.453 -7.941 1 91.06 187 ALA B CA 1
ATOM 3710 C C . ALA B 1 187 ? -8.227 -19.672 -8.711 1 91.06 187 ALA B C 1
ATOM 3712 O O . ALA B 1 187 ? -7.605 -20.109 -9.68 1 91.06 187 ALA B O 1
ATOM 3713 N N . VAL B 1 188 ? -9.32 -20.203 -8.281 1 87 188 VAL B N 1
ATOM 3714 C CA . VAL B 1 188 ? -9.906 -21.375 -8.93 1 87 188 VAL B CA 1
ATOM 3715 C C . VAL B 1 188 ? -10.445 -21 -10.305 1 87 188 VAL B C 1
ATOM 3717 O O . VAL B 1 188 ? -10.242 -21.734 -11.281 1 87 188 VAL B O 1
ATOM 3720 N N . ILE B 1 189 ? -11.07 -19.891 -10.336 1 89.94 189 ILE B N 1
ATOM 3721 C CA . ILE B 1 189 ? -11.57 -19.406 -11.617 1 89.94 189 ILE B CA 1
ATOM 3722 C C . ILE B 1 189 ? -10.406 -19.219 -12.594 1 89.94 189 ILE B C 1
ATOM 3724 O O . ILE B 1 189 ? -10.469 -19.688 -13.727 1 89.94 189 ILE B O 1
ATOM 3728 N N . ALA B 1 190 ? -9.375 -18.562 -12.172 1 92.25 190 ALA B N 1
ATOM 3729 C CA . ALA B 1 190 ? -8.203 -18.344 -13.008 1 92.25 190 ALA B CA 1
ATOM 3730 C C . ALA B 1 190 ? -7.613 -19.672 -13.484 1 92.25 190 ALA B C 1
ATOM 3732 O O . ALA B 1 190 ? -7.258 -19.812 -14.664 1 92.25 190 ALA B O 1
ATOM 3733 N N . ASN B 1 191 ? -7.547 -20.562 -12.594 1 88.62 191 ASN B N 1
ATOM 3734 C CA . ASN B 1 191 ? -6.934 -21.844 -12.898 1 88.62 191 ASN B CA 1
ATOM 3735 C C . ASN B 1 191 ? -7.762 -22.641 -13.898 1 88.62 191 ASN B C 1
ATOM 3737 O O . ASN B 1 191 ? -7.211 -23.422 -14.695 1 88.62 191 ASN B O 1
ATOM 3741 N N . GLU B 1 192 ? -9.055 -22.531 -13.875 1 86.31 192 GLU B N 1
ATOM 3742 C CA . GLU B 1 192 ? -9.961 -23.312 -14.711 1 86.31 192 GLU B CA 1
ATOM 3743 C C . GLU B 1 192 ? -10.133 -22.672 -16.078 1 86.31 192 GLU B C 1
ATOM 3745 O O . GLU B 1 192 ? -10.609 -23.328 -17.016 1 86.31 192 GLU B O 1
ATOM 3750 N N . MET B 1 193 ? -9.719 -21.531 -16.156 1 87.44 193 MET B N 1
ATOM 3751 C CA . MET B 1 193 ? -9.852 -20.859 -17.438 1 87.44 193 MET B CA 1
ATOM 3752 C C . MET B 1 193 ? -8.938 -21.5 -18.484 1 87.44 193 MET B C 1
ATOM 3754 O O . MET B 1 193 ? -7.836 -21.938 -18.156 1 87.44 193 MET B O 1
ATOM 3758 N N . GLU B 1 194 ? -9.375 -21.641 -19.672 1 80.19 194 GLU B N 1
ATOM 3759 C CA . GLU B 1 194 ? -8.555 -22.188 -20.75 1 80.19 194 GLU B CA 1
ATOM 3760 C C . GLU B 1 194 ? -7.434 -21.234 -21.141 1 80.19 194 GLU B C 1
ATOM 3762 O O . GLU B 1 194 ? -6.309 -21.656 -21.406 1 80.19 194 GLU B O 1
ATOM 3767 N N . GLY B 1 195 ? -7.73 -19.891 -21.109 1 81.88 195 GLY B N 1
ATOM 3768 C CA . GLY B 1 195 ? -6.746 -18.859 -21.438 1 81.88 195 GLY B CA 1
ATOM 3769 C C . GLY B 1 195 ? -6.691 -17.734 -20.422 1 81.88 195 GLY B C 1
ATOM 3770 O O . GLY B 1 195 ? -7.258 -17.859 -19.328 1 81.88 195 GLY B O 1
ATOM 3771 N N . ILE B 1 196 ? -5.816 -16.859 -20.734 1 81.94 196 ILE B N 1
ATOM 3772 C CA . ILE B 1 196 ? -5.59 -15.75 -19.812 1 81.94 196 ILE B CA 1
ATOM 3773 C C . ILE B 1 196 ? -6.434 -14.547 -20.234 1 81.94 196 ILE B C 1
ATOM 3775 O O . ILE B 1 196 ? -6.707 -13.656 -19.422 1 81.94 196 ILE B O 1
ATOM 3779 N N . GLU B 1 197 ? -6.941 -14.547 -21.328 1 70.12 197 GLU B N 1
ATOM 3780 C CA . GLU B 1 197 ? -7.352 -13.297 -21.953 1 70.12 197 GLU B CA 1
ATOM 3781 C C . GLU B 1 197 ? -8.789 -12.93 -21.578 1 70.12 197 GLU B C 1
ATOM 3783 O O . GLU B 1 197 ? -9.164 -11.758 -21.609 1 70.12 197 GLU B O 1
ATOM 3788 N N . GLU B 1 198 ? -9.492 -13.852 -21.156 1 76.56 198 GLU B N 1
ATOM 3789 C CA . GLU B 1 198 ? -10.906 -13.469 -21.125 1 76.56 198 GLU B CA 1
ATOM 3790 C C . GLU B 1 198 ? -11.406 -13.344 -19.688 1 76.56 198 GLU B C 1
ATOM 3792 O O . GLU B 1 198 ? -11.086 -14.18 -18.828 1 76.56 198 GLU B O 1
ATOM 3797 N N . MET B 1 199 ? -11.93 -12.062 -19.531 1 83.31 199 MET B N 1
ATOM 3798 C CA . MET B 1 199 ? -12.688 -11.922 -18.297 1 83.31 199 MET B CA 1
ATOM 3799 C C . MET B 1 199 ? -14.078 -12.523 -18.422 1 83.31 199 MET B C 1
ATOM 3801 O O . MET B 1 199 ? -14.852 -12.117 -19.297 1 83.31 199 MET B O 1
ATOM 3805 N N . ASN B 1 200 ? -14.312 -13.492 -17.656 1 85.75 200 ASN B N 1
ATOM 3806 C CA . ASN B 1 200 ? -15.664 -14.047 -17.688 1 85.75 200 ASN B CA 1
ATOM 3807 C C . ASN B 1 200 ? -16.516 -13.5 -16.547 1 85.75 200 ASN B C 1
ATOM 3809 O O . ASN B 1 200 ? -16.031 -12.758 -15.695 1 85.75 200 ASN B O 1
ATOM 3813 N N . GLU B 1 201 ? -17.75 -13.797 -16.578 1 89.38 201 GLU B N 1
ATOM 3814 C CA . GLU B 1 201 ? -18.703 -13.227 -15.641 1 89.38 201 GLU B CA 1
ATOM 3815 C C . GLU B 1 201 ? -18.391 -13.664 -14.211 1 89.38 201 GLU B C 1
ATOM 3817 O O . GLU B 1 201 ? -18.562 -12.883 -13.273 1 89.38 201 GLU B O 1
ATOM 3822 N N . GLU B 1 202 ? -17.984 -14.844 -14.094 1 91.38 202 GLU B N 1
ATOM 3823 C CA . GLU B 1 202 ? -17.672 -15.359 -12.758 1 91.38 202 GLU B CA 1
ATOM 3824 C C . GLU B 1 202 ? -16.484 -14.609 -12.141 1 91.38 202 GLU B C 1
ATOM 3826 O O . GLU B 1 202 ? -16.516 -14.25 -10.961 1 91.38 202 GLU B O 1
ATOM 3831 N N . ALA B 1 203 ? -15.492 -14.445 -12.969 1 92 203 ALA B N 1
ATOM 3832 C CA . ALA B 1 203 ? -14.312 -13.711 -12.516 1 92 203 ALA B CA 1
ATOM 3833 C C . ALA B 1 203 ? -14.672 -12.266 -12.156 1 92 203 ALA B C 1
ATOM 3835 O O . ALA B 1 203 ? -14.219 -11.742 -11.133 1 92 203 ALA B O 1
ATOM 3836 N N . GLU B 1 204 ? -15.492 -11.648 -12.938 1 92.44 204 GLU B N 1
ATOM 3837 C CA . GLU B 1 204 ? -15.914 -10.273 -12.695 1 92.44 204 GLU B CA 1
ATOM 3838 C C . GLU B 1 204 ? -16.688 -10.164 -11.383 1 92.44 204 GLU B C 1
ATOM 3840 O O . GLU B 1 204 ? -16.484 -9.234 -10.609 1 92.44 204 GLU B O 1
ATOM 3845 N N . MET B 1 205 ? -17.578 -11.094 -11.195 1 94.12 205 MET B N 1
ATOM 3846 C CA . MET B 1 205 ? -18.375 -11.078 -9.969 1 94.12 205 MET B CA 1
ATOM 3847 C C . MET B 1 205 ? -17.5 -11.281 -8.742 1 94.12 205 MET B C 1
ATOM 3849 O O . MET B 1 205 ? -17.688 -10.617 -7.723 1 94.12 205 MET B O 1
ATOM 3853 N N . ALA B 1 206 ? -16.562 -12.203 -8.836 1 94.38 206 ALA B N 1
ATOM 3854 C CA . ALA B 1 206 ? -15.648 -12.469 -7.727 1 94.38 206 ALA B CA 1
ATOM 3855 C C . ALA B 1 206 ? -14.789 -11.25 -7.414 1 94.38 206 ALA B C 1
ATOM 3857 O O . ALA B 1 206 ? -14.578 -10.914 -6.246 1 94.38 206 ALA B O 1
ATOM 3858 N N . LEU B 1 207 ? -14.32 -10.641 -8.445 1 94.31 207 LEU B N 1
ATOM 3859 C CA . LEU B 1 207 ? -13.477 -9.469 -8.25 1 94.31 207 LEU B CA 1
ATOM 3860 C C . LEU B 1 207 ? -14.297 -8.305 -7.688 1 94.31 207 LEU B C 1
ATOM 3862 O O . LEU B 1 207 ? -13.789 -7.527 -6.871 1 94.31 207 LEU B O 1
ATOM 3866 N N . LYS B 1 208 ? -15.508 -8.164 -8.109 1 93.94 208 LYS B N 1
ATOM 3867 C CA . LYS B 1 208 ? -16.391 -7.125 -7.578 1 93.94 208 LYS B CA 1
ATOM 3868 C C . LYS B 1 208 ? -16.625 -7.324 -6.082 1 93.94 208 LYS B C 1
ATOM 3870 O O . LYS B 1 208 ? -16.656 -6.359 -5.32 1 93.94 208 LYS B O 1
ATOM 3875 N N . GLU B 1 209 ? -16.844 -8.531 -5.73 1 95.5 209 GLU B N 1
ATOM 3876 C CA . GLU B 1 209 ? -17 -8.836 -4.312 1 95.5 209 GLU B CA 1
ATOM 3877 C C . GLU B 1 209 ? -15.75 -8.492 -3.523 1 95.5 209 GLU B C 1
ATOM 3879 O O . GLU B 1 209 ? -15.828 -7.941 -2.424 1 95.5 209 GLU B O 1
ATOM 3884 N N . HIS B 1 210 ? -14.648 -8.867 -4.074 1 95.62 210 HIS B N 1
ATOM 3885 C CA . HIS B 1 210 ? -13.367 -8.555 -3.451 1 95.62 210 HIS B CA 1
ATOM 3886 C C . HIS B 1 210 ? -13.188 -7.047 -3.293 1 95.62 210 HIS B C 1
ATOM 3888 O O . HIS B 1 210 ? -12.766 -6.574 -2.234 1 95.62 210 HIS B O 1
ATOM 3894 N N . GLU B 1 211 ? -13.523 -6.309 -4.273 1 94.88 211 GLU B N 1
ATOM 3895 C CA . GLU B 1 211 ? -13.398 -4.855 -4.254 1 94.88 211 GLU B CA 1
ATOM 3896 C C . GLU B 1 211 ? -14.359 -4.23 -3.248 1 94.88 211 GLU B C 1
ATOM 3898 O O . GLU B 1 211 ? -14.039 -3.217 -2.623 1 94.88 211 GLU B O 1
ATOM 3903 N N . THR B 1 212 ? -15.523 -4.805 -3.162 1 95.81 212 THR B N 1
ATOM 3904 C CA . THR B 1 212 ? -16.484 -4.324 -2.172 1 95.81 212 THR B CA 1
ATOM 3905 C C . THR B 1 212 ? -15.914 -4.461 -0.762 1 95.81 212 THR B C 1
ATOM 3907 O O . THR B 1 212 ? -16.062 -3.555 0.061 1 95.81 212 THR B O 1
ATOM 3910 N N . ALA B 1 213 ? -15.305 -5.582 -0.542 1 96.44 213 ALA B N 1
ATOM 3911 C CA . ALA B 1 213 ? -14.656 -5.789 0.753 1 96.44 213 ALA B CA 1
ATOM 3912 C C . ALA B 1 213 ? -13.523 -4.785 0.969 1 96.44 213 ALA B C 1
ATOM 3914 O O . ALA B 1 213 ? -13.367 -4.246 2.066 1 96.44 213 ALA B O 1
ATOM 3915 N N . MET B 1 214 ? -12.758 -4.543 -0.045 1 96.38 214 MET B N 1
ATOM 3916 C CA . MET B 1 214 ? -11.672 -3.57 0.011 1 96.38 214 MET B CA 1
ATOM 3917 C C . MET B 1 214 ? -12.195 -2.18 0.346 1 96.38 214 MET B C 1
ATOM 3919 O O . MET B 1 214 ? -11.609 -1.463 1.155 1 96.38 214 MET B O 1
ATOM 3923 N N . ARG B 1 215 ? -13.273 -1.814 -0.267 1 97.19 215 ARG B N 1
ATOM 3924 C CA . ARG B 1 215 ? -13.906 -0.529 0.001 1 97.19 215 ARG B CA 1
ATOM 3925 C C . ARG B 1 215 ? -14.336 -0.424 1.461 1 97.19 215 ARG B C 1
ATOM 3927 O O . ARG B 1 215 ? -14.164 0.622 2.09 1 97.19 215 ARG B O 1
ATOM 3934 N N . GLY B 1 216 ? -14.891 -1.498 1.964 1 97.81 216 GLY B N 1
ATOM 3935 C CA . GLY B 1 216 ? -15.266 -1.506 3.367 1 97.81 216 GLY B CA 1
ATOM 3936 C C . GLY B 1 216 ? -14.109 -1.228 4.301 1 97.81 216 GLY B C 1
ATOM 3937 O O . GLY B 1 216 ? -14.242 -0.46 5.258 1 97.81 216 GLY B O 1
ATOM 3938 N N . ILE B 1 217 ? -12.984 -1.819 4.023 1 98 217 ILE B N 1
ATOM 3939 C CA . ILE B 1 217 ? -11.797 -1.62 4.836 1 98 217 ILE B CA 1
ATOM 3940 C C . ILE B 1 217 ? -11.305 -0.181 4.691 1 98 217 ILE B C 1
ATOM 3942 O O . ILE B 1 217 ? -10.898 0.447 5.672 1 98 217 ILE B O 1
ATOM 3946 N N . MET B 1 218 ? -11.344 0.337 3.461 1 98.12 218 MET B N 1
ATOM 3947 C CA . MET B 1 218 ? -10.961 1.724 3.203 1 98.12 218 MET B CA 1
ATOM 3948 C C . MET B 1 218 ? -11.828 2.684 4.012 1 98.12 218 MET B C 1
ATOM 3950 O O . MET B 1 218 ? -11.328 3.645 4.59 1 98.12 218 MET B O 1
ATOM 3954 N N . GLU B 1 219 ? -13.086 2.439 4.082 1 98.25 219 GLU B N 1
ATOM 3955 C CA . GLU B 1 219 ? -14.008 3.291 4.82 1 98.25 219 GLU B CA 1
ATOM 3956 C C . GLU B 1 219 ? -13.719 3.256 6.316 1 98.25 219 GLU B C 1
ATOM 3958 O O . GLU B 1 219 ? -13.773 4.289 6.988 1 98.25 219 GLU B O 1
ATOM 3963 N N . LYS B 1 220 ? -13.422 2.09 6.816 1 98.5 220 LYS B N 1
ATOM 3964 C CA . LYS B 1 220 ? -13.031 1.973 8.219 1 98.5 220 LYS B CA 1
ATOM 3965 C C . LYS B 1 220 ? -11.758 2.764 8.5 1 98.5 220 LYS B C 1
ATOM 3967 O O . LYS B 1 220 ? -11.633 3.389 9.555 1 98.5 220 LYS B O 1
ATOM 3972 N N . ALA B 1 221 ? -10.859 2.688 7.59 1 98.69 221 ALA B N 1
ATOM 3973 C CA . ALA B 1 221 ? -9.602 3.424 7.742 1 98.69 221 ALA B CA 1
ATOM 3974 C C . ALA B 1 221 ? -9.852 4.93 7.746 1 98.69 221 ALA B C 1
ATOM 3976 O O . ALA B 1 221 ? -9.25 5.66 8.539 1 98.69 221 ALA B O 1
ATOM 3977 N N . ASP B 1 222 ? -10.711 5.395 6.867 1 98.56 222 ASP B N 1
ATOM 3978 C CA . ASP B 1 222 ? -11.055 6.809 6.82 1 98.56 222 ASP B CA 1
ATOM 3979 C C . ASP B 1 222 ? -11.742 7.254 8.117 1 98.56 222 ASP B C 1
ATOM 3981 O O . ASP B 1 222 ? -11.492 8.359 8.602 1 98.56 222 ASP B O 1
ATOM 3985 N N . GLU B 1 223 ? -12.578 6.414 8.586 1 98.5 223 GLU B N 1
ATOM 3986 C CA . GLU B 1 223 ? -13.227 6.711 9.867 1 98.5 223 GLU B CA 1
ATOM 3987 C C . GLU B 1 223 ? -12.203 6.812 10.992 1 98.5 223 GLU B C 1
ATOM 3989 O O . GLU B 1 223 ? -12.305 7.68 11.859 1 98.5 223 GLU B O 1
ATOM 3994 N N . LEU B 1 224 ? -11.281 5.922 11.016 1 98.81 224 LEU B N 1
ATOM 3995 C CA . LEU B 1 224 ? -10.227 5.957 12.016 1 98.81 224 LEU B CA 1
ATOM 3996 C C . LEU B 1 224 ? -9.422 7.25 11.922 1 98.81 224 LEU B C 1
ATOM 3998 O O . LEU B 1 224 ? -9.086 7.859 12.938 1 98.81 224 LEU B O 1
ATOM 4002 N N . ARG B 1 225 ? -9.055 7.684 10.719 1 98.62 225 ARG B N 1
ATOM 4003 C CA . ARG B 1 225 ? -8.352 8.938 10.5 1 98.62 225 ARG B CA 1
ATOM 4004 C C . ARG B 1 225 ? -9.148 10.117 11.047 1 98.62 225 ARG B C 1
ATOM 4006 O O . ARG B 1 225 ? -8.602 10.953 11.773 1 98.62 225 ARG B O 1
ATOM 4013 N N . LEU B 1 226 ? -10.438 10.117 10.695 1 98.62 226 LEU B N 1
ATOM 4014 C CA . LEU B 1 226 ? -11.297 11.219 11.109 1 98.62 226 LEU B CA 1
ATOM 4015 C C . LEU B 1 226 ? -11.438 11.258 12.625 1 98.62 226 LEU B C 1
ATOM 4017 O O . LEU B 1 226 ? -11.305 12.32 13.242 1 98.62 226 LEU B O 1
ATOM 4021 N N . ASN B 1 227 ? -11.688 10.109 13.219 1 98.62 227 ASN B N 1
ATOM 4022 C CA . ASN B 1 227 ? -11.891 10.047 14.664 1 98.62 227 ASN B CA 1
ATOM 4023 C C . ASN B 1 227 ? -10.609 10.398 15.422 1 98.62 227 ASN B C 1
ATOM 4025 O O . ASN B 1 227 ? -10.664 11.047 16.469 1 98.62 227 ASN B O 1
ATOM 4029 N N . THR B 1 228 ? -9.484 9.961 14.93 1 98.62 228 THR B N 1
ATOM 4030 C CA . THR B 1 228 ? -8.211 10.289 15.547 1 98.62 228 THR B CA 1
ATOM 4031 C C . THR B 1 228 ? -7.953 11.789 15.5 1 98.62 228 THR B C 1
ATOM 4033 O O . THR B 1 228 ? -7.574 12.398 16.5 1 98.62 228 THR B O 1
ATOM 4036 N N . LEU B 1 229 ? -8.219 12.352 14.367 1 98.5 229 LEU B N 1
ATOM 4037 C CA . LEU B 1 229 ? -8.016 13.789 14.188 1 98.5 229 LEU B CA 1
ATOM 4038 C C . LEU B 1 229 ? -8.953 14.586 15.094 1 98.5 229 LEU B C 1
ATOM 4040 O O . LEU B 1 229 ? -8.531 15.539 15.742 1 98.5 229 LEU B O 1
ATOM 4044 N N . LYS B 1 230 ? -10.195 14.188 15.133 1 98.31 230 LYS B N 1
ATOM 4045 C CA . LYS B 1 230 ? -11.203 14.859 15.953 1 98.31 230 LYS B CA 1
ATOM 4046 C C . LYS B 1 230 ? -10.82 14.828 17.438 1 98.31 230 LYS B C 1
ATOM 4048 O O . LYS B 1 230 ? -10.875 15.852 18.109 1 98.31 230 LYS B O 1
ATOM 4053 N N . GLU B 1 231 ? -10.508 13.672 17.906 1 98.5 231 GLU B N 1
ATOM 4054 C CA . GLU B 1 231 ? -10.156 13.539 19.312 1 98.5 231 GLU B CA 1
ATOM 4055 C C . GLU B 1 231 ? -8.922 14.359 19.656 1 98.5 231 GLU B C 1
ATOM 4057 O O . GLU B 1 231 ? -8.867 15 20.703 1 98.5 231 GLU B O 1
ATOM 4062 N N . LEU B 1 232 ? -7.973 14.375 18.781 1 97.81 232 LEU B N 1
ATOM 4063 C CA . LEU B 1 232 ? -6.734 15.117 19 1 97.81 232 LEU B CA 1
ATOM 4064 C C . LEU B 1 232 ? -7 16.625 19.047 1 97.81 232 LEU B C 1
ATOM 4066 O O . LEU B 1 232 ? -6.598 17.297 20 1 97.81 232 LEU B O 1
ATOM 4070 N N . VAL B 1 233 ? -7.758 17.141 18.125 1 97.44 233 VAL B N 1
ATOM 4071 C CA . VAL B 1 233 ? -7.863 18.578 17.891 1 97.44 233 VAL B CA 1
ATOM 4072 C C . VAL B 1 233 ? -8.984 19.172 18.734 1 97.44 233 VAL B C 1
ATOM 4074 O O . VAL B 1 233 ? -8.898 20.312 19.203 1 97.44 233 VAL B O 1
ATOM 4077 N N . LEU B 1 234 ? -10.039 18.375 19 1 97.06 234 LEU B N 1
ATOM 4078 C CA . LEU B 1 234 ? -11.211 18.922 19.688 1 97.06 234 LEU B CA 1
ATOM 4079 C C . LEU B 1 234 ? -11.203 18.547 21.156 1 97.06 234 LEU B C 1
ATOM 4081 O O . LEU B 1 234 ? -11.836 19.219 21.984 1 97.06 234 LEU B O 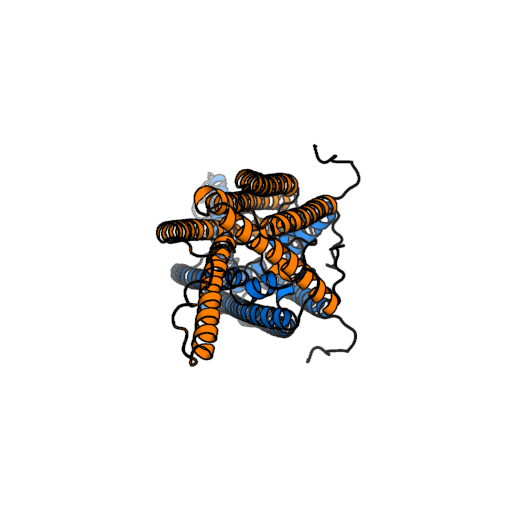1
ATOM 4085 N N . GLU B 1 235 ? -10.477 17.5 21.531 1 97.19 235 GLU B N 1
ATOM 4086 C CA . GLU B 1 235 ? -10.633 17.016 22.891 1 97.19 235 GLU B CA 1
ATOM 4087 C C . GLU B 1 235 ? -9.312 17.109 23.672 1 97.19 235 GLU B C 1
ATOM 4089 O O . GLU B 1 235 ? -9.312 17.344 24.875 1 97.19 235 GLU B O 1
ATOM 4094 N N . ILE B 1 236 ? -8.211 16.906 23.031 1 97.56 236 ILE B N 1
ATOM 4095 C CA . ILE B 1 236 ? -6.961 16.781 23.766 1 97.56 236 ILE B CA 1
ATOM 4096 C C . ILE B 1 236 ? -6.211 18.109 23.734 1 97.56 236 ILE B C 1
ATOM 4098 O O . ILE B 1 236 ? -5.816 18.641 24.781 1 97.56 236 ILE B O 1
ATOM 4102 N N . LEU B 1 237 ? -6.059 18.719 22.547 1 95.94 237 LEU B N 1
ATOM 4103 C CA . LEU B 1 237 ? -5.27 19.938 22.375 1 95.94 237 LEU B CA 1
ATOM 4104 C C . LEU B 1 237 ? -6.094 21.172 22.75 1 95.94 237 LEU B C 1
ATOM 4106 O O . LEU B 1 237 ? -7.305 21.203 22.516 1 95.94 237 LEU B O 1
ATOM 4110 N N . LYS B 1 238 ? -5.398 22.078 23.312 1 93.19 238 LYS B N 1
ATOM 4111 C CA . LYS B 1 238 ? -6.031 23.391 23.453 1 93.19 238 LYS B CA 1
ATOM 4112 C C . LYS B 1 238 ? -6.156 24.094 22.109 1 93.19 238 LYS B C 1
ATOM 4114 O O . LYS B 1 238 ? -5.387 23.828 21.188 1 93.19 238 LYS B O 1
ATOM 4119 N N . PRO B 1 239 ? -7.059 24.984 22.047 1 92.81 239 PRO B N 1
ATOM 4120 C CA . PRO B 1 239 ? -7.348 25.609 20.75 1 92.81 239 PRO B CA 1
ATOM 4121 C C . PRO B 1 239 ? -6.098 26.172 20.078 1 92.81 239 PRO B C 1
ATOM 4123 O O . PRO B 1 239 ? -5.871 25.938 18.891 1 92.81 239 PRO B O 1
ATOM 4126 N N . PRO B 1 240 ? -5.219 26.891 20.781 1 90.19 240 PRO B N 1
ATOM 4127 C CA . PRO B 1 240 ? -4.02 27.391 20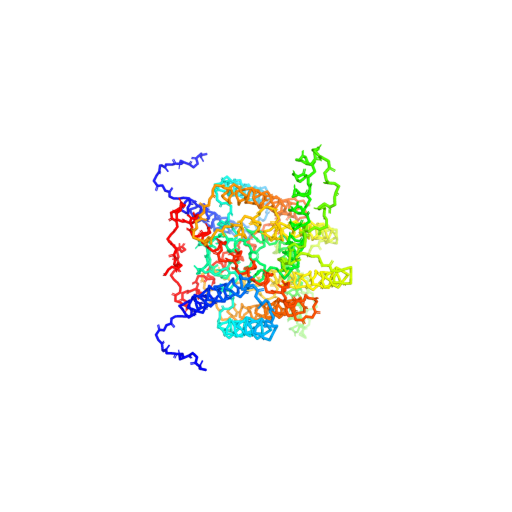.094 1 90.19 240 PRO B CA 1
ATOM 4128 C C . PRO B 1 240 ? -3.105 26.25 19.625 1 90.19 240 PRO B C 1
ATOM 4130 O O . PRO B 1 240 ? -2.473 26.359 18.578 1 90.19 240 PRO B O 1
ATOM 4133 N N . GLN B 1 241 ? -3.047 25.172 20.453 1 91.62 241 GLN B N 1
ATOM 4134 C CA . GLN B 1 241 ? -2.25 24.016 20.078 1 91.62 241 GLN B CA 1
ATOM 4135 C C . GLN B 1 241 ? -2.816 23.328 18.828 1 91.62 241 GLN B C 1
ATOM 4137 O O . GLN B 1 241 ? -2.066 22.922 17.938 1 91.62 241 GLN B O 1
ATOM 4142 N N . ALA B 1 242 ? -4.125 23.234 18.844 1 95.31 242 ALA B N 1
ATOM 4143 C CA . ALA B 1 242 ? -4.812 22.609 17.719 1 95.31 242 ALA B CA 1
ATOM 4144 C C . ALA B 1 242 ? -4.609 23.422 16.438 1 95.31 242 ALA B C 1
ATOM 4146 O O . ALA B 1 242 ? -4.438 22.859 15.359 1 95.31 242 ALA B O 1
ATOM 4147 N N . LEU B 1 243 ? -4.672 24.688 16.609 1 94.56 243 LEU B N 1
ATOM 4148 C CA . LEU B 1 243 ? -4.449 25.578 15.477 1 94.56 243 LEU B CA 1
ATOM 4149 C C . LEU B 1 243 ? -3.072 25.344 14.859 1 94.56 243 LEU B C 1
ATOM 4151 O O . LEU B 1 243 ? -2.947 25.219 13.641 1 94.56 243 LEU B O 1
ATOM 4155 N N . HIS B 1 244 ? -2.062 25.25 15.688 1 92.69 244 HIS B N 1
ATOM 4156 C CA . HIS B 1 244 ? -0.694 25.016 15.234 1 92.69 244 HIS B CA 1
ATOM 4157 C C . HIS B 1 244 ? -0.547 23.656 14.586 1 92.69 244 HIS B C 1
ATOM 4159 O O . HIS B 1 244 ? 0.103 23.516 13.547 1 92.69 244 HIS B O 1
ATOM 4165 N N . PHE B 1 245 ? -1.083 22.719 15.211 1 95.62 245 PHE B N 1
ATOM 4166 C CA . PHE B 1 245 ? -1.021 21.359 14.703 1 95.62 245 PHE B CA 1
ATOM 4167 C C . PHE B 1 245 ? -1.643 21.266 13.312 1 95.62 245 PHE B C 1
ATOM 4169 O O . PHE B 1 245 ? -1.06 20.672 12.398 1 95.62 245 PHE B O 1
ATOM 4176 N N . LEU B 1 246 ? -2.848 21.812 13.188 1 97.44 246 LEU B N 1
ATOM 4177 C CA . LEU B 1 246 ? -3.547 21.734 11.914 1 97.44 246 LEU B CA 1
ATOM 4178 C C . LEU B 1 246 ? -2.758 22.453 10.82 1 97.44 246 LEU B C 1
ATOM 4180 O O . LEU B 1 246 ? -2.676 21.984 9.688 1 97.44 246 LEU B O 1
ATOM 4184 N N . ALA B 1 247 ? -2.201 23.594 11.164 1 95.94 247 ALA B N 1
ATOM 4185 C CA . ALA B 1 247 ? -1.381 24.312 10.203 1 95.94 247 ALA B CA 1
ATOM 4186 C C . ALA B 1 247 ? -0.187 23.484 9.758 1 95.94 247 ALA B C 1
ATOM 4188 O O . ALA B 1 247 ? 0.089 23.375 8.555 1 95.94 247 ALA B O 1
ATOM 4189 N N . ALA B 1 248 ? 0.467 22.859 10.727 1 94.25 248 ALA B N 1
ATOM 4190 C CA . ALA B 1 248 ? 1.638 22.031 10.422 1 94.25 248 ALA B CA 1
ATOM 4191 C C . ALA B 1 248 ? 1.253 20.812 9.594 1 94.25 248 ALA B C 1
ATOM 4193 O O . ALA B 1 248 ? 1.976 20.422 8.672 1 94.25 248 ALA B O 1
ATOM 4194 N N . SER B 1 249 ? 0.185 20.203 9.961 1 96.56 249 SER B N 1
ATOM 4195 C CA . SER B 1 249 ? -0.287 19.016 9.266 1 96.56 249 SER B CA 1
ATOM 4196 C C . SER B 1 249 ? -0.613 19.328 7.805 1 96.56 249 SER B C 1
ATOM 4198 O O . SER B 1 249 ? -0.199 18.594 6.906 1 96.56 249 SER B O 1
ATOM 4200 N N . LYS B 1 250 ? -1.389 20.375 7.605 1 96.88 250 LYS B N 1
ATOM 4201 C CA . LYS B 1 250 ? -1.765 20.766 6.246 1 96.88 250 LYS B CA 1
ATOM 4202 C C . LYS B 1 250 ? -0.542 21.188 5.438 1 96.88 250 LYS B C 1
ATOM 4204 O O . LYS B 1 250 ? -0.451 20.906 4.242 1 96.88 250 LYS B O 1
ATOM 4209 N N . LYS B 1 251 ? 0.316 21.922 6.066 1 95.44 251 LYS B N 1
ATOM 4210 C CA . LYS B 1 251 ? 1.537 22.344 5.387 1 95.44 251 LYS B CA 1
ATOM 4211 C C . LYS B 1 251 ? 2.377 21.141 4.965 1 95.44 251 LYS B C 1
ATOM 4213 O O . LYS B 1 251 ? 2.9 21.109 3.85 1 95.44 251 LYS B O 1
ATOM 4218 N N . LEU B 1 252 ? 2.531 20.203 5.895 1 95.25 252 LEU B N 1
ATOM 4219 C CA . LEU B 1 252 ? 3.27 19 5.574 1 95.25 252 LEU B CA 1
ATOM 4220 C C . LEU B 1 252 ? 2.666 18.297 4.363 1 95.25 252 LEU B C 1
ATOM 4222 O O . LEU B 1 252 ? 3.389 17.875 3.457 1 95.25 252 LEU B O 1
ATOM 4226 N N . HIS B 1 253 ? 1.379 18.109 4.367 1 95.75 253 HIS B N 1
ATOM 4227 C CA . HIS B 1 253 ? 0.684 17.469 3.258 1 95.75 253 HIS B CA 1
ATOM 4228 C C . HIS B 1 253 ? 0.942 18.203 1.948 1 95.75 253 HIS B C 1
ATOM 4230 O O . HIS B 1 253 ? 1.263 17.578 0.934 1 95.75 253 HIS B O 1
ATOM 4236 N N . LEU B 1 254 ? 0.798 19.453 1.963 1 95.81 254 LEU B N 1
ATOM 4237 C CA . LEU B 1 254 ? 0.981 20.281 0.77 1 95.81 254 LEU B CA 1
ATOM 4238 C C . LEU B 1 254 ? 2.43 20.234 0.296 1 95.81 254 LEU B C 1
ATOM 4240 O O . LEU B 1 254 ? 2.693 20.172 -0.907 1 95.81 254 LEU B O 1
ATOM 4244 N N . CYS B 1 255 ? 3.346 20.281 1.234 1 94.94 255 CYS B N 1
ATOM 4245 C CA . CYS B 1 255 ? 4.762 20.188 0.889 1 94.94 255 CYS B CA 1
ATOM 4246 C C . CYS B 1 255 ? 5.074 18.844 0.233 1 94.94 255 CYS B C 1
ATOM 4248 O O . CYS B 1 255 ? 5.75 18.797 -0.797 1 94.94 255 CYS B O 1
ATOM 4250 N N . LEU B 1 256 ? 4.582 17.828 0.797 1 94 256 LEU B N 1
ATOM 4251 C CA . LEU B 1 256 ? 4.828 16.516 0.236 1 94 256 LEU B CA 1
ATOM 4252 C C . LEU B 1 256 ? 4.285 16.406 -1.185 1 94 256 LEU B C 1
ATOM 4254 O O . LEU B 1 256 ? 4.895 15.773 -2.045 1 94 256 LEU B O 1
ATOM 4258 N N . HIS B 1 257 ? 3.154 16.984 -1.399 1 94.25 257 HIS B N 1
ATOM 4259 C CA . HIS B 1 257 ? 2.578 17.016 -2.738 1 94.25 257 HIS B CA 1
ATOM 4260 C C . HIS B 1 257 ? 3.486 17.766 -3.711 1 94.25 257 HIS B C 1
ATOM 4262 O O . HIS B 1 257 ? 3.768 17.266 -4.805 1 94.25 257 HIS B O 1
ATOM 4268 N N . GLN B 1 258 ? 3.943 18.859 -3.32 1 93.25 258 GLN B N 1
ATOM 4269 C CA . GLN B 1 258 ? 4.789 19.688 -4.18 1 93.25 258 GLN B CA 1
ATOM 4270 C C . GLN B 1 258 ? 6.148 19.016 -4.402 1 93.25 258 GLN B C 1
ATOM 4272 O O . GLN B 1 258 ? 6.68 19.047 -5.516 1 93.25 258 GLN B O 1
ATOM 4277 N N . TRP B 1 259 ? 6.691 18.531 -3.311 1 93.06 259 TRP B N 1
ATOM 4278 C CA . TRP B 1 259 ? 7.965 17.828 -3.424 1 93.06 259 TRP B CA 1
ATOM 4279 C C . TRP B 1 259 ? 7.844 16.625 -4.348 1 93.06 259 TRP B C 1
ATOM 4281 O O . TRP B 1 259 ? 8.758 16.328 -5.125 1 93.06 259 TRP B O 1
ATOM 4291 N N . GLY B 1 260 ? 6.727 15.914 -4.219 1 92.88 260 GLY B N 1
ATOM 4292 C CA . GLY B 1 260 ? 6.469 14.797 -5.113 1 92.88 260 GLY B CA 1
ATOM 4293 C C . GLY B 1 260 ? 6.379 15.211 -6.57 1 92.88 260 GLY B C 1
ATOM 4294 O O . GLY B 1 260 ? 6.898 14.516 -7.449 1 92.88 260 GLY B O 1
ATOM 4295 N N . LYS B 1 261 ? 5.742 16.266 -6.812 1 91.44 261 LYS B N 1
ATOM 4296 C CA . LYS B 1 261 ? 5.641 16.781 -8.172 1 91.44 261 LYS B CA 1
ATOM 4297 C C . LYS B 1 261 ? 7.016 17.109 -8.742 1 91.44 261 LYS B C 1
ATOM 4299 O O . LYS B 1 261 ? 7.312 16.781 -9.891 1 91.44 261 LYS B O 1
ATOM 4304 N N . TRP B 1 262 ? 7.734 17.766 -7.938 1 90.25 262 TRP B N 1
ATOM 4305 C CA . TRP B 1 262 ? 9.086 18.141 -8.344 1 90.25 262 TRP B CA 1
ATOM 4306 C C . TRP B 1 262 ? 9.906 16.906 -8.688 1 90.25 262 TRP B C 1
ATOM 4308 O O . TRP B 1 262 ? 10.609 16.891 -9.703 1 90.25 262 TRP B O 1
ATOM 4318 N N . ARG B 1 263 ? 9.773 15.945 -7.934 1 89.25 263 ARG B N 1
ATOM 4319 C CA . ARG B 1 263 ? 10.547 14.719 -8.133 1 89.25 263 ARG B CA 1
ATOM 4320 C C . ARG B 1 263 ? 10.07 13.969 -9.367 1 89.25 263 ARG B C 1
ATOM 4322 O O . ARG B 1 263 ? 10.875 13.406 -10.109 1 89.25 263 ARG B O 1
ATOM 4329 N N . ASP B 1 264 ? 8.812 13.875 -9.5 1 89.44 264 ASP B N 1
ATOM 4330 C CA . ASP B 1 264 ? 8.281 13.242 -10.703 1 89.44 264 ASP B CA 1
ATOM 4331 C C . ASP B 1 264 ? 8.789 13.938 -11.969 1 89.44 264 ASP B C 1
ATOM 4333 O O . ASP B 1 264 ? 9.156 13.281 -12.938 1 89.44 264 ASP B O 1
ATOM 4337 N N . GLU B 1 265 ? 8.789 15.195 -11.977 1 86.75 265 GLU B N 1
ATOM 4338 C CA . GLU B 1 265 ? 9.289 15.961 -13.109 1 86.75 265 GLU B CA 1
ATOM 4339 C C . GLU B 1 265 ? 10.766 15.68 -13.359 1 86.75 265 GLU B C 1
ATOM 4341 O O . GLU B 1 265 ? 11.195 15.555 -14.508 1 86.75 265 GLU B O 1
ATOM 4346 N N . LYS B 1 266 ? 11.461 15.633 -12.32 1 84.12 266 LYS B N 1
ATOM 4347 C CA . LYS B 1 266 ? 12.891 15.352 -12.422 1 84.12 266 LYS B CA 1
ATOM 4348 C C . LYS B 1 266 ? 13.141 13.992 -13.07 1 84.12 266 LYS B C 1
ATOM 4350 O O . LYS B 1 266 ? 14.125 13.812 -13.789 1 84.12 266 LYS B O 1
ATOM 4355 N N . HIS B 1 267 ? 12.227 13.133 -12.828 1 84.38 267 HIS B N 1
ATOM 4356 C CA . HIS B 1 267 ? 12.375 11.789 -13.367 1 84.38 267 HIS B CA 1
ATOM 4357 C C . HIS B 1 267 ? 11.648 11.641 -14.695 1 84.38 267 HIS B C 1
ATOM 4359 O O . HIS B 1 267 ? 11.531 10.531 -15.227 1 84.38 267 HIS B O 1
ATOM 4365 N N . GLY B 1 268 ? 11.07 12.688 -15.195 1 77.5 268 GLY B N 1
ATOM 4366 C CA . GLY B 1 268 ? 10.477 12.711 -16.516 1 77.5 268 GLY B CA 1
ATOM 4367 C C . GLY B 1 268 ? 9.047 12.203 -16.547 1 77.5 268 GLY B C 1
ATOM 4368 O O . GLY B 1 268 ? 8.547 11.781 -17.594 1 77.5 268 GLY B O 1
ATOM 4369 N N . ARG B 1 269 ? 8.492 12.047 -15.391 1 77.56 269 ARG B N 1
ATOM 4370 C CA . ARG B 1 269 ? 7.105 11.602 -15.352 1 77.56 269 ARG B CA 1
ATOM 4371 C C . ARG B 1 269 ? 6.145 12.766 -15.531 1 77.56 269 ARG B C 1
ATOM 4373 O O . ARG B 1 269 ? 6.43 13.891 -15.102 1 77.56 269 ARG B O 1
ATOM 4380 N N . ARG B 1 270 ? 5.172 12.578 -16.578 1 58.91 270 ARG B N 1
ATOM 4381 C CA . ARG B 1 270 ? 4.203 13.641 -16.828 1 58.91 270 ARG B CA 1
ATOM 4382 C C . ARG B 1 270 ? 3.123 13.664 -15.758 1 58.91 270 ARG B C 1
ATOM 4384 O O . ARG B 1 270 ? 2.674 12.609 -15.297 1 58.91 270 ARG B O 1
ATOM 4391 N N . SER B 1 271 ? 3.078 14.688 -14.891 1 55.47 271 SER B N 1
ATOM 4392 C CA . SER B 1 271 ? 2.158 14.906 -13.773 1 55.47 271 SER B CA 1
ATOM 4393 C C . SER B 1 271 ? 0.722 15.055 -14.266 1 55.47 271 SER B C 1
ATOM 4395 O O . SER B 1 271 ? 0.448 15.852 -15.164 1 55.47 271 SER B O 1
ATOM 4397 N N . TYR B 1 272 ? -0.09 14.008 -14.375 1 51.19 272 TYR B N 1
ATOM 4398 C CA . TYR B 1 272 ? -1.508 14.312 -14.523 1 51.19 272 TYR B CA 1
ATOM 4399 C C . TYR B 1 272 ? -1.979 15.25 -13.414 1 51.19 272 TYR B C 1
ATOM 4401 O O . TYR B 1 272 ? -3.184 15.445 -13.227 1 51.19 272 TYR B O 1
ATOM 4409 N N . TYR B 1 273 ? -1.02 15.867 -12.656 1 49 273 TYR B N 1
ATOM 4410 C CA . TYR B 1 273 ? -1.39 16.484 -11.383 1 49 273 TYR B CA 1
ATOM 4411 C C . TYR B 1 273 ? -2.033 17.844 -11.602 1 49 273 TYR B C 1
ATOM 4413 O O . TYR B 1 273 ? -2.688 18.375 -10.703 1 49 273 TYR B O 1
ATOM 4421 N N . ASP B 1 274 ? -1.638 18.484 -12.773 1 45.28 274 ASP B N 1
ATOM 4422 C CA . ASP B 1 274 ? -2.191 19.812 -12.992 1 45.28 274 ASP B CA 1
ATOM 4423 C C . ASP B 1 274 ? -3.441 19.75 -13.867 1 45.28 274 ASP B C 1
ATOM 4425 O O . ASP B 1 274 ? -3.525 18.938 -14.781 1 45.28 274 ASP B O 1
#

Radius of gyration: 27.74 Å; Cα contacts (8 Å, |Δi|>4): 569; chains: 2; bounding box: 55×95×60 Å

Organism: Cucurbita maxima (NCBI:txid3661)

Foldseek 3Di:
DPPPPPDPDDLLRVLLVLVVVLLVVLVVLLVVLVVLLPDPCVVPLVVLVVSLVVVLVSLVVSLVVNLVSCLVPVPCLQQPLQFFPLLNVQDDLSHHQLLVLLVLLVVQQVVLVVVLVVVVVVVVVVPPDDDPPPVPPVPPPSLGSYDQDPVLVVVSVVLSVVSVVLSVVLVVLVVVLVVCCCDPPNVVVCVPDPDDPDDDPVNVVVVSVSSVSSSVSSSSRSVSNSVSLCCSLPPRGRSSSSSNSSSVVSVVVSVSRVVSVVVCVVVVHDNPND/DPPPPPDPDDLLRVLLVLVVVLLVVLVVLLVVLVVLLPDPPVVPLVVLVVSLVVVLVSLVVSLVVNLVSCLVPVPCLQQPLQFFPLLNVQDDLSHHQLLVLLVLLVVQAVVQVVVVVVVVVVVVVVPPPDDPPPVPPVDDDSLGSYDQDPVLVVVSVVLSVVSVVLSVVLVVLVVVLVVCCCDPPNVVVCVPDPDDPDDDPVNVVVVSVSSVSSSVSSSSRSVSNSVSLCCSLPPRGRSSSSSNSSSVVSVVVSVSRVVSVVVCVVVVHDNPND

pLDDT: mean 83.58, std 20.4, range [17.97, 98.81]

Nearest PDB structures (foldseek):
  8gyz-assembly1_A  TM=8.955E-01  e=2.024E-07  Arabidopsis thaliana
  7tae-assembly1_A-2  TM=9.238E-01  e=3.361E-07  Arabidopsis thaliana
  7tac-assembly1_D  TM=9.029E-01  e=4.053E-06  Arabidopsis thaliana
  7n6g-assembly1_3Q  TM=1.543E-01  e=1.883E+00  Chlamydomonas reinhardtii
  8gyz-assembly1_A  TM=8.964E-01  e=1.392E-07  Arabidopsis thaliana